Protein 6NK3 (pdb70)

Organism: Mus musculus (NCBI:txid10090)

Solvent-accessible surface area: 28425 Å² total; per-residue (Å²): 148,24,69,78,64,39,100,48,104,31,62,57,39,28,44,62,93,0,87,1,139,0,66,9,102,105,0,54,60,68,167,93,140,148,123,31,78,34,4,11,0,30,0,8,15,30,46,46,154,82,57,162,159,118,76,5,0,10,2,106,7,123,35,166,47,135,37,80,82,112,148,6,181,52,27,4,4,1,1,64,44,0,10,128,18,0,11,0,12,0,9,0,25,32,1,30,128,60,11,60,15,34,2,34,1,30,6,47,0,78,61,7,95,60,110,92,75,73,33,5,74,2,64,2,20,130,63,88,164,113,46,142,73,63,149,61,56,138,39,76,0,28,18,15,19,100,16,24,46,2,91,0,71,6,42,28,107,49,69,17,4,4,55,154,124,59,143,147,55,65,6,10,0,29,0,24,26,29,51,92,87,44,66,124,135,162,29,72,91,6,8,4,1,41,3,70,52,85,96,104,42,81,32,86,98,176,15,121,119,33,14,47,6,34,122,81,2,18,48,189,1,35,0,9,0,79,1,62,107,3,77,164,70,2,63,10,58,0,14,0,30,2,27,9,72,36,16,53,27,56,52,72,52,16,14,57,4,101,15,73,102,106,155,160,112,81,50,68,73,86,54,117,51,124,31,64,52,37,31,39,63,85,0,74,1,143,0,54,0,66,10,1,36,116,103,36,64,200,94,135,27,6,75,10,3,0,9,0,4,8,53,35,43,146,92,73,148,146,107,75,7,0,1,7,73,17,96,40,160,60,110,32,94,78,116,159,10,166,84,34,2,25,9,16,126,47,0,8,102,52,0,20,0,1,0,0,0,66,30,1,35,115,50,10,63,19,48,1,36,2,16,4,50,2,81,12,0,98,38,105,84,80,80,32,7,72,2,68,6,16,120,48,1,121,93,42,127,60,74,157,55,63,126,23,70,0,31,6,10,2,70,7,8,15,3,20,1,61,7,69,41,137,51,101,16,3,5,54,143,76,96,168,112,77,81,17,35,0,43,0,17,18,13,72,99,86,60,74,100,134,167,29,98,85,5,17,5,0,43,18,81,22,98,154,114,42,70,59,32,103,115,0,115,107,28,20,50,21,72,50,124,5,3,80,154,0,19,1,4,0,64,0,52,108,3,78,137,56,0,41,8,49,0,0,1,42,2,86,2,125,39,6,38,5,74,2,53,47,15,16,56,6,90,3,60,110,107,157

Secondary structure (DSSP, 8-state):
--EEEEEEEEEEETTS-EEE--B-GGG---S--TTTT-EEEEEEEE-STTS--EEEEEEETTS--EESSGGGTTTEEE-TTHHHHTB--EEESS--GGG-EEEEEEEEETTTTEEEEEEEEEEEES-GGG--EEE-SSSEEEEEETTS-EEE--B---TTTSS---TT---EEEEEEE-TT--TTSPEEEEEEETTS-EEE-S-HHHHTTEE--TTHHHHTB--EEE-S--GGG-EEEEEEEEETTTTEEEEEEEEEEEEPP-/----EEEEEEEEEEETTS-EEE--B-GGG-SS--TTGGG-EEEEEEE--STT---EEEEEEETTS--EESSGGGTTTEE--TTHHHHTB--EEESS--GGG-EEEEEEEEETTTTEEEEEEEEEEEES-GGG-EEEE-SSSEEEEEETT--EEE--B---TTTSS--------EEEEEEE-TT--TT-PEEEEEEETTS-EEE-S-HHHHTTEE--GGGGGGTB--EEE-S--GGG-EEEEEEEEETTTTEEEEEEEEEEEE---

Sequence (528 aa):
SSSLVSESVVSLAAGTQAVLRCQSPRMVWTQDRLHDRQRVVHWDLSGGPGSQRRRLVDMYSAGEQRVYEPRDRDRLLLSPSAFHDGNFSLLIRAVDRGDEGVYTCNLHHHYCHLDESLAVRLEVTEDPLLSRAYWDGEKEVLVVAHGAPALMTCINRAHVWTDRHLEEAQQVVHWDRQLPGVSHDRADRLLDLYASGERRAYGPPFLRDRVSVNTNAFARGDFSLRIDELERADEGIYSCHLHHHYCGLHERRVFHLQVTEPAAASSSLVSESVVSLAAGTQAVLRCQSPRMVWTQDRLHDRQRVVHWDLSGGPGSQRRRLVDMYSAGEQRVYEPRDRDRLLLSPSAFHDGNFSLLIRAVDRGDEGVYTCNLHHHYCHLDESLAVRLEVTEDPLLSRAYWDGEKEVLVVAHGAPALMTCINRAHVWTDRHLEEAQQVVHWDRQLPGVSHDRADRLLDLYASGERRAYGPPFLRDRVSVNTNAFARGDFSLRIDELERADEGIYSCHLHHHYCGLHERRVFHLQVTEPA

GO terms:
  GO:0009986 cell surface (C, IDA)
  GO:0060857 establishment of glial blood-brain barrier (P, IEP)
  GO:0005634 nucleus (C, EXP)
  GO:0005737 cytoplasm (C, EXP)
  GO:0005886 plasma membrane (C, EXP)

B-factor: mean 70.04, std 31.64, range [26.67, 192.52]

Foldseek 3Di:
DAAEPAAEEAEEAFQAKDWFWFFDPLLAFDDDCPPLLKKKKWKWFFADPPTDIDTAWMAIVVGAIDGDDPVCVVAWDADRQCQAQQWGKIKGAFDAPVRFGKMKIWMARPNNRDIDIAIEGEAEDADQVPFDWDDPPRHIYTYHYGGHMDIGTGGDRDLSRHPDDPDCQAKKKWKWWAFPPRDPPPIHTAWIQGSVQDIDGDDDPVFSVQWDADSCCNNRRIGIIMGGRHDQRRFGKMKMWIDGPSSPHTYMYIYGYGYHYDD/DPAAEDEAEAEAEAAFQAKDKFWFFAQLLQQPQDLPPLQKKKKWKWFDDDVVDDIGTAWMAIVVGDIDGDDPVCVVQWDADNQCLAQQWGKIKGAFDAPVRFGKMKIWMAGPNLRDIDIAIETEAEDQDQVPFDWDDPPGHIYTYHYGGHMDIGTGGDRPCSRHSDDDDSDKWKKWKWWDFPPRDPVPTHTAWIATLVGDIDGDDDPVFVVQKDFDSVCSNNRIGMIMGGRHDQRPFTKMKIWTQRVSSSYIYIYIYRYGYHHDD

InterPro domains:
  IPR003599 Immunoglobulin domain subtype [SM00409] (38-156)
  IPR003599 Immunoglobulin domain subtype [SM00409] (170-291)
  IPR007110 Immunoglobulin-like domain [PS50835] (25-156)
  IPR007110 Immunoglobulin-like domain [PS50835] (159-291)
  IPR013106 Immunoglobulin V-set domain [PF07686] (37-155)
  IPR013106 Immunoglobulin V-set domain [PF07686] (171-291)
  IPR013106 Immunoglobulin V-set domain [SM00406] (48-138)
  IPR013106 Immunoglobulin V-set domain [SM00406] (180-273)
  IPR013783 Immunoglobulin-like fold [G3DSA:2.60.40.10] (35-160)
  IPR013783 Immunoglobulin-like fold [G3DSA:2.60.40.10] (167-301)
  IPR036179 Immunoglobulin-like domain superfamily [SSF48726] (37-159)
  IPR036179 Immunoglobulin-like domain superfamily [SSF48726] (169-293)
  IPR042472 Matrix remodeling-associated protein 8 [PTHR44793] (1-442)

Structure (mmCIF, N/CA/C/O backbone):
data_6NK3
#
_entry.id   6NK3
#
_cell.length_a   72.550
_cell.length_b   142.700
_cell.length_c   195.380
_cell.angle_alpha   90.000
_cell.angle_beta   90.000
_cell.angle_gamma   90.000
#
_symmetry.space_group_name_H-M   'I 2 2 2'
#
loop_
_entity.id
_entity.type
_entity.pdbx_description
1 polymer 'Matrix remodeling-associated protein 8'
2 water water
#
loop_
_atom_site.group_PDB
_atom_site.id
_atom_site.type_symbol
_atom_site.label_atom_id
_atom_site.label_alt_id
_atom_site.label_comp_id
_atom_site.label_asym_id
_atom_site.label_entity_id
_atom_site.label_seq_id
_atom_site.pdbx_PDB_ins_code
_atom_site.Cartn_x
_atom_site.Cartn_y
_atom_site.Cartn_z
_atom_site.occupancy
_atom_site.B_iso_or_equiv
_atom_site.auth_seq_id
_atom_site.auth_comp_id
_atom_site.auth_asym_id
_atom_site.auth_atom_id
_atom_site.pdbx_PDB_model_num
ATOM 1 N N . SER A 1 10 ? 61.710 65.097 68.853 1.00 92.96 32 SER A N 1
ATOM 2 C CA . SER A 1 10 ? 60.288 65.182 68.540 1.00 101.04 32 SER A CA 1
ATOM 3 C C . SER A 1 10 ? 59.475 64.367 69.539 1.00 98.66 32 SER A C 1
ATOM 4 O O . SER A 1 10 ? 60.020 63.522 70.249 1.00 97.77 32 SER A O 1
ATOM 7 N N . SER A 1 11 ? 58.170 64.623 69.588 1.00 81.05 33 SER A N 1
ATOM 8 C CA . SER A 1 11 ? 57.296 63.960 70.547 1.00 57.80 33 SER A CA 1
ATOM 9 C C . SER A 1 11 ? 55.849 64.221 70.159 1.00 57.45 33 SER A C 1
ATOM 10 O O . SER A 1 11 ? 55.550 65.120 69.368 1.00 64.31 33 SER A O 1
ATOM 13 N N . SER A 1 12 ? 54.955 63.428 70.740 1.00 48.55 34 SER A N 1
ATOM 14 C CA . SER A 1 12 ? 53.522 63.597 70.545 1.00 48.03 34 SER A CA 1
ATOM 15 C C . SER A 1 12 ? 52.974 64.569 71.583 1.00 46.30 34 SER A C 1
ATOM 16 O O . SER A 1 12 ? 53.169 64.374 72.787 1.00 47.39 34 SER A O 1
ATOM 19 N N . LEU A 1 13 ? 52.296 65.616 71.116 1.00 42.63 35 LEU A N 1
ATOM 20 C CA . LEU A 1 13 ? 51.669 66.586 72.011 1.00 36.04 35 LEU A CA 1
ATOM 21 C C . LEU A 1 13 ? 50.430 65.955 72.636 1.00 44.15 35 LEU A C 1
ATOM 22 O O . LEU A 1 13 ? 49.418 65.751 71.959 1.00 46.04 35 LEU A O 1
ATOM 27 N N . VAL A 1 14 ? 50.506 65.644 73.928 1.00 45.24 36 VAL A N 1
ATOM 28 C CA . VAL A 1 14 ? 49.406 64.973 74.609 1.00 44.45 36 VAL A CA 1
ATOM 29 C C . VAL A 1 14 ? 48.319 65.954 75.037 1.00 41.79 36 VAL A C 1
ATOM 30 O O . VAL A 1 14 ? 47.129 65.633 74.948 1.00 57.67 36 VAL A O 1
ATOM 34 N N . SER A 1 15 ? 48.695 67.150 75.482 1.00 47.62 37 SER A N 1
ATOM 35 C CA . SER A 1 15 ? 4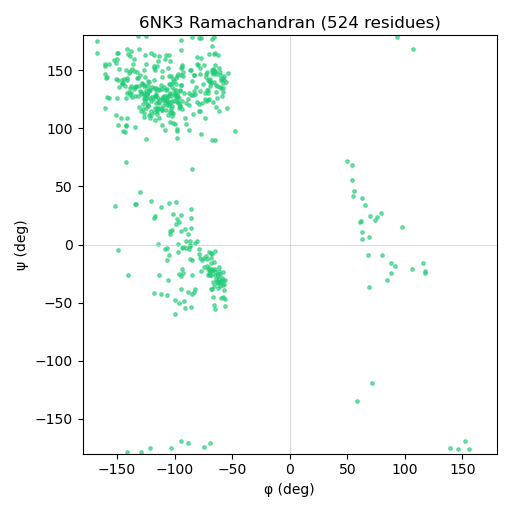7.709 68.146 75.880 1.00 47.38 37 SER A CA 1
ATOM 36 C C . SER A 1 15 ? 48.353 69.524 75.876 1.00 52.30 37 SER A C 1
ATOM 37 O O . SER A 1 15 ? 49.570 69.658 76.028 1.00 41.93 37 SER A O 1
ATOM 40 N N . GLU A 1 16 ? 47.514 70.544 75.703 1.00 37.88 38 GLU A N 1
ATOM 41 C CA . GLU A 1 16 ? 47.938 71.941 75.763 1.00 42.99 38 GLU A CA 1
ATOM 42 C C . GLU A 1 16 ? 46.836 72.725 76.460 1.00 53.78 38 GLU A C 1
ATOM 43 O O . GLU A 1 16 ? 45.757 72.918 75.893 1.00 69.68 38 GLU A O 1
ATOM 49 N N . SER A 1 17 ? 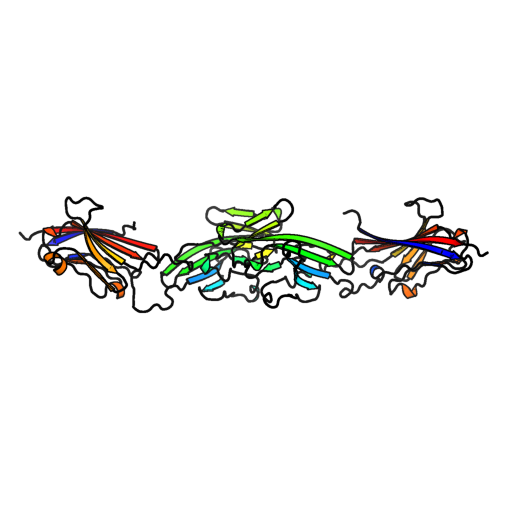47.104 73.169 77.685 1.00 46.17 39 SER A N 1
ATOM 50 C CA . SER A 1 17 ? 46.098 73.814 78.513 1.00 47.56 39 SER A CA 1
ATOM 51 C C . SER A 1 17 ? 46.596 75.172 78.986 1.00 44.47 39 SER A C 1
ATOM 52 O O . SER A 1 17 ? 47.789 75.480 78.927 1.00 43.26 39 SER A O 1
ATOM 55 N N . VAL A 1 18 ? 45.654 75.989 79.450 1.00 45.10 40 VAL A N 1
ATOM 56 C CA . VAL A 1 18 ? 45.939 77.302 80.015 1.00 43.25 40 VAL A CA 1
ATOM 57 C C . VAL A 1 18 ? 45.728 77.221 81.518 1.00 48.33 40 VAL A C 1
ATOM 58 O O . VAL A 1 18 ? 44.716 76.680 81.980 1.00 49.84 40 VAL A O 1
ATOM 62 N N . VAL A 1 19 ? 46.681 77.751 82.279 1.00 50.42 41 VAL A N 1
ATOM 63 C CA . VAL A 1 19 ? 46.624 77.744 83.737 1.00 50.56 41 VAL A CA 1
ATOM 64 C C . VAL A 1 19 ? 46.772 79.178 84.220 1.00 42.22 41 VAL A C 1
ATOM 65 O O . VAL A 1 19 ? 47.807 79.812 83.982 1.00 63.85 41 VAL A O 1
ATOM 69 N N . SER A 1 20 ? 45.743 79.689 84.893 1.00 59.64 42 SER A N 1
ATOM 70 C CA . SER A 1 20 ? 45.749 81.031 85.463 1.00 57.31 42 SER A CA 1
ATOM 71 C C . SER A 1 20 ? 45.644 80.912 86.975 1.00 60.25 42 SER A C 1
ATOM 72 O O . SER A 1 20 ? 44.686 80.327 87.489 1.00 73.45 42 SER A O 1
ATOM 75 N N . LEU A 1 21 ? 46.629 81.461 87.682 1.00 58.57 43 LEU A N 1
ATOM 76 C CA . LEU A 1 21 ? 46.686 81.355 89.131 1.00 61.69 43 LEU A CA 1
ATOM 77 C C . LEU A 1 21 ? 47.108 82.690 89.721 1.00 65.96 43 LEU A C 1
ATOM 78 O O . LEU A 1 21 ? 47.651 83.557 89.031 1.00 59.23 43 LEU A O 1
ATOM 83 N N . ALA A 1 22 ? 46.856 82.844 91.017 1.00 74.06 44 ALA A N 1
ATOM 84 C CA . ALA A 1 22 ? 47.184 84.079 91.709 1.00 72.41 44 ALA A CA 1
ATOM 85 C C . ALA A 1 22 ? 48.647 84.089 92.126 1.00 65.75 44 ALA A C 1
ATOM 86 O O . ALA A 1 22 ? 49.220 83.047 92.458 1.00 65.17 44 ALA A O 1
ATOM 88 N N . ALA A 1 23 ? 49.252 85.276 92.106 1.00 63.21 45 ALA A N 1
ATOM 89 C CA . ALA A 1 23 ? 50.603 85.429 92.624 1.00 71.24 45 ALA A CA 1
ATOM 90 C C . ALA A 1 23 ? 50.649 85.027 94.092 1.00 76.93 45 ALA A C 1
ATOM 91 O O . ALA A 1 23 ? 49.717 85.294 94.855 1.00 76.77 45 ALA A O 1
ATOM 93 N N . GLY A 1 24 ? 51.738 84.366 94.482 1.00 73.57 46 GLY A N 1
ATOM 94 C CA . GLY A 1 24 ? 51.907 83.886 95.833 1.00 65.26 46 GLY A CA 1
ATOM 95 C C . GLY A 1 24 ? 51.412 82.475 96.083 1.00 71.39 46 GLY A C 1
ATOM 96 O O . GLY A 1 24 ? 51.809 81.863 97.081 1.00 88.11 46 GLY A O 1
ATOM 97 N N . THR A 1 25 ? 50.556 81.941 95.214 1.00 64.25 47 THR A N 1
ATOM 98 C CA . THR A 1 25 ? 50.081 80.574 95.360 1.00 67.21 47 THR A CA 1
ATOM 99 C C . THR A 1 25 ? 51.079 79.605 94.726 1.00 65.01 47 THR A C 1
ATOM 100 O O . THR A 1 25 ? 52.101 80.006 94.161 1.00 60.00 47 THR A O 1
ATOM 104 N N . GLN A 1 26 ? 50.789 78.309 94.815 1.00 54.75 48 GLN A N 1
ATOM 105 C CA . GLN A 1 26 ? 51.660 77.277 94.264 1.00 67.14 48 GLN A CA 1
ATOM 106 C C . GLN A 1 26 ? 50.994 76.640 93.052 1.00 74.62 48 GLN A C 1
ATOM 107 O O . GLN A 1 26 ? 49.871 76.131 93.148 1.00 73.29 48 GLN A O 1
ATOM 113 N N . ALA A 1 27 ? 51.694 76.665 91.921 1.00 53.04 49 ALA A N 1
ATOM 114 C CA . ALA A 1 27 ? 51.225 75.993 90.720 1.00 52.78 49 ALA A CA 1
ATOM 115 C C . ALA A 1 27 ? 51.639 74.529 90.739 1.00 49.70 49 ALA A C 1
ATOM 116 O O . ALA A 1 27 ? 52.745 74.187 91.167 1.00 50.91 49 ALA A O 1
ATOM 118 N N . VAL A 1 28 ? 50.740 73.663 90.280 1.00 49.52 50 VAL A N 1
ATOM 119 C CA . VAL A 1 28 ? 51.030 72.247 90.083 1.00 53.30 50 VAL A CA 1
ATOM 120 C C . VAL A 1 28 ? 50.652 71.911 88.648 1.00 49.42 50 VAL A C 1
ATOM 121 O O . VAL A 1 28 ? 49.464 71.883 88.305 1.00 58.16 50 VAL A O 1
ATOM 125 N N . LEU A 1 29 ? 51.654 71.661 87.809 1.00 45.27 51 LEU A N 1
ATOM 126 C CA . LEU A 1 29 ? 51.442 71.342 86.399 1.00 35.99 51 LEU A CA 1
ATOM 127 C C . LEU A 1 29 ? 51.547 69.827 86.246 1.00 46.31 51 LEU A C 1
ATOM 128 O O . LEU A 1 29 ? 52.645 69.264 86.256 1.00 42.42 51 LEU A O 1
ATOM 133 N N . ARG A 1 30 ? 50.396 69.173 86.097 1.00 38.44 52 ARG A N 1
ATOM 134 C CA . ARG A 1 30 ? 50.336 67.720 86.181 1.00 43.58 52 ARG A CA 1
ATOM 135 C C . ARG A 1 30 ? 50.989 67.069 84.967 1.00 48.22 52 ARG A C 1
ATOM 136 O O . ARG A 1 30 ? 50.694 67.421 83.822 1.00 46.72 52 ARG A O 1
ATOM 144 N N . CYS A 1 31 ? 51.884 66.113 85.230 1.00 45.37 53 CYS A N 1
ATOM 145 C CA . CYS A 1 31 ? 52.573 65.361 84.181 1.00 45.25 53 CYS A CA 1
ATOM 146 C C . CYS A 1 31 ? 52.844 63.974 84.758 1.00 51.40 53 CYS A C 1
ATOM 147 O O . CYS A 1 31 ? 53.755 63.810 85.576 1.00 45.38 53 CYS A O 1
ATOM 150 N N . GLN A 1 32 ? 52.045 62.989 84.346 1.00 48.17 54 GLN A N 1
ATOM 151 C CA . GLN A 1 32 ? 52.122 61.643 84.896 1.00 47.94 54 GLN A CA 1
ATOM 152 C C . GLN A 1 32 ? 52.130 60.609 83.778 1.00 48.59 54 GLN A C 1
ATOM 153 O O . GLN A 1 32 ? 51.515 60.803 82.725 1.00 54.27 54 GLN A O 1
ATOM 159 N N . SER A 1 33 ? 52.824 59.493 84.025 1.00 40.49 55 SER A N 1
ATOM 160 C CA . SER A 1 33 ? 52.856 58.375 83.089 1.00 40.91 55 SER A CA 1
ATOM 161 C C . SER A 1 33 ? 53.283 57.088 83.785 1.00 41.98 55 SER A C 1
ATOM 162 O O . SER A 1 33 ? 54.406 57.005 84.299 1.00 48.42 55 SER A O 1
ATOM 165 N N . PRO A 1 34 ? 52.425 56.067 83.824 1.00 46.93 56 PRO A N 1
ATOM 166 C CA . PRO A 1 34 ? 52.849 54.773 84.387 1.00 45.92 56 PRO A CA 1
ATOM 167 C C . PRO A 1 34 ? 53.942 54.088 83.581 1.00 54.26 56 PRO A C 1
ATOM 168 O O . PRO A 1 34 ? 54.647 53.228 84.127 1.00 50.63 56 PRO A O 1
ATOM 172 N N . ARG A 1 35 ? 54.104 54.437 82.307 1.00 36.38 57 ARG A N 1
ATOM 173 C CA . ARG A 1 35 ? 55.124 53.841 81.454 1.00 46.27 57 ARG A CA 1
ATOM 174 C C . ARG A 1 35 ? 56.470 54.547 81.553 1.00 47.43 57 ARG A C 1
ATOM 175 O O . ARG A 1 35 ? 57.402 54.177 80.833 1.00 46.15 57 ARG A O 1
ATOM 183 N N . MET A 1 36 ? 56.592 55.552 82.417 1.00 48.45 58 MET A N 1
ATOM 184 C CA . MET A 1 36 ? 57.872 56.170 82.728 1.00 41.15 58 MET A CA 1
ATOM 185 C C . MET A 1 36 ? 58.403 55.731 84.086 1.00 54.66 58 MET A C 1
ATOM 186 O O . MET A 1 36 ? 59.392 56.293 84.568 1.00 61.47 58 MET A O 1
ATOM 191 N N . VAL A 1 37 ? 57.765 54.739 84.709 1.00 45.11 59 VAL A N 1
ATOM 192 C CA . VAL A 1 37 ? 58.196 54.260 86.014 1.00 53.52 59 VAL A CA 1
ATOM 193 C C . VAL A 1 37 ? 59.529 53.534 85.885 1.00 55.44 59 VAL A C 1
ATOM 194 O O . VAL A 1 37 ? 59.744 52.743 84.957 1.00 53.19 59 VAL A O 1
ATOM 198 N N . TRP A 1 38 ? 60.436 53.809 86.820 1.00 60.23 60 TRP A N 1
ATOM 199 C CA . TRP A 1 38 ? 61.717 53.121 86.907 1.00 60.05 60 TRP A CA 1
ATOM 200 C C . TRP A 1 38 ? 62.009 52.845 88.372 1.00 72.35 60 TRP A C 1
ATOM 201 O O . TRP A 1 38 ? 61.839 53.731 89.215 1.00 81.34 60 TRP A O 1
ATOM 212 N N . THR A 1 39 ? 62.444 51.626 88.675 1.00 74.94 61 THR A N 1
ATOM 213 C CA . THR A 1 39 ? 62.792 51.250 90.037 1.00 93.24 61 THR A CA 1
ATOM 214 C C . THR A 1 39 ? 64.152 50.561 90.044 1.00 96.10 61 THR A C 1
ATOM 215 O O . THR A 1 39 ? 64.789 50.371 89.003 1.00 82.47 61 THR A O 1
ATOM 219 N N . GLN A 1 40 ? 64.589 50.187 91.248 1.00 121.24 62 GLN A N 1
ATOM 220 C CA . GLN A 1 40 ? 65.909 49.592 91.426 1.00 138.93 62 GLN A CA 1
ATOM 221 C C . GLN A 1 40 ? 66.039 48.276 90.670 1.00 145.50 62 GLN A C 1
ATOM 222 O O . GLN A 1 40 ? 67.099 47.977 90.107 1.00 139.55 62 GLN A O 1
ATOM 228 N N . ASP A 1 41 ? 64.973 47.485 90.636 1.00 154.79 63 ASP A N 1
ATOM 229 C CA . ASP A 1 41 ? 65.050 46.133 90.108 1.00 165.19 63 ASP A CA 1
ATOM 230 C C . ASP A 1 41 ? 65.009 46.132 88.584 1.00 166.77 63 ASP A C 1
ATOM 231 O O . ASP A 1 41 ? 64.486 47.053 87.949 1.00 164.96 63 ASP A O 1
ATOM 236 N N . ARG A 1 42 ? 65.576 45.079 88.002 1.00 165.78 64 ARG A N 1
ATOM 237 C CA . ARG A 1 42 ? 65.611 44.856 86.560 1.00 155.90 64 ARG A CA 1
ATOM 238 C C . ARG A 1 42 ? 65.146 43.442 86.239 1.00 158.69 64 ARG A C 1
ATOM 239 O O . ARG A 1 42 ? 65.752 42.723 85.442 1.00 148.14 64 ARG A O 1
ATOM 247 N N . LEU A 1 43 ? 64.050 43.024 86.872 1.00 169.52 65 LEU A N 1
ATOM 248 C CA . LEU A 1 43 ? 63.522 41.675 86.705 1.00 172.02 65 LEU A CA 1
ATOM 249 C C . LEU A 1 43 ? 63.055 41.453 85.272 1.00 171.12 65 LEU A C 1
ATOM 250 O O . LEU A 1 43 ? 61.892 41.716 84.945 1.00 175.56 65 LEU A O 1
ATOM 255 N N . HIS A 1 44 ? 63.959 40.976 84.418 1.00 159.93 66 HIS A N 1
ATOM 256 C CA . HIS A 1 44 ? 63.668 40.716 83.009 1.00 146.99 66 HIS A CA 1
ATOM 257 C C . HIS A 1 44 ? 63.096 41.960 82.326 1.00 125.27 66 HIS A C 1
ATOM 258 O O . HIS A 1 44 ? 62.013 41.941 81.737 1.00 104.62 66 HIS A O 1
ATOM 265 N N . ASP A 1 45 ? 63.846 43.059 82.419 1.00 121.69 67 ASP A N 1
ATOM 266 C CA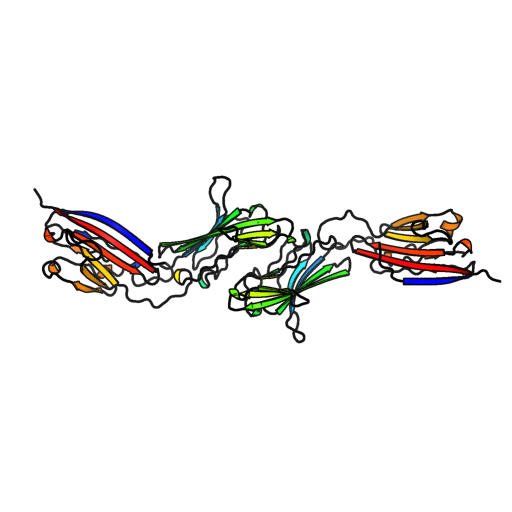 . ASP A 1 45 ? 63.437 44.317 81.809 1.00 116.56 67 ASP A CA 1
ATOM 267 C C . ASP A 1 45 ? 63.861 44.426 80.346 1.00 105.56 67 ASP A C 1
ATOM 268 O O . ASP A 1 45 ? 63.845 45.527 79.781 1.00 105.71 67 ASP A O 1
ATOM 273 N N . ARG A 1 46 ? 64.263 43.309 79.733 1.00 88.60 68 ARG A N 1
ATOM 274 C CA . ARG A 1 46 ? 64.340 43.179 78.284 1.00 75.52 68 ARG A CA 1
ATOM 275 C C . ARG A 1 46 ? 63.716 41.862 77.844 1.00 66.20 68 ARG A C 1
ATOM 276 O O . ARG A 1 46 ? 64.187 41.231 76.893 1.00 76.24 68 ARG A O 1
ATOM 284 N N . GLN A 1 47 ? 62.667 41.430 78.540 1.00 52.17 69 GLN A N 1
ATOM 285 C CA . GLN A 1 47 ? 62.013 40.157 78.271 1.00 48.03 69 GLN A CA 1
ATOM 286 C C . GLN A 1 47 ? 60.939 40.354 77.209 1.00 57.54 69 GLN A C 1
ATOM 287 O O . GLN A 1 47 ? 60.000 41.136 77.403 1.00 51.45 69 GLN A O 1
ATOM 293 N N . ARG A 1 48 ? 61.078 39.648 76.092 1.00 43.40 70 ARG A N 1
ATOM 294 C CA . ARG A 1 48 ? 60.089 39.671 75.027 1.00 41.14 70 ARG A CA 1
ATOM 295 C C . ARG A 1 48 ? 59.552 38.264 74.800 1.00 47.20 70 ARG A C 1
ATOM 296 O O . ARG A 1 48 ? 60.124 37.271 75.260 1.00 51.46 70 ARG A O 1
ATOM 304 N N . VAL A 1 49 ? 58.433 38.193 74.089 1.00 42.03 71 VAL A N 1
ATOM 305 C CA . VAL A 1 49 ? 57.841 36.918 73.702 1.00 43.78 71 VAL A CA 1
ATOM 306 C C . VAL A 1 49 ? 57.153 37.102 72.358 1.00 42.04 71 VAL A C 1
ATOM 307 O O . VAL A 1 49 ? 56.477 38.107 72.119 1.00 46.51 71 VAL A O 1
ATOM 311 N N . VAL A 1 50 ? 57.360 36.141 71.468 1.00 39.79 72 VAL A N 1
ATOM 312 C CA . VAL A 1 50 ? 56.629 36.049 70.213 1.00 37.49 72 VAL A CA 1
ATOM 313 C C . VAL A 1 50 ? 55.723 34.832 70.299 1.00 38.85 72 VAL A C 1
ATOM 314 O O . VAL A 1 50 ? 56.077 33.831 70.930 1.00 44.66 72 VAL A O 1
ATOM 318 N N . HIS A 1 51 ? 54.536 34.931 69.708 1.00 39.38 73 HIS A N 1
ATOM 319 C CA . HIS A 1 51 ? 53.684 33.760 69.578 1.00 37.72 73 HIS A CA 1
ATOM 320 C C . HIS A 1 51 ? 52.843 33.886 68.319 1.00 41.99 73 HIS A C 1
ATOM 321 O O . HIS A 1 51 ? 52.391 34.977 67.957 1.00 48.00 73 HIS A O 1
ATOM 328 N N . TRP A 1 52 ? 52.661 32.754 67.648 1.00 43.76 74 TRP A N 1
ATOM 329 C CA . TRP A 1 52 ? 51.835 32.658 66.454 1.00 39.56 74 TRP A CA 1
ATOM 330 C C . TRP A 1 52 ? 50.521 31.986 66.815 1.00 48.59 74 TRP A C 1
ATOM 331 O O . TRP A 1 52 ? 50.515 30.930 67.457 1.00 52.35 74 TRP A O 1
ATOM 342 N N . ASP A 1 53 ? 49.413 32.598 66.410 1.00 46.13 75 ASP A N 1
ATOM 343 C CA . ASP A 1 53 ? 48.085 32.068 66.675 1.00 47.23 75 ASP A CA 1
ATOM 344 C C . ASP A 1 53 ? 47.379 31.764 65.361 1.00 54.39 75 ASP A C 1
ATOM 345 O O . ASP A 1 53 ? 47.656 32.384 64.330 1.00 55.56 75 ASP A O 1
ATOM 350 N N . LEU A 1 54 ? 46.467 30.797 65.410 1.00 56.88 76 LEU A N 1
ATOM 351 C CA . LEU A 1 54 ? 45.645 30.418 64.269 1.00 69.10 76 LEU A CA 1
ATOM 352 C C . LEU A 1 54 ? 44.179 30.578 64.642 1.00 79.64 76 LEU A C 1
ATOM 353 O O . LEU A 1 54 ? 43.728 30.027 65.651 1.00 86.16 76 LEU A O 1
ATOM 358 N N . SER A 1 55 ? 43.444 31.333 63.831 1.00 77.28 77 SER A N 1
ATOM 359 C CA . SER A 1 55 ? 42.014 31.533 64.013 1.00 82.75 77 SER A CA 1
ATOM 360 C C . SER A 1 55 ? 41.309 31.291 62.685 1.00 88.05 77 SER A C 1
ATOM 361 O O . SER A 1 55 ? 41.941 31.182 61.631 1.00 77.79 77 SER A O 1
ATOM 364 N N . GLY A 1 56 ? 39.982 31.203 62.740 1.00 110.86 78 GLY A N 1
ATOM 365 C CA . GLY A 1 56 ? 39.213 30.897 61.550 1.00 126.06 78 GLY A CA 1
ATOM 366 C C . GLY A 1 56 ? 37.897 31.638 61.439 1.00 138.68 78 GLY A C 1
ATOM 367 O O . GLY A 1 56 ? 36.827 31.038 61.575 1.00 141.51 78 GLY A O 1
ATOM 368 N N . GLY A 1 57 ? 37.960 32.941 61.184 1.00 141.81 79 GLY A N 1
ATOM 369 C CA . GLY A 1 57 ? 36.772 33.734 60.986 1.00 144.73 79 GLY A CA 1
ATOM 370 C C . GLY A 1 57 ? 36.278 34.384 62.261 1.00 149.67 79 GLY A C 1
ATOM 371 O O . GLY A 1 57 ? 36.852 34.210 63.341 1.00 148.71 79 GLY A O 1
ATOM 372 N N . PRO A 1 58 ? 35.193 35.157 62.156 1.00 153.08 80 PRO A N 1
ATOM 373 C CA . PRO A 1 58 ? 34.656 35.831 63.349 1.00 153.60 80 PRO A CA 1
ATOM 374 C C . PRO A 1 58 ? 34.041 34.881 64.360 1.00 158.25 80 PRO A C 1
ATOM 375 O O . PRO A 1 58 ? 33.960 35.235 65.543 1.00 154.91 80 PRO A O 1
ATOM 379 N N . GLY A 1 59 ? 33.612 33.692 63.942 1.00 162.94 81 GLY A N 1
ATOM 380 C CA . GLY A 1 59 ? 32.924 32.782 64.836 1.00 163.41 81 GLY A CA 1
ATOM 381 C C . GLY A 1 59 ? 33.702 31.530 65.185 1.00 160.84 81 GLY A C 1
ATOM 382 O O . GLY A 1 59 ? 33.110 30.466 65.391 1.00 154.19 81 GLY A O 1
ATOM 383 N N . SER A 1 60 ? 35.026 31.638 65.252 1.00 161.66 82 SER A N 1
ATOM 384 C CA . SER A 1 60 ? 35.878 30.541 65.684 1.00 160.39 82 SER A CA 1
ATOM 385 C C . SER A 1 60 ? 36.914 31.072 66.664 1.00 166.67 82 SER A C 1
ATOM 386 O O . SER A 1 60 ? 37.205 32.270 66.705 1.00 169.60 82 SER A O 1
ATOM 389 N N . GLN A 1 61 ? 37.471 30.162 67.457 1.00 163.67 83 GLN A N 1
ATOM 390 C CA . GLN A 1 61 ? 38.370 30.521 68.545 1.00 152.60 83 GLN A CA 1
ATOM 391 C C . GLN A 1 61 ? 39.819 30.347 68.111 1.00 135.82 83 GLN A C 1
ATOM 392 O O . GLN A 1 61 ? 40.184 29.315 67.538 1.00 130.54 83 GLN A O 1
ATOM 398 N N . ARG A 1 62 ? 40.637 31.360 68.388 1.00 124.82 84 ARG A N 1
ATOM 399 C CA . ARG A 1 62 ? 42.051 31.312 68.049 1.00 117.77 84 ARG A CA 1
ATOM 400 C C . ARG A 1 62 ? 42.768 30.250 68.878 1.00 106.62 84 ARG A C 1
ATOM 401 O O . ARG A 1 62 ? 42.425 29.997 70.036 1.00 110.42 84 ARG A O 1
ATOM 409 N N . ARG A 1 63 ? 43.778 29.628 68.275 1.00 84.86 85 ARG A N 1
ATOM 410 C CA . ARG A 1 63 ? 44.578 28.609 68.942 1.00 69.85 85 ARG A CA 1
ATOM 411 C C . ARG A 1 63 ? 46.050 28.994 68.893 1.00 62.20 85 ARG A C 1
ATOM 412 O O . ARG A 1 63 ? 46.578 29.313 67.823 1.00 58.48 85 ARG A O 1
ATOM 420 N N . ARG A 1 64 ? 46.706 28.956 70.050 1.00 56.73 86 ARG A N 1
ATOM 421 C CA . ARG A 1 64 ? 48.141 29.208 70.125 1.00 53.32 86 ARG A CA 1
ATOM 422 C C . ARG A 1 64 ? 48.902 28.053 69.482 1.00 62.93 86 ARG A C 1
ATOM 423 O O . ARG A 1 64 ? 48.719 26.891 69.861 1.00 64.05 86 ARG A O 1
ATOM 431 N N . LEU A 1 65 ? 49.755 28.373 68.509 1.00 54.89 87 LEU A N 1
ATOM 432 C CA . LEU A 1 65 ? 50.524 27.380 67.768 1.00 53.62 87 LEU A CA 1
ATOM 433 C C . LEU A 1 65 ? 51.927 27.189 68.324 1.00 65.25 87 LEU A C 1
ATOM 434 O O . LEU A 1 65 ? 52.352 26.058 68.575 1.00 62.78 87 LEU A O 1
ATOM 439 N N . VAL A 1 66 ? 52.661 28.285 68.518 1.00 53.81 88 VAL A N 1
ATOM 440 C CA . VAL A 1 66 ? 54.050 28.223 68.946 1.00 48.45 88 VAL A CA 1
ATOM 441 C C . VAL A 1 66 ? 54.396 29.563 69.571 1.00 47.76 88 VAL A C 1
ATOM 442 O O . VAL A 1 66 ? 53.906 30.610 69.140 1.00 53.40 88 VAL A O 1
ATOM 446 N N . ASP A 1 67 ? 55.227 29.531 70.611 1.00 41.95 89 ASP A N 1
ATOM 447 C CA . ASP A 1 67 ? 55.707 30.750 71.239 1.00 49.55 89 ASP A CA 1
ATOM 448 C C . ASP A 1 67 ? 57.172 30.577 71.615 1.00 55.80 89 ASP A C 1
ATOM 449 O O . ASP A 1 67 ? 57.706 29.464 71.647 1.00 50.56 89 ASP A O 1
ATOM 454 N N . MET A 1 68 ? 57.824 31.702 71.894 1.00 44.91 90 MET A N 1
ATOM 455 C CA . MET A 1 68 ? 59.229 31.687 72.286 1.00 50.08 90 MET A CA 1
ATOM 456 C C . MET A 1 68 ? 59.541 32.977 73.022 1.00 46.60 90 MET A C 1
ATOM 457 O O . MET A 1 68 ? 59.272 34.067 72.506 1.00 50.23 90 MET A O 1
ATOM 462 N N . TYR A 1 69 ? 60.097 32.853 74.220 1.00 46.28 91 TYR A N 1
ATOM 463 C CA . TYR A 1 69 ? 60.587 34.011 74.944 1.00 46.60 91 TYR A CA 1
ATOM 464 C C . TYR A 1 69 ? 62.009 34.333 74.509 1.00 49.73 91 TYR A C 1
ATOM 465 O O . TYR A 1 69 ? 62.773 33.451 74.108 1.00 55.41 91 TYR A O 1
ATOM 474 N N . SER A 1 70 ? 62.355 35.615 74.576 1.00 43.78 92 SER A N 1
ATOM 475 C CA . SER A 1 70 ? 63.739 36.005 74.366 1.00 55.16 92 SER A CA 1
ATOM 476 C C . SER A 1 70 ? 64.626 35.295 75.381 1.00 54.19 92 SER A C 1
ATOM 477 O O . SER A 1 70 ? 64.233 35.070 76.529 1.00 57.32 92 SER A O 1
ATOM 480 N N . ALA A 1 71 ? 65.821 34.908 74.933 1.00 56.93 93 ALA A N 1
ATOM 481 C CA . ALA A 1 71 ? 66.760 34.107 75.717 1.00 69.19 93 ALA A CA 1
ATOM 482 C C . ALA A 1 71 ? 66.190 32.739 76.083 1.00 70.65 93 ALA A C 1
ATOM 483 O O . ALA A 1 71 ? 66.670 32.092 77.020 1.00 82.69 93 ALA A O 1
ATOM 485 N N . GLY A 1 72 ? 65.174 32.278 75.351 1.00 56.94 94 GLY A N 1
ATOM 486 C CA . GLY A 1 72 ? 64.565 30.987 75.600 1.00 56.94 94 GLY A CA 1
ATOM 487 C C . GLY A 1 72 ? 64.466 30.166 74.328 1.00 59.18 94 GLY A C 1
ATOM 488 O O . GLY A 1 72 ? 64.891 30.590 73.251 1.00 61.34 94 GLY A O 1
ATOM 489 N N . GLU A 1 73 ? 63.892 28.977 74.480 1.00 60.53 95 GLU A N 1
ATOM 490 C CA . GLU A 1 73 ? 63.700 28.042 73.382 1.00 67.33 95 GLU A CA 1
ATOM 491 C C . GLU A 1 73 ? 62.238 28.033 72.962 1.00 56.21 95 GLU A C 1
ATOM 492 O O . GLU A 1 73 ? 61.341 28.175 73.800 1.00 57.85 95 GLU A O 1
ATOM 498 N N . GLN A 1 74 ? 62.002 27.861 71.664 1.00 44.60 96 GLN A N 1
ATOM 499 C CA . GLN A 1 74 ? 60.641 27.870 71.149 1.00 52.09 96 GLN A CA 1
ATOM 500 C C . GLN A 1 74 ? 59.876 26.643 71.631 1.00 53.07 96 GLN A C 1
ATOM 501 O O . GLN A 1 74 ? 60.413 25.533 71.686 1.00 54.34 96 GLN A O 1
ATOM 507 N N . ARG A 1 75 ? 58.618 26.856 72.005 1.00 59.55 97 ARG A N 1
ATOM 508 C CA . ARG A 1 75 ? 57.735 25.789 72.453 1.00 51.16 97 ARG A CA 1
ATOM 509 C C . ARG A 1 75 ? 56.566 25.666 71.488 1.00 61.11 97 ARG A C 1
ATOM 510 O O . ARG A 1 75 ? 55.893 26.659 71.193 1.00 61.34 97 ARG A O 1
ATOM 518 N N . VAL A 1 76 ? 56.332 24.453 70.998 1.00 53.22 98 VAL A N 1
ATOM 519 C CA . VAL A 1 76 ? 55.186 24.155 70.149 1.00 56.12 98 VAL A CA 1
ATOM 520 C C . VAL A 1 76 ? 54.123 23.478 71.001 1.00 64.63 98 VAL A C 1
ATOM 521 O O . VAL A 1 76 ? 54.427 22.669 71.886 1.00 74.40 98 VAL A O 1
ATOM 525 N N . TYR A 1 77 ? 52.860 23.806 70.732 1.00 67.24 99 TYR A N 1
ATOM 526 C CA . TYR A 1 77 ? 51.751 23.392 71.585 1.00 80.74 99 TYR A CA 1
ATOM 527 C C . TYR A 1 77 ? 51.091 22.091 71.155 1.00 83.36 99 TYR A C 1
ATOM 528 O O . TYR A 1 77 ? 50.486 21.415 71.995 1.00 81.31 99 TYR A O 1
ATOM 537 N N . GLU A 1 78 ? 51.184 21.716 69.882 1.00 90.27 100 GLU A N 1
ATOM 538 C CA . GLU A 1 78 ? 50.637 20.446 69.427 1.00 99.35 100 GLU A CA 1
ATOM 539 C C . GLU A 1 78 ? 51.784 19.496 69.125 1.00 95.29 100 GLU A C 1
ATOM 540 O O . GLU A 1 78 ? 52.641 19.825 68.290 1.00 88.13 100 GLU A O 1
ATOM 546 N N . PRO A 1 79 ? 51.853 18.331 69.776 1.00 101.79 101 PRO A N 1
ATOM 547 C CA . PRO A 1 79 ? 52.979 17.412 69.529 1.00 99.35 101 PRO A CA 1
ATOM 548 C C . PRO A 1 79 ? 53.145 17.029 68.069 1.00 91.27 101 PRO A C 1
ATOM 549 O O . PRO A 1 79 ? 54.273 16.777 67.627 1.00 87.70 101 PRO A O 1
ATOM 553 N N . ARG A 1 80 ? 52.051 16.979 67.306 1.00 78.18 102 ARG A N 1
ATOM 554 C CA . ARG A 1 80 ? 52.156 16.733 65.872 1.00 90.53 102 ARG A CA 1
ATOM 555 C C . ARG A 1 80 ? 52.973 17.821 65.185 1.00 102.44 102 ARG A C 1
ATOM 556 O O . ARG A 1 80 ? 53.722 17.544 64.241 1.00 102.81 102 ARG A O 1
ATOM 564 N N . ASP A 1 81 ? 52.852 19.064 65.654 1.00 91.86 103 ASP A N 1
ATOM 565 C CA . ASP A 1 81 ? 53.521 20.192 65.020 1.00 85.79 103 ASP A CA 1
ATOM 566 C C . ASP A 1 81 ? 55.000 20.297 65.373 1.00 70.40 103 ASP A C 1
ATOM 567 O O . ASP A 1 81 ? 55.697 21.127 64.779 1.00 61.84 103 ASP A O 1
ATOM 572 N N . ARG A 1 82 ? 55.493 19.497 66.317 1.00 59.28 104 ARG A N 1
ATOM 573 C CA . ARG A 1 82 ? 56.924 19.481 66.591 1.00 74.06 104 ARG A CA 1
ATOM 574 C C . ARG A 1 82 ? 57.683 19.052 65.341 1.00 82.27 104 ARG A C 1
ATOM 575 O O . ARG A 1 82 ? 57.283 18.116 64.643 1.00 94.81 104 ARG A O 1
ATOM 583 N N . ASP A 1 83 ? 58.773 19.764 65.048 1.00 71.18 105 ASP A N 1
ATOM 584 C CA . ASP A 1 83 ? 59.568 19.606 63.831 1.00 75.41 105 ASP A CA 1
ATOM 585 C C . ASP A 1 83 ? 58.777 19.927 62.568 1.00 65.33 105 ASP A C 1
ATOM 586 O O . ASP A 1 83 ? 59.251 19.651 61.458 1.00 70.14 105 ASP A O 1
ATOM 591 N N . ARG A 1 84 ? 57.588 20.505 62.708 1.00 51.99 106 ARG A N 1
ATOM 592 C CA . ARG A 1 84 ? 56.733 20.873 61.588 1.00 54.41 106 ARG A CA 1
ATOM 593 C C . ARG A 1 84 ? 56.474 22.369 61.510 1.00 57.01 106 ARG A C 1
ATOM 594 O O . ARG A 1 84 ? 56.501 22.941 60.418 1.00 48.57 106 ARG A O 1
ATOM 602 N N . LEU A 1 85 ? 56.225 23.012 62.647 1.00 48.34 107 LEU A N 1
ATOM 603 C CA . LEU A 1 85 ? 56.150 24.464 62.744 1.00 55.36 107 LEU A CA 1
ATOM 604 C C . LEU A 1 85 ? 57.431 24.951 63.408 1.00 51.55 107 LEU A C 1
ATOM 605 O O . LEU A 1 85 ? 57.727 24.564 64.543 1.00 55.62 107 LEU A O 1
ATOM 610 N N . LEU A 1 86 ? 58.194 25.785 62.707 1.00 41.01 108 LEU A N 1
ATOM 611 C CA . LEU A 1 86 ? 59.521 26.166 63.170 1.00 41.83 108 LEU A CA 1
ATOM 612 C C . LEU A 1 86 ? 59.705 27.675 63.120 1.00 46.45 108 LEU A C 1
ATOM 613 O O . LEU A 1 86 ? 59.330 28.331 62.143 1.00 44.84 108 LEU A O 1
ATOM 618 N N . LEU A 1 87 ? 60.288 28.214 64.185 1.00 45.66 109 LEU A N 1
ATOM 619 C CA . LEU A 1 87 ? 60.760 29.587 64.237 1.00 42.61 109 LEU A CA 1
ATOM 620 C C . LEU A 1 87 ? 62.282 29.590 64.219 1.00 44.91 109 LEU A C 1
ATOM 621 O O . LEU A 1 87 ? 62.930 28.589 64.533 1.00 48.14 109 LEU A O 1
ATOM 626 N N . SER A 1 88 ? 62.852 30.724 63.849 1.00 45.08 110 SER A N 1
ATOM 627 C CA . SER A 1 88 ? 64.287 30.905 63.993 1.00 43.92 110 SER A CA 1
ATOM 628 C C . SER A 1 88 ? 64.638 30.925 65.475 1.00 55.17 110 SER A C 1
ATOM 629 O O . SER A 1 88 ? 64.080 31.744 66.220 1.00 51.86 110 SER A O 1
ATOM 632 N N . PRO A 1 89 ? 65.521 30.043 65.952 1.00 53.05 111 PRO A N 1
ATOM 633 C CA . PRO A 1 89 ? 65.876 30.071 67.381 1.00 46.10 111 PRO A CA 1
ATOM 634 C C . PRO A 1 89 ? 66.521 31.375 67.809 1.00 47.82 111 PRO A C 1
ATOM 635 O O . PRO A 1 89 ? 66.475 31.717 68.997 1.00 50.05 111 PRO A O 1
ATOM 639 N N . SER A 1 90 ? 67.111 32.121 66.877 1.00 43.29 112 SER A N 1
ATOM 640 C CA . SER A 1 90 ? 67.684 33.432 67.153 1.00 50.60 112 SER A CA 1
ATOM 641 C C . SER A 1 90 ? 66.802 34.557 66.614 1.00 55.63 112 SER A C 1
ATOM 642 O O . SER A 1 90 ? 67.309 35.578 66.142 1.00 49.47 112 SER A O 1
ATOM 645 N N . ALA A 1 91 ? 65.478 34.375 66.676 1.00 49.72 113 ALA A N 1
ATOM 646 C CA . ALA A 1 91 ? 64.553 35.367 66.135 1.00 52.60 113 ALA A CA 1
ATOM 647 C C . ALA A 1 91 ? 64.767 36.735 66.766 1.00 46.18 113 ALA A C 1
ATOM 648 O O . ALA A 1 91 ? 64.705 37.761 66.080 1.00 43.07 113 ALA A O 1
ATOM 650 N N . PHE A 1 92 ? 65.033 36.770 68.071 1.00 39.73 114 PHE A N 1
ATOM 651 C CA . PHE A 1 92 ? 65.181 38.032 68.783 1.00 60.64 114 PHE A CA 1
ATOM 652 C C . PHE A 1 92 ? 66.539 38.685 68.575 1.00 68.24 114 PHE A C 1
ATOM 653 O O . PHE A 1 92 ? 66.752 39.796 69.070 1.00 68.45 114 PHE A O 1
ATOM 661 N N . HIS A 1 93 ? 67.460 38.034 67.863 1.00 55.39 115 HIS A N 1
ATOM 662 C CA . HIS A 1 93 ? 68.727 38.687 67.555 1.00 59.51 115 HIS A CA 1
ATOM 663 C C . HIS A 1 93 ? 68.614 39.559 66.310 1.00 55.01 115 HIS A C 1
ATOM 664 O O . HIS A 1 93 ? 69.126 40.684 66.290 1.00 61.59 115 HIS A O 1
ATOM 671 N N . ASP A 1 94 ? 67.947 39.063 65.270 1.00 51.34 116 ASP A N 1
ATOM 672 C CA . ASP A 1 94 ? 67.825 39.785 64.012 1.00 56.47 116 ASP A CA 1
ATOM 673 C C . ASP A 1 94 ? 66.400 40.209 63.690 1.00 57.79 116 ASP A C 1
ATOM 674 O O . ASP A 1 94 ? 66.176 40.815 62.635 1.00 50.72 116 ASP A O 1
ATOM 679 N N . GLY A 1 95 ? 65.434 39.908 64.553 1.00 43.23 117 GLY A N 1
ATOM 680 C CA . GLY A 1 95 ? 64.064 40.308 64.294 1.00 40.76 117 GLY A CA 1
ATOM 681 C C . GLY A 1 95 ? 63.347 39.478 63.253 1.00 47.31 117 GLY A C 1
ATOM 682 O O . GLY A 1 95 ? 62.388 39.959 62.642 1.00 52.06 117 GLY A O 1
ATOM 683 N N . ASN A 1 96 ? 63.784 38.239 63.032 1.00 48.35 118 ASN A N 1
ATOM 684 C CA . ASN A 1 96 ? 63.152 37.341 62.064 1.00 48.63 118 ASN A CA 1
ATOM 685 C C . ASN A 1 96 ? 62.207 36.421 62.830 1.00 46.46 118 ASN A C 1
ATOM 686 O O . ASN A 1 96 ? 62.593 35.353 63.302 1.00 50.12 118 ASN A O 1
ATOM 691 N N . PHE A 1 97 ? 60.950 36.840 62.941 1.00 35.60 119 PHE A N 1
ATOM 692 C CA . PHE A 1 97 ? 59.932 36.073 63.643 1.00 44.89 119 PHE A CA 1
ATOM 693 C C . PHE A 1 97 ? 59.058 35.265 62.696 1.00 35.42 119 PHE A C 1
ATOM 694 O O . PHE A 1 97 ? 57.973 34.823 63.090 1.00 50.27 119 PHE A O 1
ATOM 702 N N . SER A 1 98 ? 59.511 35.059 61.463 1.00 42.35 120 SER A N 1
ATOM 703 C CA . SER A 1 98 ? 58.727 34.322 60.485 1.00 41.20 120 SER A CA 1
ATOM 704 C C . SER A 1 98 ? 58.480 32.895 60.958 1.00 46.37 120 SER A C 1
ATOM 705 O O . SER A 1 98 ? 59.270 32.320 61.712 1.00 35.83 120 SER A O 1
ATOM 708 N N . LEU A 1 99 ? 57.368 32.324 60.507 1.00 38.26 121 LEU A N 1
ATOM 709 C CA . LEU A 1 99 ? 56.977 30.967 60.864 1.00 49.12 121 LEU A CA 1
ATOM 710 C C . LEU A 1 99 ? 57.047 30.078 59.630 1.00 53.32 121 LEU A C 1
ATOM 711 O O . LEU A 1 99 ? 56.408 30.367 58.612 1.00 46.31 121 LEU A O 1
ATOM 716 N N . LEU A 1 100 ? 57.809 28.995 59.729 1.00 47.27 122 LEU A N 1
ATOM 717 C CA . LEU A 1 100 ? 57.929 28.021 58.654 1.00 54.37 122 LEU A CA 1
ATOM 718 C C . LEU A 1 100 ? 57.067 26.810 58.983 1.00 43.96 122 LEU A C 1
ATOM 719 O O . LEU A 1 100 ? 57.273 26.157 60.012 1.00 48.34 122 LEU A O 1
ATOM 724 N N . ILE A 1 101 ? 56.095 26.527 58.122 1.00 44.51 123 ILE A N 1
ATOM 725 C CA . ILE A 1 101 ? 55.333 25.286 58.169 1.00 58.06 123 ILE A CA 1
ATOM 726 C C . ILE A 1 101 ? 55.976 24.337 57.169 1.00 60.32 123 ILE A C 1
ATOM 727 O O . ILE A 1 101 ? 56.003 24.623 55.966 1.00 47.77 123 ILE A O 1
ATOM 732 N N . ARG A 1 102 ? 56.505 23.216 57.664 1.00 59.30 124 ARG A N 1
ATOM 733 C CA . ARG A 1 102 ? 57.315 22.339 56.822 1.00 60.70 124 ARG A CA 1
ATOM 734 C C . ARG A 1 102 ? 56.518 21.827 55.627 1.00 60.32 124 ARG A C 1
ATOM 735 O O . ARG A 1 102 ? 57.003 21.837 54.490 1.00 60.10 124 ARG A O 1
ATOM 743 N N . ALA A 1 103 ? 55.290 21.375 55.868 1.00 54.41 125 ALA A N 1
ATOM 744 C CA . ALA A 1 103 ? 54.413 20.899 54.807 1.00 66.67 125 ALA A CA 1
ATOM 745 C C . ALA A 1 103 ? 52.977 21.173 55.221 1.00 61.83 125 ALA A C 1
ATOM 746 O O . ALA A 1 103 ? 52.559 20.769 56.310 1.00 70.15 125 ALA A O 1
ATOM 748 N N . VAL A 1 104 ? 52.233 21.852 54.359 1.00 58.44 126 VAL A N 1
ATOM 749 C CA . VAL A 1 104 ? 50.894 22.320 54.692 1.00 78.91 126 VAL A CA 1
ATOM 750 C C . VAL A 1 104 ? 49.858 21.301 54.243 1.00 78.31 126 VAL A C 1
ATOM 751 O O . VAL A 1 104 ? 50.077 20.515 53.316 1.00 79.66 126 VAL A O 1
ATOM 755 N N . ASP A 1 105 ? 48.709 21.322 54.918 1.00 84.26 127 ASP A N 1
ATOM 756 C CA . ASP A 1 105 ? 47.555 20.516 54.550 1.00 102.03 127 ASP A CA 1
ATOM 757 C C . ASP A 1 105 ? 46.301 21.352 54.771 1.00 110.72 127 ASP A C 1
ATOM 758 O O . ASP A 1 105 ? 46.371 22.517 55.173 1.00 118.22 127 ASP A O 1
ATOM 763 N N . ARG A 1 106 ? 45.139 20.744 54.510 1.00 105.08 128 ARG A N 1
ATOM 764 C CA . ARG A 1 106 ? 43.876 21.466 54.635 1.00 106.59 128 ARG A CA 1
ATOM 765 C C . ARG A 1 106 ? 43.632 21.942 56.064 1.00 103.10 128 ARG A C 1
ATOM 766 O O . ARG A 1 106 ? 42.941 22.945 56.274 1.00 105.67 128 ARG A O 1
ATOM 774 N N . GLY A 1 107 ? 44.192 21.245 57.054 1.00 93.40 129 GLY A N 1
ATOM 775 C CA . GLY A 1 107 ? 44.036 21.648 58.442 1.00 85.66 129 GLY A CA 1
ATOM 776 C C . GLY A 1 107 ? 44.801 22.898 58.827 1.00 84.19 129 GLY A C 1
ATOM 777 O O . GLY A 1 107 ? 44.554 23.443 59.909 1.00 79.12 129 GLY A O 1
ATOM 778 N N . ASP A 1 108 ? 45.715 23.359 57.978 1.00 79.26 130 ASP A N 1
ATOM 779 C CA . ASP A 1 108 ? 46.487 24.567 58.235 1.00 86.75 130 ASP A CA 1
ATOM 780 C C . ASP A 1 108 ? 45.820 25.826 57.702 1.00 86.48 130 ASP A C 1
ATOM 781 O O . ASP A 1 108 ? 46.354 26.921 57.902 1.00 78.86 130 ASP A O 1
ATOM 786 N N . GLU A 1 109 ? 44.679 25.704 57.028 1.00 82.21 131 GLU A N 1
ATOM 787 C CA . GLU A 1 109 ? 44.013 26.878 56.482 1.00 86.37 131 GLU A CA 1
ATOM 788 C C . GLU A 1 109 ? 43.434 27.735 57.600 1.00 77.80 131 GLU A C 1
ATOM 789 O O . GLU A 1 109 ? 42.903 27.222 58.590 1.00 70.26 131 GLU A O 1
ATOM 795 N N . GLY A 1 110 ? 43.537 29.043 57.433 1.00 61.09 132 GLY A N 1
ATOM 796 C CA . GLY A 1 110 ? 43.095 29.982 58.440 1.00 64.23 132 GLY A CA 1
ATOM 797 C C . GLY A 1 110 ? 43.993 31.203 58.442 1.00 57.49 132 GLY A C 1
ATOM 798 O O . GLY A 1 110 ? 44.900 31.333 57.624 1.00 54.33 132 GLY A O 1
ATOM 799 N N . VAL A 1 111 ? 43.724 32.099 59.386 1.00 56.93 133 VAL A N 1
ATOM 800 C CA . VAL A 1 111 ? 44.477 33.339 59.535 1.00 55.23 133 VAL A CA 1
ATOM 801 C C . VAL A 1 111 ? 45.523 33.139 60.622 1.00 53.25 133 VAL A C 1
ATOM 802 O O . VAL A 1 111 ? 45.187 32.806 61.764 1.00 56.83 133 VAL A O 1
ATOM 806 N N . TYR A 1 112 ? 46.788 33.346 60.272 1.00 45.76 134 TYR A N 1
ATOM 807 C CA . TYR A 1 112 ? 47.891 33.263 61.220 1.00 44.08 134 TYR A CA 1
ATOM 808 C C . TYR A 1 112 ? 48.289 34.665 61.658 1.00 43.51 134 TYR A C 1
ATOM 809 O O . TYR A 1 112 ? 48.516 35.541 60.815 1.00 53.34 134 TYR A O 1
ATOM 818 N N . THR A 1 113 ? 48.381 34.877 62.967 1.00 46.21 135 THR A N 1
ATOM 819 C CA . THR A 1 113 ? 48.820 36.156 63.509 1.00 48.51 135 THR A CA 1
ATOM 820 C C . THR A 1 113 ? 50.129 35.973 64.261 1.00 42.15 135 THR A C 1
ATOM 821 O O . THR A 1 113 ? 50.244 35.098 65.124 1.00 47.45 135 THR A O 1
ATOM 825 N N . CYS A 1 114 ? 51.108 36.799 63.913 1.00 46.04 136 CYS A N 1
ATOM 826 C CA . CYS A 1 114 ? 52.388 36.886 64.600 1.00 40.37 136 CYS A CA 1
ATOM 827 C C . CYS A 1 114 ? 52.280 37.989 65.646 1.00 55.72 136 CYS A C 1
ATOM 828 O O . CYS A 1 114 ? 52.073 39.151 65.293 1.00 46.62 136 CYS A O 1
ATOM 831 N N . ASN A 1 115 ? 52.404 37.634 66.925 1.00 35.31 137 ASN A N 1
ATOM 832 C CA . ASN A 1 115 ? 52.233 38.590 68.017 1.00 38.02 137 ASN A CA 1
ATOM 833 C C . ASN A 1 115 ? 53.548 38.781 68.758 1.00 41.89 137 ASN A C 1
ATOM 834 O O . ASN A 1 115 ? 54.122 37.814 69.269 1.00 49.32 137 ASN A O 1
ATOM 839 N N . LEU A 1 116 ? 54.015 40.023 68.822 1.00 38.18 138 LEU A N 1
ATOM 840 C CA . LEU A 1 116 ? 55.134 40.402 69.672 1.00 34.35 138 LEU A CA 1
ATOM 841 C C . LEU A 1 116 ? 54.604 41.100 70.917 1.00 39.62 138 LEU A C 1
ATOM 842 O O . LEU A 1 116 ? 53.706 41.943 70.831 1.00 43.80 138 LEU A O 1
ATOM 847 N N . HIS A 1 117 ? 55.153 40.737 72.074 1.00 36.82 139 HIS A N 1
ATOM 848 C CA . HIS A 1 117 ? 54.771 41.357 73.337 1.00 36.34 139 HIS A CA 1
ATOM 849 C C . HIS A 1 117 ? 56.018 41.613 74.166 1.00 42.91 139 HIS A C 1
ATOM 850 O O . HIS A 1 117 ? 56.842 40.712 74.347 1.00 46.87 139 HIS A O 1
ATOM 857 N N . HIS A 1 118 ? 56.148 42.839 74.665 1.00 37.56 140 HIS A N 1
ATOM 858 C CA . HIS A 1 118 ? 57.277 43.254 75.487 1.00 39.73 140 HIS A CA 1
ATOM 859 C C . HIS A 1 118 ? 56.792 43.398 76.922 1.00 43.55 140 HIS A C 1
ATOM 860 O O . HIS A 1 118 ? 55.951 44.255 77.210 1.00 45.51 140 HIS A O 1
ATOM 867 N N . HIS A 1 119 ? 57.316 42.558 77.816 1.00 42.71 141 HIS A N 1
ATOM 868 C CA . HIS A 1 119 ? 56.857 42.561 79.200 1.00 42.77 141 HIS A CA 1
ATOM 869 C C . HIS A 1 119 ? 57.309 43.799 79.964 1.00 46.98 141 HIS A C 1
ATOM 870 O O . HIS A 1 119 ? 56.640 44.194 80.925 1.00 53.40 141 HIS A O 1
ATOM 877 N N . TYR A 1 120 ? 58.415 44.423 79.556 1.00 42.68 142 TYR A N 1
ATOM 878 C CA . TYR A 1 120 ? 58.888 45.624 80.236 1.00 55.83 142 TYR A CA 1
ATOM 879 C C . TYR A 1 120 ? 58.209 46.875 79.686 1.00 49.43 142 TYR A C 1
ATOM 880 O O . TYR A 1 120 ? 57.625 47.658 80.444 1.00 61.30 142 TYR A O 1
ATOM 889 N N . CYS A 1 121 ? 58.260 47.073 78.366 1.00 52.66 143 CYS A N 1
ATOM 890 C CA . CYS A 1 121 ? 57.665 48.251 77.748 1.00 49.17 143 CYS A CA 1
ATOM 891 C C . CYS A 1 121 ? 56.149 48.170 77.639 1.00 45.13 143 CYS A C 1
ATOM 892 O O . CYS A 1 121 ? 55.516 49.195 77.365 1.00 48.35 143 CYS A O 1
ATOM 895 N N . HIS A 1 122 ? 55.558 46.991 77.841 1.00 45.93 144 HIS A N 1
ATOM 896 C CA . HIS A 1 122 ? 54.125 46.780 77.628 1.00 43.28 144 HIS A CA 1
ATOM 897 C C . HIS A 1 122 ? 53.717 47.184 76.212 1.00 51.50 144 HIS A C 1
ATOM 898 O O . HIS A 1 122 ? 52.681 47.817 75.990 1.00 42.40 144 HIS A O 1
ATOM 905 N N . LEU A 1 123 ? 54.551 46.817 75.243 1.00 34.18 145 LEU A N 1
ATOM 906 C CA . LEU A 1 123 ? 54.267 47.015 73.832 1.00 39.76 145 LEU A CA 1
ATOM 907 C C . LEU A 1 123 ? 53.692 45.739 73.232 1.00 40.29 145 LEU A C 1
ATOM 908 O O . LEU A 1 123 ? 54.045 44.625 73.630 1.00 41.19 145 LEU A O 1
ATOM 913 N N . ASP A 1 124 ? 52.793 45.915 72.272 1.00 37.63 146 ASP A N 1
ATOM 914 C CA . ASP A 1 124 ? 52.230 44.818 71.502 1.00 29.99 146 ASP A CA 1
ATOM 915 C C . ASP A 1 124 ? 52.245 45.204 70.033 1.00 45.04 146 ASP A C 1
ATOM 916 O O . ASP A 1 124 ? 51.908 46.338 69.679 1.00 40.05 146 ASP A O 1
ATOM 921 N N . GLU A 1 125 ? 52.654 44.265 69.184 1.00 37.15 147 GLU A N 1
ATOM 922 C CA . GLU A 1 125 ? 52.619 44.467 67.745 1.00 40.19 147 GLU A CA 1
ATOM 923 C C . GLU A 1 125 ? 52.313 43.131 67.088 1.00 44.47 147 GLU A C 1
ATOM 924 O O . GLU A 1 125 ? 52.831 42.093 67.508 1.00 43.87 147 GLU A O 1
ATOM 930 N N . SER A 1 126 ? 51.463 43.163 66.065 1.00 41.42 148 SER A N 1
ATOM 931 C CA . SER A 1 126 ? 51.013 41.938 65.427 1.00 49.34 148 SER A CA 1
ATOM 932 C C . SER A 1 126 ? 50.752 42.185 63.949 1.00 42.61 148 SER A C 1
ATOM 933 O O . SER A 1 126 ? 50.424 43.301 63.538 1.00 44.41 148 SER A O 1
ATOM 936 N N . LEU A 1 127 ? 50.918 41.129 63.151 1.00 43.44 149 LEU A N 1
ATOM 937 C CA . LEU A 1 127 ? 50.485 41.127 61.761 1.00 51.09 149 LEU A CA 1
ATOM 938 C C . LEU A 1 127 ? 49.819 39.794 61.456 1.00 51.62 149 LEU A C 1
ATOM 939 O O . LEU A 1 127 ? 50.140 38.767 62.061 1.00 50.78 149 LEU A O 1
ATOM 944 N N . ALA A 1 128 ? 48.887 39.820 60.511 1.00 48.80 150 ALA A N 1
ATOM 945 C CA . ALA A 1 128 ? 48.117 38.645 60.142 1.00 42.74 150 ALA A CA 1
ATOM 946 C C . ALA A 1 128 ? 48.496 38.174 58.744 1.00 47.12 150 ALA A C 1
ATOM 947 O O . ALA A 1 128 ? 48.879 38.970 57.881 1.00 47.78 150 ALA A O 1
ATOM 949 N N . VAL A 1 129 ? 48.395 36.862 58.539 1.00 50.43 151 VAL A N 1
ATOM 950 C CA . VAL A 1 129 ? 48.604 36.226 57.242 1.00 57.54 151 VAL A CA 1
ATOM 951 C C . VAL A 1 129 ? 47.551 35.138 57.084 1.00 53.09 151 VAL A C 1
ATOM 952 O O . VAL A 1 129 ? 47.357 34.324 57.993 1.00 44.58 151 VAL A O 1
ATOM 956 N N . ARG A 1 130 ? 46.869 35.123 55.942 1.00 46.44 152 ARG A N 1
ATOM 957 C CA . ARG A 1 130 ? 45.880 34.092 55.659 1.00 54.16 152 ARG A CA 1
ATOM 958 C C . ARG A 1 130 ? 46.505 33.010 54.790 1.00 56.56 152 ARG A C 1
ATOM 959 O O . ARG A 1 130 ? 47.078 33.304 53.735 1.00 53.12 152 ARG A O 1
ATOM 967 N N . LEU A 1 131 ? 46.399 31.764 55.240 1.00 57.27 153 LEU A N 1
ATOM 968 C CA . LEU A 1 131 ? 46.904 30.617 54.500 1.00 62.22 153 LEU A CA 1
ATOM 969 C C . LEU A 1 131 ? 45.754 29.938 53.772 1.00 54.81 153 LEU A C 1
ATOM 970 O O . LEU A 1 131 ? 44.722 29.632 54.379 1.00 59.39 153 LEU A O 1
ATOM 975 N N . GLU A 1 132 ? 45.934 29.708 52.476 1.00 63.87 154 GLU A N 1
ATOM 976 C CA . GLU A 1 132 ? 44.968 28.979 51.667 1.00 78.16 154 GLU A CA 1
ATOM 977 C C . GLU A 1 132 ? 45.688 27.834 50.975 1.00 71.91 154 GLU A C 1
ATOM 978 O O . GLU A 1 132 ? 46.701 28.050 50.302 1.00 63.09 154 GLU A O 1
ATOM 984 N N . VAL A 1 133 ? 45.175 26.621 51.151 1.00 85.58 155 VAL A N 1
ATOM 985 C CA . VAL A 1 133 ? 45.797 25.419 50.612 1.00 98.77 155 VAL A CA 1
ATOM 986 C C . VAL A 1 133 ? 45.015 24.990 49.378 1.00 99.32 155 VAL A C 1
ATOM 987 O O . VAL A 1 133 ? 43.824 24.670 49.465 1.00 102.84 155 VAL A O 1
ATOM 991 N N . THR A 1 134 ? 45.684 24.989 48.230 1.00 97.30 156 THR A N 1
ATOM 992 C CA . THR A 1 134 ? 45.072 24.628 46.963 1.00 103.36 156 THR A CA 1
ATOM 993 C C . THR A 1 134 ? 45.492 23.216 46.563 1.00 123.19 156 THR A C 1
ATOM 994 O O . THR A 1 134 ? 46.165 22.500 47.308 1.00 121.86 156 THR A O 1
ATOM 998 N N . GLU A 1 135 ? 45.081 22.813 45.362 1.00 133.16 157 GLU A N 1
ATOM 999 C CA . GLU A 1 135 ? 45.476 21.533 44.791 1.00 118.71 157 GLU A CA 1
ATOM 1000 C C . GLU A 1 135 ? 46.365 21.668 43.567 1.00 107.40 157 GLU A C 1
ATOM 1001 O O . GLU A 1 135 ? 47.142 20.755 43.282 1.00 100.05 157 GLU A O 1
ATOM 1007 N N . ASP A 1 136 ? 46.273 22.783 42.842 1.00 107.32 158 ASP A N 1
ATOM 1008 C CA . ASP A 1 136 ? 47.086 23.003 41.655 1.00 116.19 158 ASP A CA 1
ATOM 1009 C C . ASP A 1 136 ? 48.290 23.861 42.004 1.00 114.41 158 ASP A C 1
ATOM 1010 O O . ASP A 1 136 ? 48.125 24.935 42.599 1.00 116.02 158 ASP A O 1
ATOM 1015 N N . PRO A 1 137 ? 49.506 23.429 41.657 1.00 118.45 159 PRO A N 1
ATOM 1016 C CA . PRO A 1 137 ? 50.688 24.228 42.015 1.00 113.73 159 PRO A CA 1
ATOM 1017 C C . PRO A 1 137 ? 50.794 25.529 41.241 1.00 116.29 159 PRO A C 1
ATOM 1018 O O . PRO A 1 137 ? 51.406 26.482 41.741 1.00 116.35 159 PRO A O 1
ATOM 1022 N N . LEU A 1 138 ? 50.225 25.602 40.038 1.00 119.90 160 LEU A N 1
ATOM 1023 C CA . LEU A 1 138 ? 50.231 26.846 39.279 1.00 127.15 160 LEU A CA 1
ATOM 1024 C C . LEU A 1 138 ? 49.247 27.872 39.827 1.00 123.83 160 LEU A C 1
ATOM 1025 O O . LEU A 1 138 ? 49.301 29.037 39.419 1.00 110.55 160 LEU A O 1
ATOM 1030 N N . LEU A 1 139 ? 48.353 27.469 40.727 1.00 123.32 161 LEU A N 1
ATOM 1031 C CA . LEU A 1 139 ? 47.474 28.394 41.429 1.00 119.52 161 LEU A CA 1
ATOM 1032 C C . LEU A 1 139 ? 48.116 28.976 42.680 1.00 114.23 161 LEU A C 1
ATOM 1033 O O . LEU A 1 139 ? 47.485 29.793 43.359 1.00 112.81 161 LEU A O 1
ATOM 1038 N N . SER A 1 140 ? 49.347 28.581 42.997 1.00 103.38 162 SER A N 1
ATOM 1039 C CA . SER A 1 140 ? 50.017 29.037 44.209 1.00 98.86 162 SER A CA 1
ATOM 1040 C C . SER A 1 140 ? 50.568 30.441 43.997 1.00 103.91 162 SER A C 1
ATOM 1041 O O . SER A 1 140 ? 51.394 30.664 43.104 1.00 99.80 162 SER A O 1
ATOM 1044 N N . ARG A 1 141 ? 50.124 31.382 44.826 1.00 100.28 163 ARG A N 1
ATOM 1045 C CA . ARG A 1 141 ? 50.543 32.767 44.697 1.00 92.35 163 ARG A CA 1
ATOM 1046 C C . ARG A 1 141 ? 50.556 33.420 46.071 1.00 84.85 163 ARG A C 1
ATOM 1047 O O . ARG A 1 141 ? 49.995 32.897 47.038 1.00 67.87 163 ARG A O 1
ATOM 1055 N N . ALA A 1 142 ? 51.215 34.572 46.142 1.00 81.71 164 ALA A N 1
ATOM 1056 C CA . ALA A 1 142 ? 51.217 35.420 47.327 1.00 79.37 164 ALA A CA 1
ATOM 1057 C C . ALA A 1 142 ? 50.711 36.793 46.917 1.00 78.27 164 ALA A C 1
ATOM 1058 O O . ALA A 1 142 ? 51.310 37.442 46.052 1.00 80.18 164 ALA A O 1
ATOM 1060 N N . TYR A 1 143 ? 49.608 37.230 47.521 1.00 71.24 165 TYR A N 1
ATOM 1061 C CA . TYR A 1 143 ? 49.002 38.502 47.164 1.00 72.83 165 TYR A CA 1
ATOM 1062 C C . TYR A 1 143 ? 48.482 39.196 48.415 1.00 68.26 165 TYR A C 1
ATOM 1063 O O . TYR A 1 143 ? 48.399 38.611 49.499 1.00 62.61 165 TYR A O 1
ATOM 1072 N N . TRP A 1 144 ? 48.128 40.466 48.243 1.00 74.15 166 TRP A N 1
ATOM 1073 C CA . TRP A 1 144 ? 47.676 41.338 49.318 1.00 48.99 166 TRP A CA 1
ATOM 1074 C C . TRP A 1 144 ? 46.193 41.619 49.107 1.00 61.38 166 TRP A C 1
ATOM 1075 O O . TRP A 1 144 ? 45.812 42.223 48.099 1.00 78.00 166 TRP A O 1
ATOM 1086 N N . ASP A 1 145 ? 45.359 41.166 50.044 1.00 49.98 167 ASP A N 1
ATOM 1087 C CA . ASP A 1 145 ? 43.912 41.255 49.884 1.00 56.81 167 ASP A CA 1
ATOM 1088 C C . ASP A 1 145 ? 43.355 42.633 50.218 1.00 62.06 167 ASP A C 1
ATOM 1089 O O . ASP A 1 145 ? 42.133 42.817 50.171 1.00 59.60 167 ASP A O 1
ATOM 1094 N N . GLY A 1 146 ? 44.211 43.598 50.545 1.00 50.13 168 GLY A N 1
ATOM 1095 C CA . GLY A 1 146 ? 43.789 44.924 50.958 1.00 65.60 168 GLY A CA 1
ATOM 1096 C C . GLY A 1 146 ? 44.188 45.289 52.369 1.00 62.46 168 GLY A C 1
ATOM 1097 O O . GLY A 1 146 ? 44.314 46.482 52.677 1.00 64.69 168 GLY A O 1
ATOM 1098 N N . GLU A 1 147 ? 44.404 44.305 53.240 1.00 65.62 169 GLU A N 1
ATOM 1099 C CA . GLU A 1 147 ? 44.801 44.612 54.607 1.00 49.13 169 GLU A CA 1
ATOM 1100 C C . GLU A 1 147 ? 45.687 43.527 55.206 1.00 56.02 169 GLU A C 1
ATOM 1101 O O . GLU A 1 147 ? 46.182 43.680 56.326 1.00 65.02 169 GLU A O 1
ATOM 1107 N N . LYS A 1 148 ? 45.898 42.435 54.477 1.00 57.99 170 LYS A N 1
ATOM 1108 C CA . LYS A 1 148 ? 46.758 41.369 54.970 1.00 62.95 170 LYS A CA 1
ATOM 1109 C C . LYS A 1 148 ? 47.282 40.555 53.796 1.00 64.81 170 LYS A C 1
ATOM 1110 O O . LYS A 1 148 ? 46.674 40.506 52.724 1.00 63.82 170 LYS A O 1
ATOM 1116 N N . GLU A 1 149 ? 48.429 39.918 54.020 1.00 67.75 171 GLU A N 1
ATOM 1117 C CA . GLU A 1 149 ? 48.999 39.014 53.031 1.00 59.26 171 GLU A CA 1
ATOM 1118 C C . GLU A 1 149 ? 48.232 37.698 53.015 1.00 54.05 171 GLU A C 1
ATOM 1119 O O . GLU A 1 149 ? 47.871 37.156 54.063 1.00 54.61 171 GLU A O 1
ATOM 1125 N N . VAL A 1 150 ? 47.984 37.184 51.815 1.00 53.75 172 VAL A N 1
ATOM 1126 C CA . VAL A 1 150 ? 47.307 35.907 51.623 1.00 64.28 172 VAL A CA 1
ATOM 1127 C C . VAL A 1 150 ? 48.258 34.966 50.898 1.00 66.11 172 VAL A C 1
ATOM 1128 O O . VAL A 1 150 ? 48.769 35.300 49.823 1.00 65.72 172 VAL A O 1
ATOM 1132 N N . LEU A 1 151 ? 48.495 33.796 51.486 1.00 63.46 173 LEU A N 1
ATOM 1133 C CA . LEU A 1 151 ? 49.375 32.786 50.910 1.00 64.87 173 LEU A CA 1
ATOM 1134 C C . LEU A 1 151 ? 48.535 31.642 50.357 1.00 62.45 173 LEU A C 1
ATOM 1135 O O . LEU A 1 151 ? 47.780 31.005 51.100 1.00 61.88 173 LEU A O 1
ATOM 1140 N N . VAL A 1 152 ? 48.664 31.392 49.057 1.00 62.66 174 VAL A N 1
ATOM 1141 C CA . VAL A 1 152 ? 48.086 30.218 48.415 1.00 75.01 174 VAL A CA 1
ATOM 1142 C C . VAL A 1 152 ? 49.217 29.228 48.172 1.00 58.60 174 VAL A C 1
ATOM 1143 O O . VAL A 1 152 ? 50.139 29.505 47.395 1.00 63.41 174 VAL A O 1
ATOM 1147 N N . VAL A 1 153 ? 49.157 28.081 48.842 1.00 54.56 175 VAL A N 1
ATOM 1148 C CA . VAL A 1 153 ? 50.246 27.110 48.845 1.00 78.42 175 VAL A CA 1
ATOM 1149 C C . VAL A 1 153 ? 49.702 25.753 48.423 1.00 74.48 175 VAL A C 1
ATOM 1150 O O . VAL A 1 153 ? 48.619 25.345 48.856 1.00 62.63 175 VAL A O 1
ATOM 1154 N N . ALA A 1 154 ? 50.454 25.056 47.573 1.00 87.48 176 ALA A N 1
ATOM 1155 C CA . ALA A 1 154 ? 50.077 23.705 47.183 1.00 93.31 176 ALA A CA 1
ATOM 1156 C C . ALA A 1 154 ? 50.117 22.778 48.391 1.00 79.62 176 ALA A C 1
ATOM 1157 O O . ALA A 1 154 ? 50.920 22.963 49.310 1.00 96.13 176 ALA A O 1
ATOM 1159 N N . HIS A 1 155 ? 49.236 21.779 48.390 1.00 73.56 177 HIS A N 1
ATOM 1160 C CA . HIS A 1 155 ? 49.193 20.814 49.483 1.00 87.58 177 HIS A CA 1
ATOM 1161 C C . HIS A 1 155 ? 50.529 20.089 49.606 1.00 80.72 177 HIS A C 1
ATOM 1162 O O . HIS A 1 155 ? 51.109 19.652 48.607 1.00 64.95 177 HIS A O 1
ATOM 1169 N N . GLY A 1 156 ? 51.019 19.968 50.840 1.00 78.24 178 GLY A N 1
ATOM 1170 C CA . GLY A 1 156 ? 52.297 19.343 51.101 1.00 74.85 178 GLY A CA 1
ATOM 1171 C C . GLY A 1 156 ? 53.505 20.219 50.855 1.00 85.29 178 GLY A C 1
ATOM 1172 O O . GLY A 1 156 ? 54.622 19.816 51.205 1.00 92.72 178 GLY A O 1
ATOM 1173 N N . ALA A 1 157 ? 53.329 21.394 50.256 1.00 78.17 179 ALA A N 1
ATOM 1174 C CA . ALA A 1 157 ? 54.418 22.337 50.069 1.00 75.12 179 ALA A CA 1
ATOM 1175 C C . ALA A 1 157 ? 54.656 23.123 51.355 1.00 58.59 179 ALA A C 1
ATOM 1176 O O . ALA A 1 157 ? 53.792 23.166 52.234 1.00 55.74 179 ALA A O 1
ATOM 1178 N N . PRO A 1 158 ? 55.826 23.741 51.504 1.00 57.66 180 PRO A N 1
ATOM 1179 C CA . PRO A 1 158 ? 56.072 24.560 52.692 1.00 62.55 180 PRO A CA 1
ATOM 1180 C C . PRO A 1 158 ? 55.454 25.942 52.562 1.00 64.98 180 PRO A C 1
ATOM 1181 O O . PRO A 1 158 ? 55.242 26.460 51.463 1.00 56.95 180 PRO A O 1
ATOM 1185 N N . ALA A 1 159 ? 55.169 26.540 53.715 1.00 66.38 181 ALA A N 1
ATOM 1186 C CA . ALA A 1 159 ? 54.646 27.898 53.792 1.00 54.54 181 ALA A CA 1
ATOM 1187 C C . ALA A 1 159 ? 55.519 28.699 54.742 1.00 58.48 181 ALA A C 1
ATOM 1188 O O . ALA A 1 159 ? 55.604 28.377 55.932 1.00 54.31 181 ALA A O 1
ATOM 1190 N N . LEU A 1 160 ? 56.174 29.728 54.215 1.00 50.79 182 LEU A N 1
ATOM 1191 C CA . LEU A 1 160 ? 56.949 30.660 55.026 1.00 48.85 182 LEU A CA 1
ATOM 1192 C C . LEU A 1 160 ? 56.104 31.916 55.211 1.00 57.89 182 LEU A C 1
ATOM 1193 O O . LEU A 1 160 ? 55.957 32.724 54.290 1.00 56.90 182 LEU A O 1
ATOM 1198 N N . MET A 1 161 ? 55.539 32.072 56.404 1.00 47.81 183 MET A N 1
ATOM 1199 C CA . MET A 1 161 ? 54.761 33.257 56.746 1.00 57.19 183 MET A CA 1
ATOM 1200 C C . MET A 1 161 ? 55.706 34.279 57.361 1.00 38.09 183 MET A C 1
ATOM 1201 O O . MET A 1 161 ? 56.187 34.098 58.483 1.00 51.68 183 MET A O 1
ATOM 1206 N N . THR A 1 162 ? 55.972 35.350 56.620 1.00 41.64 184 THR A N 1
ATOM 1207 C CA . THR A 1 162 ? 57.013 36.296 56.993 1.00 55.32 184 THR A CA 1
ATOM 1208 C C . THR A 1 162 ? 56.537 37.217 58.108 1.00 48.96 184 THR A C 1
ATOM 1209 O O . THR A 1 162 ? 55.438 37.778 58.040 1.00 50.38 184 THR A O 1
ATOM 1213 N N . CYS A 1 163 ? 57.371 37.363 59.138 1.00 54.88 185 CYS A N 1
ATOM 1214 C CA . CYS A 1 163 ? 57.136 38.315 60.224 1.00 48.88 185 CYS A CA 1
ATOM 1215 C C . CYS A 1 163 ? 58.501 38.862 60.615 1.00 45.52 185 CYS A C 1
ATOM 1216 O O . CYS A 1 163 ? 59.224 38.233 61.395 1.00 45.56 185 CYS A O 1
ATOM 1219 N N . ILE A 1 164 ? 58.854 40.025 60.073 1.00 44.49 186 ILE A N 1
ATOM 1220 C CA . ILE A 1 164 ? 60.164 40.628 60.271 1.00 50.11 186 ILE A CA 1
ATOM 1221 C C . ILE A 1 164 ? 59.981 41.988 60.925 1.00 48.45 186 ILE A C 1
ATOM 1222 O O . ILE A 1 164 ? 59.273 42.849 60.388 1.00 55.14 186 ILE A O 1
ATOM 1227 N N . ASN A 1 165 ? 60.622 42.179 62.077 1.00 44.79 187 ASN A N 1
ATOM 1228 C CA . ASN A 1 165 ? 60.574 43.440 62.817 1.00 42.19 187 ASN A CA 1
ATOM 1229 C C . ASN A 1 165 ? 61.962 43.661 63.410 1.00 39.81 187 ASN A C 1
ATOM 1230 O O . ASN A 1 165 ? 62.313 43.048 64.423 1.00 45.35 187 ASN A O 1
ATOM 1235 N N . ARG A 1 166 ? 62.747 44.532 62.778 1.00 49.86 188 ARG A N 1
ATOM 1236 C CA . ARG A 1 166 ? 64.125 44.780 63.179 1.00 57.65 188 ARG A CA 1
ATOM 1237 C C . ARG A 1 166 ? 64.266 45.968 64.122 1.00 54.17 188 ARG A C 1
ATOM 1238 O O . ARG A 1 166 ? 65.391 46.416 64.368 1.00 55.90 188 ARG A O 1
ATOM 1246 N N . ALA A 1 167 ? 63.156 46.482 64.650 1.00 49.32 189 ALA A N 1
ATOM 1247 C CA . ALA A 1 167 ? 63.215 47.594 65.590 1.00 52.63 189 ALA A CA 1
ATOM 1248 C C . ALA A 1 167 ? 64.012 47.200 66.827 1.00 48.53 189 ALA A C 1
ATOM 1249 O O . ALA A 1 167 ? 63.979 46.047 67.268 1.00 56.64 189 ALA A O 1
ATOM 1251 N N . HIS A 1 168 ? 64.731 48.175 67.391 1.00 50.12 190 HIS A N 1
ATOM 1252 C CA . HIS A 1 168 ? 65.647 47.884 68.490 1.00 53.78 190 HIS A CA 1
ATOM 1253 C C . HIS A 1 168 ? 64.913 47.393 69.730 1.00 45.12 190 HIS A C 1
ATOM 1254 O O . HIS A 1 168 ? 65.495 46.677 70.553 1.00 47.44 190 HIS A O 1
ATOM 1261 N N . VAL A 1 169 ? 63.643 47.769 69.887 1.00 44.86 191 VAL A N 1
ATOM 1262 C CA . VAL A 1 169 ? 62.903 47.368 71.078 1.00 54.26 191 VAL A CA 1
ATOM 1263 C C . VAL A 1 169 ? 62.641 45.866 71.075 1.00 46.15 191 VAL A C 1
ATOM 1264 O O . VAL A 1 169 ? 62.494 45.253 72.140 1.00 50.64 191 VAL A O 1
ATOM 1268 N N . TRP A 1 170 ? 62.599 45.246 69.896 1.00 47.36 192 TRP A N 1
ATOM 1269 C CA . TRP A 1 170 ? 62.351 43.812 69.804 1.00 56.71 192 TRP A CA 1
ATOM 1270 C C . TRP A 1 170 ? 63.628 42.993 69.690 1.00 55.16 192 TRP A C 1
ATOM 1271 O O . TRP A 1 170 ? 63.638 41.816 70.071 1.00 56.84 192 TRP A O 1
ATOM 1282 N N . THR A 1 171 ? 64.703 43.584 69.185 1.00 51.92 193 THR A N 1
ATOM 1283 C CA . THR A 1 171 ? 65.919 42.850 68.878 1.00 57.50 193 THR A CA 1
ATOM 1284 C C . THR A 1 171 ? 66.997 43.121 69.918 1.00 64.04 193 THR A C 1
ATOM 1285 O O . THR A 1 171 ? 66.937 44.090 70.678 1.00 74.83 193 THR A O 1
ATOM 1289 N N . ASP A 1 172 ? 68.000 42.243 69.935 1.00 71.86 194 ASP A N 1
ATOM 1290 C CA . ASP A 1 172 ? 69.090 42.320 70.900 1.00 95.56 194 ASP A CA 1
ATOM 1291 C C . ASP A 1 172 ? 70.190 43.260 70.425 1.00 112.74 194 ASP A C 1
ATOM 1292 O O . ASP A 1 172 ? 71.369 43.060 70.737 1.00 106.60 194 ASP A O 1
ATOM 1297 N N . ARG A 1 173 ? 69.811 44.281 69.664 1.00 139.92 195 ARG A N 1
ATOM 1298 C CA . ARG A 1 173 ? 70.718 45.353 69.287 1.00 149.97 195 ARG A CA 1
ATOM 1299 C C . ARG A 1 173 ? 70.574 46.500 70.278 1.00 149.75 195 ARG A C 1
ATOM 1300 O O . ARG A 1 173 ? 69.461 46.859 70.672 1.00 142.86 195 ARG A O 1
ATOM 1308 N N . HIS A 1 174 ? 71.706 47.066 70.685 1.00 154.18 196 HIS A N 1
ATOM 1309 C CA . HIS A 1 174 ? 71.749 48.071 71.740 1.00 155.10 196 HIS A CA 1
ATOM 1310 C C . HIS A 1 174 ? 71.989 49.438 71.114 1.00 154.32 196 HIS A C 1
ATOM 1311 O O . HIS A 1 174 ? 73.077 49.706 70.591 1.00 147.25 196 HIS A O 1
ATOM 1318 N N . LEU A 1 175 ? 70.973 50.298 71.165 1.00 161.67 197 LEU A N 1
ATOM 1319 C CA . LEU A 1 175 ? 71.110 51.690 70.736 1.00 168.85 197 LEU A CA 1
ATOM 1320 C C . LEU A 1 175 ? 71.659 52.543 71.882 1.00 183.38 197 LEU A C 1
ATOM 1321 O O . LEU A 1 175 ? 71.008 53.452 72.396 1.00 184.39 197 LEU A O 1
ATOM 1326 N N . GLU A 1 176 ? 72.899 52.238 72.264 1.00 192.49 198 GLU A N 1
ATOM 1327 C CA . GLU A 1 176 ? 73.537 52.789 73.469 1.00 190.97 198 GLU A CA 1
ATOM 1328 C C . GLU A 1 176 ? 72.639 52.405 74.643 1.00 181.30 198 GLU A C 1
ATOM 1329 O O . GLU A 1 176 ? 72.199 51.245 74.712 1.00 178.33 198 GLU A O 1
ATOM 1335 N N . GLU A 1 177 ? 72.340 53.319 75.575 1.00 174.94 199 GLU A N 1
ATOM 1336 C CA . GLU A 1 177 ? 71.434 52.998 76.673 1.00 167.75 199 GLU A CA 1
ATOM 1337 C C . GLU A 1 177 ? 70.700 54.234 77.186 1.00 155.17 199 GLU A C 1
ATOM 1338 O O . GLU A 1 177 ? 70.402 54.321 78.384 1.00 158.90 199 GLU A O 1
ATOM 1344 N N . ALA A 1 178 ? 70.396 55.186 76.298 1.00 133.81 200 ALA A N 1
ATOM 1345 C CA . ALA A 1 178 ? 69.712 56.422 76.667 1.00 109.68 200 ALA A CA 1
ATOM 1346 C C . ALA A 1 178 ? 68.501 56.152 77.552 1.00 103.08 200 ALA A C 1
ATOM 1347 O O . ALA A 1 178 ? 67.419 55.824 77.057 1.00 108.00 200 ALA A O 1
ATOM 1349 N N . GLN A 1 179 ? 68.686 56.287 78.863 1.00 111.17 201 GLN A N 1
ATOM 1350 C CA . GLN A 1 179 ? 67.671 55.930 79.844 1.00 110.39 201 GLN A CA 1
ATOM 1351 C C . GLN A 1 179 ? 66.456 56.847 79.728 1.00 87.13 201 GLN A C 1
ATOM 1352 O O . GLN A 1 179 ? 66.404 57.768 78.907 1.00 67.30 201 GLN A O 1
ATOM 1358 N N . GLN A 1 180 ? 65.459 56.584 80.570 1.00 49.47 202 GLN A N 1
ATOM 1359 C CA . GLN A 1 180 ? 64.327 57.490 80.678 1.00 55.39 202 GLN A CA 1
ATOM 1360 C C . GLN A 1 180 ? 64.798 58.838 81.203 1.00 42.06 202 GLN A C 1
ATOM 1361 O O . GLN A 1 180 ? 65.623 58.914 82.116 1.00 36.79 202 GLN A O 1
ATOM 1367 N N . VAL A 1 181 ? 64.282 59.906 80.609 1.00 37.83 203 VAL A N 1
ATOM 1368 C CA . VAL A 1 181 ? 64.545 61.256 81.090 1.00 46.79 203 VAL A CA 1
ATOM 1369 C C . VAL A 1 181 ? 63.283 62.087 80.909 1.00 46.46 203 VAL A C 1
ATOM 1370 O O . VAL A 1 181 ? 62.550 61.925 79.927 1.00 35.11 203 VAL A O 1
ATOM 1374 N N . VAL A 1 182 ? 63.017 62.958 81.876 1.00 33.13 204 VAL A N 1
ATOM 1375 C CA . VAL A 1 182 ? 61.945 63.940 81.795 1.00 28.10 204 VAL A CA 1
ATOM 1376 C C . VAL A 1 182 ? 62.587 65.318 81.745 1.00 40.95 204 VAL A C 1
ATOM 1377 O O . VAL A 1 182 ? 63.506 65.609 82.521 1.00 39.03 204 VAL A O 1
ATOM 1381 N N . HIS A 1 183 ? 62.118 66.157 80.826 1.00 35.70 205 HIS A N 1
ATOM 1382 C CA . HIS A 1 183 ? 62.570 67.536 80.713 1.00 36.81 205 HIS A CA 1
ATOM 1383 C C . HIS A 1 183 ? 61.401 68.461 81.002 1.00 36.07 205 HIS A C 1
ATOM 1384 O O . HIS A 1 183 ? 60.300 68.258 80.479 1.00 38.08 205 HIS A O 1
ATOM 1391 N N . TRP A 1 184 ? 61.637 69.463 81.837 1.00 36.35 206 TRP A N 1
ATOM 1392 C CA . TRP A 1 184 ? 60.718 70.577 81.998 1.00 32.13 206 TRP A CA 1
ATOM 1393 C C . TRP A 1 184 ? 61.348 71.809 81.366 1.00 38.41 206 TRP A C 1
ATOM 1394 O O . TRP A 1 184 ? 62.478 72.177 81.706 1.00 39.18 206 TRP A O 1
ATOM 1405 N N . ASP A 1 185 ? 60.630 72.423 80.431 1.00 46.56 207 ASP A N 1
ATOM 1406 C CA . ASP A 1 185 ? 61.103 73.606 79.732 1.00 31.57 207 ASP A CA 1
ATOM 1407 C C . ASP A 1 185 ? 60.224 74.796 80.086 1.00 41.58 207 ASP A C 1
ATOM 1408 O O . ASP A 1 185 ? 59.079 74.644 80.520 1.00 39.70 207 ASP A O 1
ATOM 1413 N N . ARG A 1 186 ? 60.783 75.990 79.902 1.00 42.95 208 ARG A N 1
ATOM 1414 C CA . ARG A 1 186 ? 60.065 77.232 80.146 1.00 43.44 208 ARG A CA 1
ATOM 1415 C C . ARG A 1 186 ? 60.360 78.205 79.016 1.00 46.36 208 ARG A C 1
ATOM 1416 O O . ARG A 1 186 ? 61.527 78.474 78.712 1.00 45.92 208 ARG A O 1
ATOM 1424 N N . GLN A 1 187 ? 59.303 78.730 78.399 1.00 44.67 209 GLN A N 1
ATOM 1425 C CA . GLN A 1 187 ? 59.409 79.728 77.339 1.00 52.47 209 GLN A CA 1
ATOM 1426 C C . GLN A 1 187 ? 58.736 81.005 77.824 1.00 53.72 209 GLN A C 1
ATOM 1427 O O . GLN A 1 187 ? 57.505 81.068 77.912 1.00 49.40 209 GLN A O 1
ATOM 1433 N N . LEU A 1 188 ? 59.542 82.014 78.144 1.00 55.21 210 LEU A N 1
ATOM 1434 C CA . LEU A 1 188 ? 59.045 83.269 78.682 1.00 60.13 210 LEU A CA 1
ATOM 1435 C C . LEU A 1 188 ? 58.444 84.134 77.576 1.00 64.72 210 LEU A C 1
ATOM 1436 O O . LEU A 1 188 ? 58.708 83.912 76.391 1.00 66.66 210 LEU A O 1
ATOM 1441 N N . PRO A 1 189 ? 57.609 85.112 77.935 1.00 70.23 211 PRO A N 1
ATOM 1442 C CA . PRO A 1 189 ? 56.982 85.958 76.910 1.00 72.01 211 PRO A CA 1
ATOM 1443 C C . PRO A 1 189 ? 58.017 86.662 76.043 1.00 78.30 211 PRO A C 1
ATOM 1444 O O . PRO A 1 189 ? 59.041 87.148 76.530 1.00 75.98 211 PRO A O 1
ATOM 1448 N N . GLY A 1 190 ? 57.734 86.717 74.741 1.00 86.43 212 GLY A N 1
ATOM 1449 C CA . GLY A 1 190 ? 58.633 87.297 73.777 1.00 98.91 212 GLY A CA 1
ATOM 1450 C C . GLY A 1 190 ? 59.705 86.357 73.271 1.00 108.91 212 GLY A C 1
ATOM 1451 O O . GLY A 1 190 ? 60.133 86.488 72.124 1.00 108.79 212 GLY A O 1
ATOM 1452 N N . VAL A 1 191 ? 60.142 85.411 74.099 1.00 114.27 213 VAL A N 1
ATOM 1453 C CA . VAL A 1 191 ? 61.159 84.452 73.692 1.00 117.15 213 VAL A CA 1
ATOM 1454 C C . VAL A 1 191 ? 60.552 83.491 72.678 1.00 119.94 213 VAL A C 1
ATOM 1455 O O . VAL A 1 191 ? 59.534 82.841 72.944 1.00 116.69 213 VAL A O 1
ATOM 1459 N N . SER A 1 192 ? 61.178 83.397 71.510 1.00 125.64 214 SER A N 1
ATOM 1460 C CA . SER A 1 192 ? 60.730 82.453 70.499 1.00 128.47 214 SER A CA 1
ATOM 1461 C C . SER A 1 192 ? 61.031 81.021 70.938 1.00 136.08 214 SER A C 1
ATOM 1462 O O . SER A 1 192 ? 61.832 80.776 71.845 1.00 137.12 214 SER A O 1
ATOM 1465 N N . HIS A 1 193 ? 60.378 80.066 70.278 1.00 141.27 215 HIS A N 1
ATOM 1466 C CA . HIS A 1 193 ? 60.648 78.663 70.555 1.00 147.73 215 HIS A CA 1
ATOM 1467 C C . HIS A 1 193 ? 62.064 78.312 70.097 1.00 158.84 215 HIS A C 1
ATOM 1468 O O . HIS A 1 193 ? 62.792 79.144 69.545 1.00 169.02 215 HIS A O 1
ATOM 1475 N N . ASP A 1 194 ? 62.461 77.061 70.352 1.00 153.10 216 ASP A N 1
ATOM 1476 C CA . ASP A 1 194 ? 63.827 76.568 70.177 1.00 149.70 216 ASP A CA 1
ATOM 1477 C C . ASP A 1 194 ? 64.761 77.206 71.201 1.00 134.73 216 ASP A C 1
ATOM 1478 O O . ASP A 1 194 ? 65.685 76.554 71.699 1.00 127.98 216 ASP A O 1
ATOM 1483 N N . ARG A 1 195 ? 64.527 78.478 71.523 1.00 128.51 217 ARG A N 1
ATOM 1484 C CA . ARG A 1 195 ? 65.277 79.195 72.545 1.00 124.96 217 ARG A CA 1
ATOM 1485 C C . ARG A 1 195 ? 64.582 79.149 73.903 1.00 114.95 217 ARG A C 1
ATOM 1486 O O . ARG A 1 195 ? 64.781 80.041 74.734 1.00 109.50 217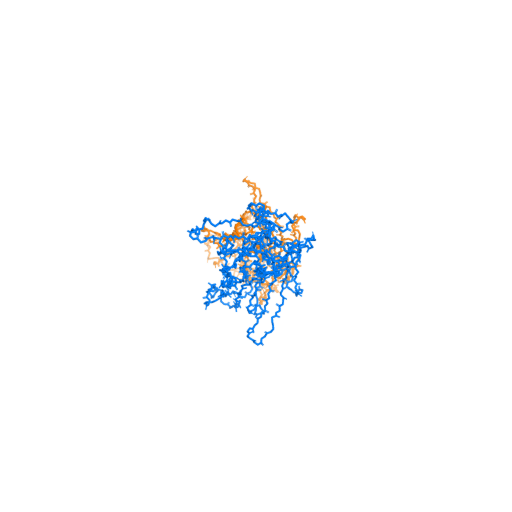 ARG A O 1
ATOM 1494 N N . ALA A 1 196 ? 63.761 78.128 74.138 1.00 97.72 218 ALA A N 1
ATOM 1495 C CA . ALA A 1 196 ? 63.128 77.961 75.437 1.00 81.23 218 ALA A CA 1
ATOM 1496 C C . ALA A 1 196 ? 64.151 77.494 76.464 1.00 69.13 218 ALA A C 1
ATOM 1497 O O . ALA A 1 196 ? 65.053 76.711 76.157 1.00 71.45 218 ALA A O 1
ATOM 1499 N N . ASP A 1 197 ? 64.003 77.979 77.693 1.00 60.99 219 ASP A N 1
ATOM 1500 C CA . ASP A 1 197 ? 64.951 77.668 78.753 1.00 59.85 219 ASP A CA 1
ATOM 1501 C C . ASP A 1 197 ? 64.619 76.325 79.388 1.00 52.10 219 ASP A C 1
ATOM 1502 O O . ASP A 1 197 ? 63.462 76.054 79.725 1.00 55.35 219 ASP A O 1
ATOM 1507 N N . ARG A 1 198 ? 65.635 75.484 79.544 1.00 46.06 220 ARG A N 1
ATOM 1508 C CA . ARG A 1 198 ? 65.471 74.249 80.295 1.00 40.30 220 ARG A CA 1
ATOM 1509 C C . ARG A 1 198 ? 65.346 74.570 81.777 1.00 42.63 220 ARG A C 1
ATOM 1510 O O . ARG A 1 198 ? 66.118 75.367 82.316 1.00 56.13 220 ARG A O 1
ATOM 1518 N N . LEU A 1 199 ? 64.355 73.968 82.433 1.00 42.23 221 LEU A N 1
ATOM 1519 C CA . LEU A 1 199 ? 64.153 74.136 83.867 1.00 35.61 221 LEU A CA 1
ATOM 1520 C C . LEU A 1 199 ? 64.704 72.969 84.676 1.00 44.92 221 LEU A C 1
ATOM 1521 O O . LEU A 1 199 ? 65.405 73.176 85.671 1.00 43.80 221 LEU A O 1
ATOM 1526 N N . LEU A 1 200 ? 64.385 71.743 84.271 1.00 47.39 222 LEU A N 1
ATOM 1527 C CA . LEU A 1 200 ? 64.709 70.560 85.052 1.00 36.72 222 LEU A CA 1
ATOM 1528 C C . LEU A 1 200 ? 65.020 69.404 84.121 1.00 38.26 222 LEU A C 1
ATOM 1529 O O . LEU A 1 200 ? 64.340 69.212 83.111 1.00 45.22 222 LEU A O 1
ATOM 1534 N N . ASP A 1 201 ? 66.049 68.640 84.470 1.00 35.00 223 ASP A N 1
ATOM 1535 C CA . ASP A 1 201 ? 66.299 67.333 83.883 1.00 41.84 223 ASP A CA 1
ATOM 1536 C C . ASP A 1 201 ? 66.135 66.289 84.975 1.00 54.68 223 ASP A C 1
ATOM 1537 O O . ASP A 1 201 ? 66.752 66.398 86.040 1.00 48.28 223 ASP A O 1
ATOM 1542 N N . LEU A 1 202 ? 65.288 65.296 84.723 1.00 46.50 224 LEU A N 1
ATOM 1543 C CA . LEU A 1 202 ? 65.037 64.214 85.668 1.00 36.65 224 LEU A CA 1
ATOM 1544 C C . LEU A 1 202 ? 65.364 62.903 84.968 1.00 37.54 224 LEU A C 1
ATOM 1545 O O . LEU A 1 202 ? 64.668 62.506 84.028 1.00 39.85 224 LEU A O 1
ATOM 1550 N N . TYR A 1 203 ? 66.424 62.243 85.415 1.00 37.03 225 TYR A N 1
ATOM 1551 C CA . TYR A 1 203 ? 66.860 60.984 84.834 1.00 44.20 225 TYR A CA 1
ATOM 1552 C C . TYR A 1 203 ? 66.354 59.828 85.683 1.00 43.78 225 TYR A C 1
ATOM 1553 O O . TYR A 1 203 ? 66.285 59.930 86.911 1.00 45.63 225 TYR A O 1
ATOM 1562 N N . ALA A 1 204 ? 65.981 58.734 85.015 1.00 46.16 226 ALA A N 1
ATOM 1563 C CA . ALA A 1 204 ? 65.447 57.575 85.721 1.00 60.98 226 ALA A CA 1
ATOM 1564 C C . ALA A 1 204 ? 66.423 57.045 86.762 1.00 56.61 226 ALA A C 1
ATOM 1565 O O . ALA A 1 204 ? 66.001 56.514 87.795 1.00 62.81 226 ALA A O 1
ATOM 1567 N N . SER A 1 205 ? 67.728 57.192 86.517 1.00 62.89 227 SER A N 1
ATOM 1568 C CA . SER A 1 205 ? 68.738 56.723 87.458 1.00 61.93 227 SER A CA 1
ATOM 1569 C C . SER A 1 205 ? 68.714 57.477 88.779 1.00 56.29 227 SER A C 1
ATOM 1570 O O . SER A 1 205 ? 69.319 57.011 89.749 1.00 69.96 227 SER A O 1
ATOM 1573 N N . GLY A 1 206 ? 68.040 58.630 88.841 1.00 46.26 228 GLY A N 1
ATOM 1574 C CA . GLY A 1 206 ? 67.952 59.440 90.042 1.00 54.37 228 GLY A CA 1
ATOM 1575 C C . GLY A 1 206 ? 68.573 60.816 89.896 1.00 52.39 228 GLY A C 1
ATOM 1576 O O . GLY A 1 206 ? 68.219 61.734 90.642 1.00 54.58 228 GLY A O 1
ATOM 1577 N N . GLU A 1 207 ? 69.491 60.978 88.940 1.00 51.13 229 GLU A N 1
ATOM 1578 C CA . GLU A 1 207 ? 70.150 62.267 88.766 1.00 49.65 229 GLU A CA 1
ATOM 1579 C C . GLU A 1 207 ? 69.146 63.341 88.368 1.00 50.71 229 GLU A C 1
ATOM 1580 O O . GLU A 1 207 ? 68.275 63.123 87.522 1.00 46.27 229 GLU A O 1
ATOM 1586 N N . ARG A 1 208 ? 69.273 64.509 88.990 1.00 43.75 230 ARG A N 1
ATOM 1587 C CA . ARG A 1 208 ? 68.458 65.667 88.668 1.00 47.42 230 ARG A CA 1
ATOM 1588 C C . ARG A 1 208 ? 69.359 66.850 88.352 1.00 56.99 230 ARG A C 1
ATOM 1589 O O . ARG A 1 208 ? 70.430 67.016 88.946 1.00 46.90 230 ARG A O 1
ATOM 1597 N N . ARG A 1 209 ? 68.917 67.668 87.402 1.00 53.19 231 ARG A N 1
ATOM 1598 C CA . ARG A 1 209 ? 69.624 68.884 87.024 1.00 47.23 231 ARG A CA 1
ATOM 1599 C C . ARG A 1 209 ? 68.627 70.030 87.042 1.00 49.39 231 ARG A C 1
ATOM 1600 O O . ARG A 1 209 ? 67.674 70.038 86.257 1.00 52.48 231 ARG A O 1
ATOM 1608 N N . ALA A 1 210 ? 68.834 70.975 87.952 1.00 42.35 232 ALA A N 1
ATOM 1609 C CA . ALA A 1 210 ? 68.010 72.167 88.064 1.00 47.62 232 ALA A CA 1
ATOM 1610 C C . ALA A 1 210 ? 68.749 73.352 87.460 1.00 50.76 232 ALA A C 1
ATOM 1611 O O . ALA A 1 210 ? 69.976 73.451 87.552 1.00 49.31 232 ALA A O 1
ATOM 1613 N N . TYR A 1 211 ? 67.992 74.253 86.842 1.00 51.49 233 TYR A N 1
ATOM 1614 C CA . TYR A 1 211 ? 68.562 75.383 86.127 1.00 56.85 233 TYR A CA 1
ATOM 1615 C C . TYR A 1 211 ? 67.973 76.683 86.656 1.00 52.99 233 TYR A C 1
ATOM 1616 O O . TYR A 1 211 ? 66.869 76.713 87.205 1.00 58.04 233 TYR A O 1
ATOM 1625 N N . GLY A 1 212 ? 68.731 77.764 86.483 1.00 50.40 234 GLY A N 1
ATOM 1626 C CA . GLY A 1 212 ? 68.288 79.077 86.884 1.00 48.14 234 GLY A CA 1
ATOM 1627 C C . GLY A 1 212 ? 68.998 79.587 88.122 1.00 58.14 234 GLY A C 1
ATOM 1628 O O . GLY A 1 212 ? 69.703 78.846 88.815 1.00 48.33 234 GLY A O 1
ATOM 1629 N N . PRO A 1 213 ? 68.822 80.871 88.422 1.00 63.96 235 PRO A N 1
ATOM 1630 C CA . PRO A 1 213 ? 69.424 81.449 89.630 1.00 70.09 235 PRO A CA 1
ATOM 1631 C C . PRO A 1 213 ? 68.819 80.835 90.880 1.00 72.44 235 PRO A C 1
ATOM 1632 O O . PRO A 1 213 ? 67.760 80.193 90.812 1.00 59.68 235 PRO A O 1
ATOM 1636 N N . PRO A 1 214 ? 69.466 81.002 92.041 1.00 79.82 236 PRO A N 1
ATOM 1637 C CA . PRO A 1 214 ? 68.932 80.376 93.264 1.00 82.49 236 PRO A CA 1
ATOM 1638 C C . PRO A 1 214 ? 67.506 80.783 93.594 1.00 83.85 236 PRO A C 1
ATOM 1639 O O . PRO A 1 214 ? 66.745 79.962 94.122 1.00 73.93 236 PRO A O 1
ATOM 1643 N N . PHE A 1 215 ? 67.116 82.025 93.290 1.00 80.32 237 PHE A N 1
ATOM 1644 C CA . PHE A 1 215 ? 65.753 82.464 93.578 1.00 90.83 237 PHE A CA 1
ATOM 1645 C C . PHE A 1 215 ? 64.719 81.606 92.861 1.00 92.53 237 PHE A C 1
ATOM 1646 O O . PHE A 1 215 ? 63.608 81.419 93.369 1.00 88.71 237 PHE A O 1
ATOM 1654 N N . LEU A 1 216 ? 65.062 81.079 91.686 1.00 81.41 238 LEU A N 1
ATOM 1655 C CA . LEU A 1 216 ? 64.147 80.245 90.918 1.00 66.21 238 LEU A CA 1
ATOM 1656 C C . LEU A 1 216 ? 64.238 78.773 91.303 1.00 59.81 238 LEU A C 1
ATOM 1657 O O . LEU A 1 216 ? 63.207 78.096 91.397 1.00 50.76 238 LEU A O 1
ATOM 1662 N N . ARG A 1 217 ? 65.452 78.262 91.529 1.00 52.22 239 ARG A N 1
ATOM 1663 C CA . ARG A 1 217 ? 65.606 76.849 91.861 1.00 57.43 239 ARG A CA 1
ATOM 1664 C C . ARG A 1 217 ? 64.923 76.501 93.176 1.00 62.44 239 ARG A C 1
ATOM 1665 O O . ARG A 1 217 ? 64.417 75.385 93.334 1.00 62.99 239 ARG A O 1
ATOM 1673 N N . ASP A 1 218 ? 64.894 77.438 94.127 1.00 55.18 240 ASP A N 1
ATOM 1674 C CA . ASP A 1 218 ? 64.264 77.175 95.415 1.00 57.71 240 ASP A CA 1
ATOM 1675 C C . ASP A 1 218 ? 62.756 77.002 95.305 1.00 45.99 240 ASP A C 1
ATOM 1676 O O . ASP A 1 218 ? 62.149 76.399 96.197 1.00 66.01 240 ASP A O 1
ATOM 1681 N N . ARG A 1 219 ? 62.138 77.508 94.237 1.00 47.69 241 ARG A N 1
ATOM 1682 C CA . ARG A 1 219 ? 60.687 77.512 94.108 1.00 47.74 241 ARG A CA 1
ATOM 1683 C C . ARG A 1 219 ? 60.158 76.471 93.129 1.00 51.16 241 ARG A C 1
ATOM 1684 O O . ARG A 1 219 ? 58.942 76.261 93.073 1.00 45.01 241 ARG A O 1
ATOM 1692 N N . VAL A 1 220 ? 61.030 75.810 92.373 1.00 47.67 242 VAL A N 1
ATOM 1693 C CA . VAL A 1 220 ? 60.635 74.861 91.336 1.00 50.19 242 VAL A CA 1
ATOM 1694 C C . VAL A 1 220 ? 61.091 73.473 91.766 1.00 48.53 242 VAL A C 1
ATOM 1695 O O . VAL A 1 220 ? 62.287 73.249 91.987 1.00 48.33 242 VAL A O 1
ATOM 1699 N N . SER A 1 221 ? 60.148 72.537 91.875 1.00 44.88 243 SER A N 1
ATOM 1700 C CA . SER A 1 221 ? 60.491 71.201 92.340 1.00 51.49 243 SER A CA 1
ATOM 1701 C C . SER A 1 221 ? 59.550 70.170 91.733 1.00 45.79 243 SER A C 1
ATOM 1702 O O . SER A 1 221 ? 58.423 70.476 91.334 1.00 42.00 243 SER A O 1
ATOM 1705 N N . VAL A 1 222 ? 60.044 68.937 91.670 1.00 40.98 244 VAL A N 1
ATOM 1706 C CA . VAL A 1 222 ? 59.251 67.755 91.360 1.00 41.75 244 VAL A CA 1
ATOM 1707 C C . VAL A 1 222 ? 59.426 66.787 92.520 1.00 44.24 244 VAL A C 1
ATOM 1708 O O . VAL A 1 222 ? 60.525 66.676 93.075 1.00 47.28 244 VAL A O 1
ATOM 1712 N N . ASN A 1 223 ? 58.342 66.107 92.907 1.00 42.29 245 ASN A N 1
ATOM 1713 C CA . ASN A 1 223 ? 58.387 65.209 94.057 1.00 39.84 245 ASN A CA 1
ATOM 1714 C C . ASN A 1 223 ? 59.514 64.192 93.905 1.00 47.22 245 ASN A C 1
ATOM 1715 O O . ASN A 1 223 ? 59.852 63.764 92.797 1.00 46.78 245 ASN A O 1
ATOM 1720 N N . THR A 1 224 ? 60.103 63.803 95.040 1.00 47.98 246 THR A N 1
ATOM 1721 C CA . THR A 1 224 ? 61.350 63.044 95.010 1.00 51.46 246 THR A CA 1
ATOM 1722 C C . THR A 1 224 ? 61.165 61.613 94.520 1.00 47.21 246 THR A C 1
ATOM 1723 O O . THR A 1 224 ? 62.144 60.992 94.090 1.00 57.22 246 THR A O 1
ATOM 1727 N N . ASN A 1 225 ? 59.948 61.072 94.578 1.00 51.28 247 ASN A N 1
ATOM 1728 C CA . ASN A 1 225 ? 59.664 59.727 94.090 1.00 71.68 247 ASN A CA 1
ATOM 1729 C C . ASN A 1 225 ? 59.052 59.740 92.694 1.00 57.43 247 ASN A C 1
ATOM 1730 O O . ASN A 1 225 ? 58.185 58.914 92.391 1.00 57.98 247 ASN A O 1
ATOM 1735 N N . ALA A 1 226 ? 59.496 60.665 91.839 1.00 48.42 248 ALA A N 1
ATOM 1736 C CA . ALA A 1 226 ? 58.870 60.861 90.534 1.00 38.78 248 ALA A CA 1
ATOM 1737 C C . ALA A 1 226 ? 58.857 59.576 89.717 1.00 44.14 248 ALA A C 1
ATOM 1738 O O . ALA A 1 226 ? 57.806 59.141 89.238 1.00 41.24 248 ALA A O 1
ATOM 1740 N N . PHE A 1 227 ? 60.023 58.951 89.552 1.00 35.09 249 PHE A N 1
ATOM 1741 C CA . PHE A 1 227 ? 60.128 57.767 88.709 1.00 47.77 249 PHE A CA 1
ATOM 1742 C C . PHE A 1 227 ? 59.585 56.513 89.377 1.00 52.08 249 PHE A C 1
ATOM 1743 O O . PHE A 1 227 ? 59.221 55.564 88.676 1.00 54.83 249 PHE A O 1
ATOM 1751 N N . ALA A 1 228 ? 59.518 56.485 90.707 1.00 48.29 250 ALA A N 1
ATOM 1752 C CA . ALA A 1 228 ? 58.893 55.353 91.380 1.00 52.68 250 ALA A CA 1
ATOM 1753 C C . ALA A 1 228 ? 57.395 55.313 91.106 1.00 47.37 250 ALA A C 1
ATOM 1754 O O . ALA A 1 228 ? 56.821 54.234 90.916 1.00 61.65 250 ALA A O 1
ATOM 1756 N N . ARG A 1 229 ? 56.748 56.479 91.064 1.00 51.37 251 ARG A N 1
ATOM 1757 C CA . ARG A 1 229 ? 55.309 56.561 90.861 1.00 50.18 251 ARG A CA 1
ATOM 1758 C C . ARG A 1 229 ? 54.917 57.059 89.478 1.00 58.51 251 ARG A C 1
ATOM 1759 O O . ARG A 1 229 ? 53.720 57.105 89.175 1.00 53.84 251 ARG A O 1
ATOM 1767 N N . GLY A 1 230 ? 55.877 57.427 88.635 1.00 47.72 252 GLY A N 1
ATOM 1768 C CA . GLY A 1 230 ? 55.546 57.985 87.338 1.00 43.50 252 GLY A CA 1
ATOM 1769 C C . GLY A 1 230 ? 54.847 59.323 87.407 1.00 48.51 252 GLY A C 1
ATOM 1770 O O . GLY A 1 230 ? 53.987 59.607 86.569 1.00 49.77 252 GLY A O 1
ATOM 1771 N N . ASP A 1 231 ? 55.189 60.153 88.393 1.00 47.56 253 ASP A N 1
ATOM 1772 C CA . ASP A 1 231 ? 54.562 61.455 88.605 1.00 44.25 253 ASP A CA 1
ATOM 1773 C C . ASP A 1 231 ? 55.644 62.521 88.504 1.00 44.32 253 ASP A C 1
ATOM 1774 O O . ASP A 1 231 ? 56.510 62.620 89.379 1.00 50.93 253 ASP A O 1
ATOM 1779 N N . PHE A 1 232 ? 55.583 63.331 87.448 1.00 37.93 254 PHE A N 1
ATOM 1780 C CA . PHE A 1 232 ? 56.598 64.345 87.193 1.00 36.19 254 PHE A CA 1
ATOM 1781 C C . PHE A 1 232 ? 56.017 65.751 87.232 1.00 36.26 254 PHE A C 1
ATOM 1782 O O . PHE A 1 232 ? 56.574 66.669 86.621 1.00 44.02 254 PHE A O 1
ATOM 1790 N N . SER A 1 233 ? 54.910 65.929 87.951 1.00 32.59 255 SER A N 1
ATOM 1791 C CA . SER A 1 233 ? 54.233 67.216 88.005 1.00 35.23 255 SER A CA 1
ATOM 1792 C C . SER A 1 233 ? 55.171 68.298 88.520 1.00 36.43 255 SER A C 1
ATOM 1793 O O . SER A 1 233 ? 55.892 68.099 89.502 1.00 35.97 255 SER A O 1
ATOM 1796 N N . LEU A 1 234 ? 55.165 69.445 87.848 1.00 33.84 256 LEU A N 1
ATOM 1797 C CA . LEU A 1 234 ? 55.993 70.569 88.258 1.00 37.50 256 LEU A CA 1
ATOM 1798 C C . LEU A 1 234 ? 55.281 71.373 89.336 1.00 40.17 256 LEU A C 1
ATOM 1799 O O . LEU A 1 234 ? 54.122 71.764 89.168 1.00 42.82 256 LEU A O 1
ATOM 1804 N N . ARG A 1 235 ? 55.972 71.617 90.444 1.00 44.93 257 ARG A N 1
ATOM 1805 C CA . ARG A 1 235 ? 55.479 72.481 91.508 1.00 41.28 257 ARG A CA 1
ATOM 1806 C C . ARG A 1 235 ? 56.268 73.783 91.475 1.00 40.93 257 ARG A C 1
ATOM 1807 O O . ARG A 1 235 ? 57.501 73.766 91.552 1.00 48.51 257 ARG A O 1
ATOM 1815 N N . ILE A 1 236 ? 55.562 74.903 91.351 1.00 43.38 258 ILE A N 1
ATOM 1816 C CA . ILE A 1 236 ? 56.170 76.227 91.384 1.00 47.98 258 ILE A CA 1
ATOM 1817 C C . ILE A 1 236 ? 55.662 76.924 92.637 1.00 47.84 258 ILE A C 1
ATOM 1818 O O . ILE A 1 236 ? 54.486 77.298 92.718 1.00 48.48 258 ILE A O 1
ATOM 1823 N N . ASP A 1 237 ? 56.546 77.098 93.613 1.00 49.87 259 ASP A N 1
ATOM 1824 C CA . ASP A 1 237 ? 56.186 77.745 94.865 1.00 67.79 259 ASP A CA 1
ATOM 1825 C C . ASP A 1 237 ? 56.242 79.261 94.721 1.00 60.02 259 ASP A C 1
ATOM 1826 O O . ASP A 1 237 ? 57.079 79.804 93.995 1.00 62.70 259 ASP A O 1
ATOM 1831 N N . GLU A 1 238 ? 55.334 79.942 95.424 1.00 69.70 260 GLU A N 1
ATOM 1832 C CA . GLU A 1 238 ? 55.333 81.401 95.530 1.00 65.54 260 GLU A CA 1
ATOM 1833 C C . GLU A 1 238 ? 55.331 82.049 94.141 1.00 60.46 260 GLU A C 1
ATOM 1834 O O . GLU A 1 238 ? 56.301 82.673 93.705 1.00 68.06 260 GLU A O 1
ATOM 1840 N N . LEU A 1 239 ? 54.201 81.876 93.459 1.00 67.03 261 LEU A N 1
ATOM 1841 C CA . LEU A 1 239 ? 54.071 82.341 92.085 1.00 70.09 261 LEU A CA 1
ATOM 1842 C C . LEU A 1 239 ? 54.302 83.843 91.990 1.00 68.17 261 LEU A C 1
ATOM 1843 O O . LEU A 1 239 ? 53.685 84.629 92.714 1.00 80.22 261 LEU A O 1
ATOM 1848 N N . GLU A 1 240 ? 55.202 84.235 91.096 1.00 59.08 262 GLU A N 1
ATOM 1849 C CA . GLU A 1 240 ? 55.450 85.630 90.773 1.00 75.12 262 GLU A CA 1
ATOM 1850 C C . GLU A 1 240 ? 55.022 85.895 89.336 1.00 80.16 262 GLU A C 1
ATOM 1851 O O . GLU A 1 240 ? 54.865 84.972 88.532 1.00 72.67 262 GLU A O 1
ATOM 1857 N N . ARG A 1 241 ? 54.836 87.178 89.016 1.00 70.33 263 ARG A N 1
ATOM 1858 C CA . ARG A 1 241 ? 54.450 87.544 87.657 1.00 68.37 263 ARG A CA 1
ATOM 1859 C C . ARG A 1 241 ? 55.511 87.120 86.649 1.00 63.43 263 ARG A C 1
ATOM 1860 O O . ARG A 1 241 ? 55.189 86.764 85.509 1.00 55.46 263 ARG A O 1
ATOM 1868 N N . ALA A 1 242 ? 56.781 87.133 87.058 1.00 58.16 264 ALA A N 1
ATOM 1869 C CA . ALA A 1 242 ? 57.877 86.724 86.188 1.00 64.69 264 ALA A CA 1
ATOM 1870 C C . ALA A 1 242 ? 57.867 85.233 85.879 1.00 59.31 264 ALA A C 1
ATOM 1871 O O . ALA A 1 242 ? 58.667 84.787 85.049 1.00 60.09 264 ALA A O 1
ATOM 1873 N N . ASP A 1 243 ? 56.996 84.455 86.523 1.00 53.98 265 ASP A N 1
ATOM 1874 C CA . ASP A 1 243 ? 56.899 83.024 86.270 1.00 49.58 265 ASP A CA 1
ATOM 1875 C C . ASP A 1 243 ? 56.001 82.681 85.090 1.00 55.40 265 ASP A C 1
ATOM 1876 O O . ASP A 1 243 ? 56.027 81.535 84.630 1.00 51.81 265 ASP A O 1
ATOM 1881 N N . GLU A 1 244 ? 55.210 83.630 84.595 1.00 46.42 266 GLU A N 1
ATOM 1882 C CA . GLU A 1 244 ? 54.288 83.333 83.509 1.00 51.14 266 GLU A CA 1
ATOM 1883 C C . GLU A 1 244 ? 55.051 83.010 82.228 1.00 48.75 266 GLU A C 1
ATOM 1884 O O . GLU A 1 244 ? 56.166 83.488 81.999 1.00 55.42 266 GLU A O 1
ATOM 1890 N N . GLY A 1 245 ? 54.439 82.182 81.399 1.00 44.71 267 GLY A N 1
ATOM 1891 C CA . GLY A 1 245 ? 55.060 81.722 80.177 1.00 39.60 267 GLY A CA 1
ATOM 1892 C C . GLY A 1 245 ? 54.521 80.358 79.801 1.00 42.01 267 GLY A C 1
ATOM 1893 O O . GLY A 1 245 ? 53.545 79.875 80.370 1.00 41.83 267 GLY A O 1
ATOM 1894 N N . ILE A 1 246 ? 55.186 79.744 78.829 1.00 40.18 268 ILE A N 1
ATOM 1895 C CA . ILE A 1 246 ? 54.776 78.457 78.281 1.00 41.39 268 ILE A CA 1
ATOM 1896 C C . ILE A 1 246 ? 55.688 77.387 78.868 1.00 49.50 268 ILE A C 1
ATOM 1897 O O . ILE A 1 246 ? 56.881 77.331 78.552 1.00 45.10 268 ILE A O 1
ATOM 1902 N N . TYR A 1 247 ? 55.131 76.539 79.725 1.00 37.15 269 TYR A N 1
ATOM 1903 C CA . TYR A 1 247 ? 55.854 75.426 80.319 1.00 36.79 269 TYR A CA 1
ATOM 1904 C C . TYR A 1 247 ? 55.551 74.145 79.555 1.00 37.42 269 TYR A C 1
ATOM 1905 O O . TYR A 1 247 ? 54.437 73.940 79.064 1.00 44.79 269 TYR A O 1
ATOM 1914 N N . SER A 1 248 ? 56.555 73.280 79.452 1.00 35.50 270 SER A N 1
ATOM 1915 C CA . SER A 1 248 ? 56.378 72.027 78.733 1.00 34.56 270 SER A CA 1
ATOM 1916 C C . SER A 1 248 ? 57.102 70.900 79.452 1.00 32.62 270 SER A C 1
ATOM 1917 O O . SER A 1 248 ? 58.276 71.036 79.810 1.00 38.94 270 SER A O 1
ATOM 1920 N N . CYS A 1 249 ? 56.382 69.802 79.665 1.00 35.45 271 CYS A N 1
ATOM 1921 C CA . CYS A 1 249 ? 56.916 68.554 80.191 1.00 33.69 271 CYS A CA 1
ATOM 1922 C C . CYS A 1 249 ? 57.196 67.627 79.014 1.00 43.22 271 CYS A C 1
ATOM 1923 O O . CYS A 1 249 ? 56.313 67.405 78.183 1.00 43.04 271 CYS A O 1
ATOM 1926 N N . HIS A 1 250 ? 58.414 67.096 78.931 1.00 31.63 272 HIS A N 1
ATOM 1927 C CA . HIS A 1 250 ? 58.802 66.188 77.852 1.00 41.90 272 HIS A CA 1
ATOM 1928 C C . HIS A 1 250 ? 59.225 64.854 78.449 1.00 38.23 272 HIS A C 1
ATOM 1929 O O . HIS A 1 250 ? 60.235 64.783 79.156 1.00 43.58 272 HIS A O 1
ATOM 1936 N N . LEU A 1 251 ? 58.463 63.802 78.154 1.00 35.17 273 LEU A N 1
ATOM 1937 C CA . LEU A 1 251 ? 58.763 62.452 78.615 1.00 34.35 273 LEU A CA 1
ATOM 1938 C C . LEU A 1 251 ? 59.450 61.681 77.495 1.00 42.76 273 LEU A C 1
ATOM 1939 O O . LEU A 1 251 ? 58.920 61.594 76.382 1.00 41.40 273 LEU A O 1
ATOM 1944 N N . HIS A 1 252 ? 60.618 61.114 77.790 1.00 39.92 274 HIS A N 1
ATOM 1945 C CA . HIS A 1 252 ? 61.399 60.381 76.799 1.00 42.51 274 HIS A CA 1
ATOM 1946 C C . HIS A 1 252 ? 61.816 59.036 77.378 1.00 46.30 274 HIS A C 1
ATOM 1947 O O . HIS A 1 252 ? 62.528 58.987 78.387 1.00 45.85 274 HIS A O 1
ATOM 1954 N N . HIS A 1 253 ? 61.361 57.952 76.747 1.00 45.48 275 HIS A N 1
ATOM 1955 C CA . HIS A 1 253 ? 61.838 56.593 77.017 1.00 39.54 275 HIS A CA 1
ATOM 1956 C C . HIS A 1 253 ? 62.305 56.047 75.670 1.00 44.10 275 HIS A C 1
ATOM 1957 O O . HIS A 1 253 ? 61.520 55.463 74.917 1.00 49.67 275 HIS A O 1
ATOM 1964 N N . HIS A 1 254 ? 63.592 56.245 75.371 1.00 44.08 276 HIS A N 1
ATOM 1965 C CA . HIS A 1 254 ? 64.092 55.974 74.027 1.00 48.74 276 HIS A CA 1
ATOM 1966 C C . HIS A 1 254 ? 64.025 54.487 73.692 1.00 50.98 276 HIS A C 1
ATOM 1967 O O . HIS A 1 254 ? 63.761 54.113 72.542 1.00 48.46 276 HIS A O 1
ATOM 1974 N N . TYR A 1 255 ? 64.259 53.622 74.679 1.00 45.11 277 TYR A N 1
ATOM 1975 C CA . TYR A 1 255 ? 64.229 52.187 74.411 1.00 46.48 277 TYR A CA 1
ATOM 1976 C C . TYR A 1 255 ? 62.825 51.720 74.045 1.00 56.17 277 TYR A C 1
ATOM 1977 O O . TYR A 1 255 ? 62.644 50.960 73.087 1.00 48.38 277 TYR A O 1
ATOM 1986 N N . CYS A 1 256 ? 61.818 52.171 74.790 1.00 49.58 278 CYS A N 1
ATOM 1987 C CA . CYS A 1 256 ? 60.433 51.790 74.547 1.00 44.07 278 CYS A CA 1
ATOM 1988 C C . CYS A 1 256 ? 59.738 52.672 73.519 1.00 45.74 278 CYS A C 1
ATOM 1989 O O . CYS A 1 256 ? 58.558 52.449 73.232 1.00 53.15 278 CYS A O 1
ATOM 1992 N N . GLY A 1 257 ? 60.428 53.667 72.970 1.00 44.02 279 GLY A N 1
ATOM 1993 C CA . GLY A 1 257 ? 59.820 54.533 71.980 1.00 39.35 279 GLY A CA 1
ATOM 1994 C C . GLY A 1 257 ? 58.749 55.467 72.498 1.00 48.11 279 GLY A C 1
ATOM 1995 O O . GLY A 1 257 ? 57.880 55.881 71.727 1.00 54.54 279 GLY A O 1
ATOM 1996 N N . LEU A 1 258 ? 58.779 55.811 73.784 1.00 38.63 280 LEU A N 1
ATOM 1997 C CA . LEU A 1 258 ? 57.815 56.738 74.363 1.00 41.57 280 LEU A CA 1
ATOM 1998 C C . LEU A 1 258 ? 58.361 58.156 74.248 1.00 38.85 280 LEU A C 1
ATOM 1999 O O . LEU A 1 258 ? 59.445 58.452 74.762 1.00 43.47 280 LEU A O 1
ATOM 2004 N N . HIS A 1 259 ? 57.610 59.030 73.580 1.00 38.07 281 HIS A N 1
ATOM 2005 C CA . HIS A 1 259 ? 58.028 60.422 73.420 1.00 42.03 281 HIS A CA 1
ATOM 2006 C C . HIS A 1 259 ? 56.767 61.275 73.458 1.00 45.53 281 HIS A C 1
ATOM 2007 O O . HIS A 1 259 ? 56.063 61.397 72.449 1.00 42.16 281 HIS A O 1
ATOM 2014 N N . GLU A 1 260 ? 56.481 61.846 74.630 1.00 38.39 282 GLU A N 1
ATOM 2015 C CA . GLU A 1 260 ? 55.288 62.647 74.862 1.00 35.54 282 GLU A CA 1
ATOM 2016 C C . GLU A 1 260 ? 55.677 64.001 75.428 1.00 35.60 282 GLU A C 1
ATOM 2017 O O . GLU A 1 260 ? 56.673 64.121 76.149 1.00 35.88 282 GLU A O 1
ATOM 2023 N N . ARG A 1 261 ? 54.869 65.014 75.135 1.00 34.33 283 ARG A N 1
ATOM 2024 C CA . ARG A 1 261 ? 55.025 66.307 75.776 1.00 36.64 283 ARG A CA 1
ATOM 2025 C C . ARG A 1 261 ? 53.663 66.894 76.117 1.00 42.00 283 ARG A C 1
ATOM 2026 O O . ARG A 1 261 ? 52.667 66.658 75.426 1.00 42.64 283 ARG A O 1
ATOM 2034 N N . ARG A 1 262 ? 53.635 67.637 77.221 1.00 37.83 284 ARG A N 1
ATOM 2035 C CA . ARG A 1 262 ? 52.472 68.391 77.662 1.00 34.04 284 ARG A CA 1
ATOM 2036 C C . ARG A 1 262 ? 52.868 69.854 77.777 1.00 41.10 284 ARG A C 1
ATOM 2037 O O . ARG A 1 262 ? 53.967 70.169 78.239 1.00 42.74 284 ARG A O 1
ATOM 2045 N N . VAL A 1 263 ? 51.971 70.745 77.366 1.00 38.12 285 VAL A N 1
ATOM 2046 C CA . VAL A 1 263 ? 52.248 72.174 77.313 1.00 32.56 285 VAL A CA 1
ATOM 2047 C C . VAL A 1 263 ? 51.269 72.903 78.223 1.00 40.04 285 VAL A C 1
ATOM 2048 O O . VAL A 1 263 ? 50.066 72.620 78.212 1.00 42.62 285 VAL A O 1
ATOM 2052 N N . PHE A 1 264 ? 51.790 73.847 79.008 1.00 37.57 286 PHE A N 1
ATOM 2053 C CA . PHE A 1 264 ? 50.994 74.630 79.945 1.00 34.12 286 PHE A CA 1
ATOM 2054 C C . PHE A 1 264 ? 51.260 76.105 79.694 1.00 46.05 286 PHE A C 1
ATOM 2055 O O . PHE A 1 264 ? 52.408 76.554 79.789 1.00 43.62 286 PHE A O 1
ATOM 2063 N N . HIS A 1 265 ? 50.209 76.853 79.370 1.00 40.88 287 HIS A N 1
ATOM 2064 C CA . HIS A 1 265 ? 50.291 78.309 79.275 1.00 36.55 287 HIS A CA 1
ATOM 2065 C C . HIS A 1 265 ? 49.956 78.865 80.652 1.00 44.46 287 HIS A C 1
ATOM 2066 O O . HIS A 1 265 ? 48.792 78.893 81.058 1.00 46.19 287 HIS A O 1
ATOM 2073 N N . LEU A 1 266 ? 50.982 79.299 81.379 1.00 39.39 288 LEU A N 1
ATOM 2074 C CA . LEU A 1 266 ? 50.819 79.749 82.755 1.00 39.83 288 LEU A CA 1
ATOM 2075 C C . LEU A 1 266 ? 50.618 81.260 82.781 1.00 46.22 288 LEU A C 1
ATOM 2076 O O . LEU A 1 266 ? 51.459 82.014 82.278 1.00 50.02 288 LEU A O 1
ATOM 2081 N N . GLN A 1 267 ? 49.507 81.696 83.369 1.00 48.05 289 GLN A N 1
ATOM 2082 C CA . GLN A 1 267 ? 49.227 83.107 83.599 1.00 50.08 289 GLN A CA 1
ATOM 2083 C C . GLN A 1 267 ? 49.168 83.358 85.097 1.00 48.79 289 GLN A C 1
ATOM 2084 O O . GLN A 1 267 ? 48.540 82.591 85.834 1.00 53.87 289 GLN A O 1
ATOM 2090 N N . VAL A 1 268 ? 49.820 84.427 85.543 1.00 51.80 290 VAL A N 1
ATOM 2091 C CA . VAL A 1 268 ? 49.889 84.784 86.956 1.00 58.55 290 VAL A CA 1
ATOM 2092 C C . VAL A 1 268 ? 49.159 86.107 87.142 1.00 65.08 290 VAL A C 1
ATOM 2093 O O . VAL A 1 268 ? 49.582 87.140 86.609 1.00 62.14 290 VAL A O 1
ATOM 2097 N N . THR A 1 269 ? 48.067 86.078 87.899 1.00 76.80 291 THR A N 1
ATOM 2098 C CA . THR A 1 269 ? 47.254 87.260 88.154 1.00 95.09 291 THR A CA 1
ATOM 2099 C C . THR A 1 269 ? 47.541 87.784 89.555 1.00 108.43 291 THR A C 1
ATOM 2100 O O . THR A 1 269 ? 47.469 87.031 90.531 1.00 113.61 291 THR A O 1
ATOM 2104 N N . GLU A 1 270 ? 47.865 89.072 89.650 1.00 115.87 292 GLU A N 1
ATOM 2105 C CA . GLU A 1 270 ? 48.119 89.673 90.949 1.00 127.95 292 GLU A CA 1
ATOM 2106 C C . GLU A 1 270 ? 46.807 89.964 91.675 1.00 139.46 292 GLU A C 1
ATOM 2107 O O . GLU A 1 270 ? 45.796 90.284 91.043 1.00 143.97 292 GLU A O 1
ATOM 2113 N N . PRO A 1 271 ? 46.796 89.850 93.002 1.00 142.07 293 PRO A N 1
ATOM 2114 C CA . PRO A 1 271 ? 45.614 90.273 93.762 1.00 147.50 293 PRO A CA 1
ATOM 2115 C C . PRO A 1 271 ? 45.453 91.784 93.715 1.00 153.83 293 PRO A C 1
ATOM 2116 O O . PRO A 1 271 ? 46.429 92.534 93.796 1.00 158.95 293 PRO A O 1
ATOM 2120 N N . ALA A 1 272 ? 44.208 92.227 93.581 1.00 146.41 294 ALA A N 1
ATOM 2121 C CA . ALA A 1 272 ? 43.914 93.651 93.484 1.00 132.02 294 ALA A CA 1
ATOM 2122 C C . ALA A 1 272 ? 43.367 94.192 94.801 1.00 127.28 294 ALA A C 1
ATOM 2123 O O . ALA A 1 272 ? 43.402 95.397 95.051 1.00 123.51 294 ALA A O 1
ATOM 2125 N N . ALA B 1 8 ? 61.121 10.824 28.167 1.00 90.27 30 ALA B N 1
ATOM 2126 C CA . ALA B 1 8 ? 62.081 9.746 27.963 1.00 88.91 30 ALA B CA 1
ATOM 2127 C C . ALA B 1 8 ? 61.509 8.662 27.055 1.00 100.21 30 ALA B C 1
ATOM 2128 O O . ALA B 1 8 ? 60.323 8.336 27.132 1.00 101.09 30 ALA B O 1
ATOM 2130 N N . ALA B 1 9 ? 62.358 8.111 26.188 1.00 105.97 31 ALA B N 1
ATOM 2131 C CA . ALA B 1 9 ? 61.951 7.022 25.310 1.00 96.19 31 ALA B CA 1
ATOM 2132 C C . ALA B 1 9 ? 62.218 5.661 25.945 1.00 107.22 31 ALA B C 1
ATOM 2133 O O . ALA B 1 9 ? 61.303 4.843 26.073 1.00 112.77 31 ALA B O 1
ATOM 2135 N N . SER B 1 10 ? 63.456 5.411 26.364 1.00 100.16 32 SER B N 1
ATOM 2136 C CA . SER B 1 10 ? 63.796 4.116 26.935 1.00 84.07 32 SER B CA 1
ATOM 2137 C C . SER B 1 10 ? 65.075 4.231 27.750 1.00 71.04 32 SER B C 1
ATOM 2138 O O . SER B 1 10 ? 65.919 5.094 27.494 1.00 70.16 32 SER B O 1
ATOM 2141 N N . SER B 1 11 ? 65.198 3.344 28.735 1.00 63.02 33 SER B N 1
ATOM 2142 C CA . SER B 1 11 ? 66.404 3.180 29.532 1.00 49.98 33 SER B CA 1
ATOM 2143 C C . SER B 1 11 ? 66.827 1.720 29.451 1.00 52.36 33 SER B C 1
ATOM 2144 O O . SER B 1 11 ? 66.004 0.822 29.662 1.00 47.83 33 SER B O 1
ATOM 2147 N N . SER B 1 12 ? 68.099 1.481 29.134 1.00 39.93 34 SER B N 1
ATOM 2148 C CA . SER B 1 12 ? 68.571 0.134 28.846 1.00 43.92 34 SER B CA 1
ATOM 2149 C C . SER B 1 12 ? 69.859 -0.173 29.595 1.00 51.97 34 SER B C 1
ATOM 2150 O O . SER B 1 12 ? 70.715 0.700 29.770 1.00 43.89 34 SER B O 1
ATOM 2153 N N . LEU B 1 13 ? 69.980 -1.422 30.037 1.00 39.69 35 LEU B N 1
ATOM 2154 C CA . LEU B 1 13 ? 71.232 -1.997 30.512 1.00 38.74 35 LEU B CA 1
ATOM 2155 C C . LEU B 1 13 ? 71.644 -3.066 29.509 1.00 44.72 35 LEU B C 1
ATOM 2156 O O . LEU B 1 13 ? 70.911 -4.040 29.301 1.00 44.33 35 LEU B O 1
ATOM 2161 N N . VAL B 1 14 ? 72.797 -2.873 28.874 1.00 38.35 36 VAL B N 1
ATOM 2162 C CA . VAL B 1 14 ? 73.235 -3.717 27.769 1.00 40.90 36 VAL B CA 1
ATOM 2163 C C . VAL B 1 14 ? 74.614 -4.277 28.087 1.00 46.12 36 VAL B C 1
ATOM 2164 O O . VAL B 1 14 ? 75.506 -3.536 28.513 1.00 48.95 36 VAL B O 1
ATOM 2168 N N . SER B 1 15 ? 74.784 -5.582 27.881 1.00 39.91 37 SER B N 1
ATOM 2169 C CA . SER B 1 15 ? 76.083 -6.235 27.961 1.00 43.14 37 SER B CA 1
ATOM 2170 C C . SER B 1 15 ? 76.306 -7.049 26.694 1.00 39.33 37 SER B C 1
ATOM 2171 O O . SER B 1 15 ? 75.385 -7.702 26.194 1.00 53.05 37 SER B O 1
ATOM 2174 N N . GLU B 1 16 ? 77.532 -7.004 26.179 1.00 39.04 38 GLU B N 1
ATOM 2175 C CA . GLU B 1 16 ? 77.885 -7.651 24.925 1.00 39.39 38 GLU B CA 1
ATOM 2176 C C . GLU B 1 16 ? 79.107 -8.529 25.140 1.00 41.64 38 GLU B C 1
ATOM 2177 O O . GLU B 1 16 ? 80.056 -8.126 25.818 1.00 47.34 38 GLU B O 1
ATOM 2183 N N . SER B 1 17 ? 79.082 -9.725 24.558 1.00 39.11 39 SER B N 1
ATOM 2184 C CA . SER B 1 17 ? 80.160 -10.685 24.734 1.00 51.21 39 SER B CA 1
ATOM 2185 C C . SER B 1 17 ? 80.473 -11.370 23.412 1.00 57.88 39 SER B C 1
ATOM 2186 O O . SER B 1 17 ? 79.598 -11.546 22.560 1.00 46.59 39 SER B O 1
ATOM 2189 N N . VAL B 1 18 ? 81.737 -11.751 23.254 1.00 56.30 40 VAL B N 1
ATOM 2190 C CA . VAL B 1 18 ? 82.202 -12.552 22.128 1.00 56.01 40 VAL B CA 1
ATOM 2191 C C . VAL B 1 18 ? 82.489 -13.954 22.643 1.00 59.61 40 VAL B C 1
ATOM 2192 O O . VAL B 1 18 ? 83.222 -14.121 23.626 1.00 64.51 40 VAL B O 1
ATOM 2196 N N . VAL B 1 19 ? 81.909 -14.957 21.990 1.00 56.06 41 VAL B N 1
ATOM 2197 C CA . VAL B 1 19 ? 82.047 -16.349 22.403 1.00 57.22 41 VAL B CA 1
ATOM 2198 C C . VAL B 1 19 ? 82.555 -17.154 21.216 1.00 68.51 41 VAL B C 1
ATOM 2199 O O . VAL B 1 19 ? 81.930 -17.150 20.148 1.00 78.74 41 VAL B O 1
ATOM 2203 N N . SER B 1 20 ? 83.680 -17.840 21.399 1.00 62.79 42 SER B N 1
ATOM 2204 C CA . SER B 1 20 ? 84.247 -18.718 20.383 1.00 71.75 42 SER B CA 1
ATOM 2205 C C . SER B 1 20 ? 84.388 -20.109 20.982 1.00 66.81 42 SER B C 1
ATOM 2206 O O . SER B 1 20 ? 85.105 -20.291 21.972 1.00 70.15 42 SER B O 1
ATOM 2209 N N . LEU B 1 21 ? 83.701 -21.084 20.390 1.00 61.89 43 LEU B N 1
ATOM 2210 C CA . LEU B 1 21 ? 83.649 -22.431 20.936 1.00 69.23 43 LEU B CA 1
ATOM 2211 C C . LEU B 1 21 ? 83.841 -23.449 19.822 1.00 71.35 43 LEU B C 1
ATOM 2212 O O . LEU B 1 21 ? 83.454 -23.219 18.674 1.00 68.51 43 LEU B O 1
ATOM 2217 N N . ALA B 1 22 ? 84.440 -24.581 20.178 1.00 86.57 44 ALA B N 1
ATOM 2218 C CA . ALA B 1 22 ? 84.652 -25.649 19.212 1.00 85.32 44 ALA B CA 1
ATOM 2219 C C . ALA B 1 22 ? 83.338 -26.350 18.893 1.00 83.42 44 ALA B C 1
ATOM 2220 O O . ALA B 1 22 ? 82.454 -26.466 19.745 1.00 77.17 44 ALA B O 1
ATOM 2222 N N . ALA B 1 23 ? 83.212 -26.811 17.651 1.00 84.15 45 ALA B N 1
ATOM 2223 C CA . ALA B 1 23 ? 82.042 -27.584 17.261 1.00 86.16 45 ALA B CA 1
ATOM 2224 C C . ALA B 1 23 ? 81.987 -28.888 18.047 1.00 87.30 45 ALA B C 1
ATOM 2225 O O . ALA B 1 23 ? 83.015 -29.476 18.394 1.00 81.80 45 ALA B O 1
ATOM 2227 N N . GLY B 1 24 ? 80.767 -29.338 18.331 1.00 82.25 46 GLY B N 1
ATOM 2228 C CA . GLY B 1 24 ? 80.546 -30.519 19.131 1.00 73.46 46 GLY B CA 1
ATOM 2229 C C . GLY B 1 24 ? 80.475 -30.272 20.624 1.00 79.23 46 GLY B C 1
ATOM 2230 O O . GLY B 1 24 ? 79.871 -31.077 21.343 1.00 82.25 46 GLY B O 1
ATOM 2231 N N . THR B 1 25 ? 81.076 -29.189 21.112 1.00 76.04 47 THR B N 1
ATOM 2232 C CA . THR B 1 25 ? 80.987 -28.840 22.519 1.00 75.93 47 THR B CA 1
ATOM 2233 C C . THR B 1 25 ? 79.644 -28.170 22.802 1.00 75.31 47 THR B C 1
ATOM 2234 O O . THR B 1 25 ? 78.824 -27.953 21.904 1.00 67.29 47 THR B O 1
ATOM 2238 N N . GLN B 1 26 ? 79.408 -27.835 24.067 1.00 77.05 48 GLN B N 1
ATOM 2239 C CA . GLN B 1 26 ? 78.168 -27.193 24.478 1.00 79.72 48 GLN B CA 1
ATOM 2240 C C . GLN B 1 26 ? 78.389 -25.702 24.698 1.00 78.19 48 GLN B C 1
ATOM 2241 O O . GLN B 1 26 ? 79.413 -25.286 25.250 1.00 78.41 48 GLN B O 1
ATOM 2247 N N . ALA B 1 27 ? 77.422 -24.903 24.261 1.00 53.86 49 ALA B N 1
ATOM 2248 C CA . ALA B 1 27 ? 77.420 -23.467 24.494 1.00 62.43 49 ALA B CA 1
ATOM 2249 C C . ALA B 1 27 ? 76.486 -23.149 25.653 1.00 53.36 49 ALA B C 1
ATOM 2250 O O . ALA B 1 27 ? 75.362 -23.657 25.708 1.00 52.16 49 ALA B O 1
ATOM 2252 N N . VAL B 1 28 ? 76.960 -22.326 26.582 1.00 51.26 50 VAL B N 1
ATOM 2253 C CA . VAL B 1 28 ? 76.144 -21.807 27.674 1.00 45.89 50 VAL B CA 1
ATOM 2254 C C . VAL B 1 28 ? 76.171 -20.288 27.578 1.00 53.68 50 VAL B C 1
ATOM 2255 O O . VAL B 1 28 ? 77.203 -19.660 27.852 1.00 55.24 50 VAL B O 1
ATOM 2259 N N . LEU B 1 29 ? 75.046 -19.697 27.182 1.00 44.04 51 LEU B N 1
ATOM 2260 C CA . LEU B 1 29 ? 74.907 -18.245 27.087 1.00 43.77 51 LEU B CA 1
ATOM 2261 C C . LEU B 1 29 ? 74.224 -17.766 28.364 1.00 48.94 51 LEU B C 1
ATOM 2262 O O . LEU B 1 29 ? 72.998 -17.828 28.489 1.00 45.95 51 LEU B O 1
ATOM 2267 N N . ARG B 1 30 ? 75.024 -17.290 29.314 1.00 43.77 52 ARG B N 1
ATOM 2268 C CA . ARG B 1 30 ? 74.502 -16.961 30.634 1.00 49.63 52 ARG B CA 1
ATOM 2269 C C . ARG B 1 30 ? 73.666 -15.688 30.591 1.00 51.46 52 ARG B C 1
ATOM 2270 O O . ARG B 1 30 ? 74.140 -14.629 30.165 1.00 48.43 52 ARG B O 1
ATOM 2278 N N . CYS B 1 31 ? 72.416 -15.797 31.039 1.00 43.90 53 CYS B N 1
ATOM 2279 C CA . CYS B 1 31 ? 71.514 -14.651 31.159 1.00 43.64 53 CYS B CA 1
ATOM 2280 C C . CYS B 1 31 ? 70.841 -14.746 32.526 1.00 43.29 53 CYS B C 1
ATOM 2281 O O . CYS B 1 31 ? 69.906 -15.530 32.707 1.00 45.99 53 CYS B O 1
ATOM 2284 N N . GLN B 1 32 ? 71.323 -13.952 33.484 1.00 46.18 54 GLN B N 1
ATOM 2285 C CA . GLN B 1 32 ? 70.792 -13.943 34.841 1.00 36.40 54 GLN B CA 1
ATOM 2286 C C . GLN B 1 32 ? 70.773 -12.513 35.358 1.00 40.43 54 GLN B C 1
ATOM 2287 O O . GLN B 1 32 ? 71.699 -11.740 35.094 1.00 49.36 54 GLN B O 1
ATOM 2293 N N . SER B 1 33 ? 69.724 -12.167 36.106 1.00 35.51 55 SER B N 1
ATOM 2294 C CA . SER B 1 33 ? 69.565 -10.812 36.612 1.00 43.96 55 SER B CA 1
ATOM 2295 C C . SER B 1 33 ? 68.604 -10.830 37.788 1.00 42.41 55 SER B C 1
ATOM 2296 O O . SER B 1 33 ? 67.675 -11.644 37.803 1.00 43.77 55 SER B O 1
ATOM 2299 N N . PRO B 1 34 ? 68.793 -9.961 38.782 1.00 44.29 56 PRO B N 1
ATOM 2300 C CA . PRO B 1 34 ? 67.780 -9.828 39.841 1.00 42.63 56 PRO B CA 1
ATOM 2301 C C . PRO B 1 34 ? 66.439 -9.349 39.319 1.00 42.23 56 PRO B C 1
ATOM 2302 O O . PRO B 1 34 ? 65.409 -9.626 39.945 1.00 45.70 56 PRO B O 1
ATOM 2306 N N . ARG B 1 35 ? 66.421 -8.628 38.194 1.00 37.02 57 ARG B N 1
ATOM 2307 C CA . ARG B 1 35 ? 65.165 -8.217 37.580 1.00 43.47 57 ARG B CA 1
ATOM 2308 C C . ARG B 1 35 ? 64.370 -9.403 37.055 1.00 44.78 57 ARG B C 1
ATOM 2309 O O . ARG B 1 35 ? 63.154 -9.286 36.873 1.00 51.98 57 ARG B O 1
ATOM 2317 N N . MET B 1 36 ? 65.025 -10.532 36.797 1.00 45.61 58 MET B N 1
ATOM 2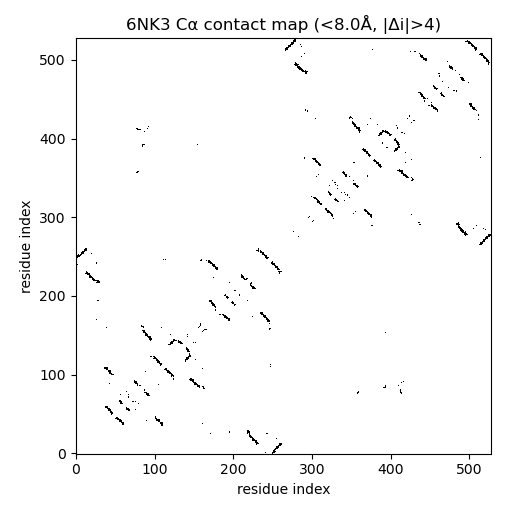318 C CA . MET B 1 36 ? 64.348 -11.703 36.263 1.00 35.64 58 MET B CA 1
ATOM 2319 C C . MET B 1 36 ? 63.826 -12.626 37.351 1.00 41.61 58 MET B C 1
ATOM 2320 O O . MET B 1 36 ? 63.296 -13.694 37.031 1.00 49.52 58 MET B O 1
ATOM 2325 N N . VAL B 1 37 ? 63.976 -12.251 38.617 1.00 44.74 59 VAL B N 1
ATOM 2326 C CA . VAL B 1 37 ? 63.390 -13.002 39.722 1.00 55.51 59 VAL B CA 1
ATOM 2327 C C . VAL B 1 37 ? 61.945 -12.538 39.864 1.00 66.10 59 VAL B C 1
ATOM 2328 O O . VAL B 1 37 ? 61.689 -11.394 40.248 1.00 61.85 59 VAL B O 1
ATOM 2332 N N . TRP B 1 38 ? 60.997 -13.425 39.553 1.00 85.22 60 TRP B N 1
ATOM 2333 C CA . TRP B 1 38 ? 59.601 -13.014 39.431 1.00 101.95 60 TRP B CA 1
ATOM 2334 C C . TRP B 1 38 ? 59.038 -12.533 40.764 1.00 104.28 60 TRP B C 1
ATOM 2335 O O . TRP B 1 38 ? 58.515 -11.417 40.864 1.00 99.88 60 TRP B O 1
ATOM 2346 N N . THR B 1 39 ? 59.115 -13.370 41.797 1.00 96.75 61 THR B N 1
ATOM 2347 C CA . THR B 1 39 ? 58.602 -12.978 43.103 1.00 98.79 61 THR B CA 1
ATOM 2348 C C . THR B 1 39 ? 59.461 -11.862 43.684 1.00 99.59 61 THR B C 1
ATOM 2349 O O . THR B 1 39 ? 60.442 -12.124 44.387 1.00 105.75 61 THR B O 1
ATOM 2353 N N . GLN B 1 40 ? 59.099 -10.616 43.390 1.00 94.98 62 GLN B N 1
ATOM 2354 C CA . GLN B 1 40 ? 59.893 -9.463 43.798 1.00 105.58 62 GLN B CA 1
ATOM 2355 C C . GLN B 1 40 ? 59.627 -9.166 45.268 1.00 105.73 62 GLN B C 1
ATOM 2356 O O . GLN B 1 40 ? 58.506 -8.808 45.645 1.00 109.91 62 GLN B O 1
ATOM 2362 N N . ASP B 1 41 ? 60.655 -9.319 46.098 1.00 93.20 63 ASP B N 1
ATOM 2363 C CA . ASP B 1 41 ? 60.554 -8.939 47.500 1.00 94.50 63 ASP B CA 1
ATOM 2364 C C . ASP B 1 41 ? 60.345 -7.434 47.606 1.00 97.05 63 ASP B C 1
ATOM 2365 O O . ASP B 1 41 ? 61.199 -6.649 47.184 1.00 90.82 63 ASP B O 1
ATOM 2370 N N . ARG B 1 42 ? 59.207 -7.030 48.172 1.00 97.00 64 ARG B N 1
ATOM 2371 C CA . ARG B 1 42 ? 58.903 -5.609 48.287 1.00 105.69 64 ARG B CA 1
ATOM 2372 C C . ARG B 1 42 ? 59.834 -4.882 49.247 1.00 105.05 64 ARG B C 1
ATOM 2373 O O . ARG B 1 42 ? 59.785 -3.649 49.315 1.00 104.46 64 ARG B O 1
ATOM 2381 N N . LEU B 1 43 ? 60.676 -5.607 49.984 1.00 105.59 65 LEU B N 1
ATOM 2382 C CA . LEU B 1 43 ? 61.653 -5.001 50.881 1.00 97.98 65 LEU B CA 1
ATOM 2383 C C . LEU B 1 43 ? 63.040 -4.946 50.249 1.00 93.19 65 LEU B C 1
ATOM 2384 O O . LEU B 1 43 ? 63.603 -3.862 50.068 1.00 91.11 65 LEU B O 1
ATOM 2389 N N . HIS B 1 44 ? 63.598 -6.105 49.895 1.00 78.62 66 HIS B N 1
ATOM 2390 C CA . HIS B 1 44 ? 64.985 -6.160 49.446 1.00 79.44 66 HIS B CA 1
ATOM 2391 C C . HIS B 1 44 ? 65.133 -5.865 47.958 1.00 78.15 66 HIS B C 1
ATOM 2392 O O . HIS B 1 44 ? 66.197 -5.401 47.532 1.00 89.56 66 HIS B O 1
ATOM 2399 N N . ASP B 1 45 ? 64.103 -6.126 47.156 1.00 64.84 67 ASP B N 1
ATOM 2400 C CA . ASP B 1 45 ? 64.105 -5.749 45.748 1.00 58.38 67 ASP B CA 1
ATOM 2401 C C . ASP B 1 45 ? 63.518 -4.363 45.523 1.00 73.28 67 ASP B C 1
ATOM 2402 O O . ASP B 1 45 ? 63.214 -4.005 44.382 1.00 74.63 67 ASP B O 1
ATOM 2407 N N . ARG B 1 46 ? 63.349 -3.583 46.585 1.00 68.93 68 ARG B N 1
ATOM 2408 C CA . ARG B 1 46 ? 62.846 -2.218 46.514 1.00 74.94 68 ARG B CA 1
ATOM 2409 C C . ARG B 1 46 ? 63.694 -1.295 47.370 1.00 64.70 68 ARG B C 1
ATOM 2410 O O . ARG B 1 46 ? 63.190 -0.349 47.982 1.00 71.19 68 ARG B O 1
ATOM 2418 N N . GLN B 1 47 ? 64.995 -1.558 47.435 1.00 56.23 69 GLN B N 1
ATOM 2419 C CA . GLN B 1 47 ? 65.886 -0.729 48.233 1.00 52.92 69 GLN B CA 1
ATOM 2420 C C . GLN B 1 47 ? 66.189 0.563 47.486 1.00 53.28 69 GLN B C 1
ATOM 2421 O O . GLN B 1 47 ? 66.816 0.545 46.420 1.00 47.17 69 GLN B O 1
ATOM 2427 N N . ARG B 1 48 ? 65.734 1.679 48.041 1.00 53.21 70 ARG B N 1
ATOM 2428 C CA . ARG B 1 48 ? 66.084 3.002 47.559 1.00 46.82 70 ARG B CA 1
ATOM 2429 C C . ARG B 1 48 ? 66.816 3.747 48.661 1.00 39.21 70 ARG B C 1
ATOM 2430 O O . ARG B 1 48 ? 66.628 3.470 49.850 1.00 47.83 70 ARG B O 1
ATOM 2438 N N . VAL B 1 49 ? 67.654 4.696 48.258 1.00 44.00 71 VAL B N 1
ATOM 2439 C CA . VAL B 1 49 ? 68.363 5.553 49.199 1.00 43.10 71 VAL B CA 1
ATOM 2440 C C . VAL B 1 49 ? 68.335 6.985 48.679 1.00 46.53 71 VAL B C 1
ATOM 2441 O O . VAL B 1 49 ? 68.519 7.234 47.482 1.00 36.53 71 VAL B O 1
ATOM 2445 N N . VAL B 1 50 ? 68.075 7.923 49.582 1.00 41.07 72 VAL B N 1
ATOM 2446 C CA . VAL B 1 50 ? 68.244 9.346 49.320 1.00 31.67 72 VAL B CA 1
ATOM 2447 C C . VAL B 1 50 ? 69.395 9.833 50.187 1.00 42.52 72 VAL B C 1
ATOM 2448 O O . VAL B 1 50 ? 69.519 9.429 51.349 1.00 40.11 72 VAL B O 1
ATOM 2452 N N . HIS B 1 51 ? 70.262 10.665 49.614 1.00 31.55 73 HIS B N 1
ATOM 2453 C CA . HIS B 1 51 ? 71.287 11.324 50.405 1.00 33.61 73 HIS B CA 1
ATOM 2454 C C . HIS B 1 51 ? 71.477 12.747 49.910 1.00 37.25 73 HIS B C 1
ATOM 2455 O O . HIS B 1 51 ? 71.378 13.031 48.713 1.00 42.83 73 HIS B O 1
ATOM 2462 N N . TRP B 1 52 ? 71.726 13.639 50.860 1.00 40.56 74 TRP B N 1
ATOM 2463 C CA . TRP B 1 52 ? 71.996 15.041 50.587 1.00 40.29 74 TRP B CA 1
ATOM 2464 C C . TRP B 1 52 ? 73.481 15.301 50.782 1.00 34.55 74 TRP B C 1
ATOM 2465 O O . TRP B 1 52 ? 74.044 14.956 51.827 1.00 41.25 74 TRP B O 1
ATOM 2476 N N . ASP B 1 53 ? 74.115 15.889 49.773 1.00 42.83 75 ASP B N 1
ATOM 2477 C CA . ASP B 1 53 ? 75.531 16.209 49.822 1.00 36.26 75 ASP B CA 1
ATOM 2478 C C . ASP B 1 53 ? 75.716 17.717 49.770 1.00 40.63 75 ASP B C 1
ATOM 2479 O O . ASP B 1 53 ? 74.872 18.445 49.241 1.00 44.64 75 ASP B O 1
ATOM 2484 N N . LEU B 1 54 ? 76.822 18.178 50.341 1.00 36.19 76 LEU B N 1
ATOM 2485 C CA . LEU B 1 54 ? 77.199 19.581 50.316 1.00 48.12 76 LEU B CA 1
ATOM 2486 C C . LEU B 1 54 ? 78.519 19.720 49.572 1.00 49.76 76 LEU B C 1
ATOM 2487 O O . LEU B 1 54 ? 79.401 18.863 49.691 1.00 51.86 76 LEU B O 1
ATOM 2492 N N . SER B 1 55 ? 78.638 20.788 48.789 1.00 54.11 77 SER B N 1
ATOM 2493 C CA . SER B 1 55 ? 79.860 21.028 48.037 1.00 50.73 77 SER B CA 1
ATOM 2494 C C . SER B 1 55 ? 81.046 21.181 48.982 1.00 54.73 77 SER B C 1
ATOM 2495 O O . SER B 1 55 ? 80.911 21.648 50.116 1.00 58.77 77 SER B O 1
ATOM 2498 N N . GLY B 1 56 ? 82.217 20.763 48.509 1.00 77.30 78 GLY B N 1
ATOM 2499 C CA . GLY B 1 56 ? 83.444 20.907 49.258 1.00 102.35 78 GLY B CA 1
ATOM 2500 C C . GLY B 1 56 ? 84.112 22.240 48.992 1.00 112.68 78 GLY B C 1
ATOM 2501 O O . GLY B 1 56 ? 83.556 23.138 48.357 1.00 110.81 78 GLY B O 1
ATOM 2502 N N . GLY B 1 57 ? 85.339 22.361 49.490 1.00 118.74 79 GLY B N 1
ATOM 2503 C CA . GLY B 1 57 ? 86.142 23.534 49.248 1.00 113.92 79 GLY B CA 1
ATOM 2504 C C . GLY B 1 57 ? 86.577 23.623 47.799 1.00 107.29 79 GLY B C 1
ATOM 2505 O O . GLY B 1 57 ? 86.115 22.863 46.942 1.00 92.52 79 GLY B O 1
ATOM 2506 N N . PRO B 1 58 ? 87.476 24.558 47.496 1.00 113.33 80 PRO B N 1
ATOM 2507 C CA . PRO B 1 58 ? 87.952 24.703 46.111 1.00 107.91 80 PRO B CA 1
ATOM 2508 C C . PRO B 1 58 ? 88.645 23.438 45.628 1.00 112.55 80 PRO B C 1
ATOM 2509 O O . PRO B 1 58 ? 89.687 23.037 46.152 1.00 113.62 80 PRO B O 1
ATOM 2513 N N . GLY B 1 59 ? 88.044 22.800 44.625 1.00 115.57 81 GLY B N 1
ATOM 2514 C CA . GLY B 1 59 ? 88.603 21.601 44.031 1.00 120.20 81 GLY B CA 1
ATOM 2515 C C . GLY B 1 59 ? 88.604 20.371 44.910 1.00 118.51 81 GLY B C 1
ATOM 2516 O O . GLY B 1 59 ? 89.163 19.346 44.508 1.00 114.73 81 GLY B O 1
ATOM 2517 N N . SER B 1 60 ? 87.992 20.429 46.088 1.00 115.39 82 SER B N 1
ATOM 2518 C CA . SER B 1 60 ? 88.021 19.325 47.031 1.00 105.76 82 SER B CA 1
ATOM 2519 C C . SER B 1 60 ? 86.786 18.443 46.851 1.00 104.26 82 SER B C 1
ATOM 2520 O O . SER B 1 60 ? 86.019 18.587 45.893 1.00 96.56 82 SER B O 1
ATOM 2523 N N . GLN B 1 61 ? 86.582 17.527 47.792 1.00 104.83 83 GLN B N 1
ATOM 2524 C CA . GLN B 1 61 ? 85.551 16.507 47.685 1.00 94.43 83 GLN B CA 1
ATOM 2525 C C . GLN B 1 61 ? 84.254 16.962 48.346 1.00 86.65 83 GLN B C 1
ATOM 2526 O O . GLN B 1 61 ? 84.259 17.712 49.326 1.00 83.73 83 GLN B O 1
ATOM 2532 N N . ARG B 1 62 ? 83.137 16.495 47.793 1.00 75.07 84 ARG B N 1
ATOM 2533 C CA . ARG B 1 62 ? 81.837 16.718 48.405 1.00 66.31 84 ARG B CA 1
ATOM 2534 C C . ARG B 1 62 ? 81.776 16.053 49.777 1.00 61.70 84 ARG B C 1
ATOM 2535 O O . ARG B 1 62 ? 82.585 15.184 50.117 1.00 71.29 84 ARG B O 1
ATOM 2543 N N . ARG B 1 63 ? 80.791 16.468 50.571 1.00 51.33 85 ARG B N 1
ATOM 2544 C CA . ARG B 1 63 ? 80.570 15.905 51.896 1.00 52.36 85 ARG B CA 1
ATOM 2545 C C . ARG B 1 63 ? 79.126 15.439 52.012 1.00 59.72 85 ARG B C 1
ATOM 2546 O O . ARG B 1 63 ? 78.197 16.199 51.720 1.00 56.87 85 ARG B O 1
ATOM 2554 N N . ARG B 1 64 ? 78.949 14.188 52.434 1.00 51.33 86 ARG B N 1
ATOM 2555 C CA . ARG B 1 64 ? 77.635 13.593 52.633 1.00 42.88 86 ARG B CA 1
ATOM 2556 C C . ARG B 1 64 ? 77.077 14.037 53.980 1.00 43.67 86 ARG B C 1
ATOM 2557 O O . ARG B 1 64 ? 77.706 13.820 55.019 1.00 49.13 86 ARG B O 1
ATOM 2565 N N . LEU B 1 65 ? 75.901 14.664 53.959 1.00 41.13 87 LEU B N 1
ATOM 2566 C CA . LEU B 1 65 ? 75.321 15.220 55.177 1.00 46.12 87 LEU B CA 1
ATOM 2567 C C . LEU B 1 65 ? 74.394 14.236 55.878 1.00 48.75 87 LEU B C 1
ATOM 2568 O O . LEU B 1 65 ? 74.495 14.035 57.091 1.00 47.07 87 LEU B O 1
ATOM 2573 N N . VAL B 1 66 ? 73.484 13.620 55.121 1.00 43.44 88 VAL B N 1
ATOM 2574 C CA . VAL B 1 66 ? 72.456 12.762 55.688 1.00 44.14 88 VAL B CA 1
ATOM 2575 C C . VAL B 1 66 ? 71.952 11.857 54.579 1.00 45.35 88 VAL B C 1
ATOM 2576 O O . VAL B 1 66 ? 71.852 12.271 53.420 1.00 46.88 88 VAL B O 1
ATOM 2580 N N . ASP B 1 67 ? 71.651 10.606 54.926 1.00 38.54 89 ASP B N 1
ATOM 2581 C CA . ASP B 1 67 ? 71.022 9.695 53.985 1.00 43.28 89 ASP B CA 1
ATOM 2582 C C . ASP B 1 67 ? 69.927 8.911 54.693 1.00 49.71 89 ASP B C 1
ATOM 2583 O O . ASP B 1 67 ? 69.830 8.902 55.923 1.00 45.99 89 ASP B O 1
ATOM 2588 N N . MET B 1 68 ? 69.092 8.254 53.894 1.00 40.51 90 MET B N 1
ATOM 2589 C CA . MET B 1 68 ? 68.009 7.444 54.432 1.00 45.53 90 MET B CA 1
ATOM 2590 C C . MET B 1 68 ? 67.617 6.412 53.391 1.00 47.02 90 MET B C 1
ATOM 2591 O O . MET B 1 68 ? 67.326 6.765 52.244 1.00 45.30 90 MET B O 1
ATOM 2596 N N . TYR B 1 69 ? 67.622 5.146 53.786 1.00 39.51 91 TYR B N 1
ATOM 2597 C CA . TYR B 1 69 ? 67.120 4.081 52.937 1.00 40.31 91 TYR B CA 1
ATOM 2598 C C . TYR B 1 69 ? 65.621 3.923 53.141 1.00 42.58 91 TYR B C 1
ATOM 2599 O O . TYR B 1 69 ? 65.089 4.208 54.218 1.00 52.96 91 TYR B O 1
ATOM 2608 N N . SER B 1 70 ? 64.940 3.482 52.085 1.00 39.34 92 SER B N 1
ATOM 2609 C CA . SER B 1 70 ? 63.539 3.114 52.212 1.00 54.86 92 SER B CA 1
ATOM 2610 C C . SER B 1 70 ? 63.378 2.066 53.306 1.00 57.22 92 SER B C 1
ATOM 2611 O O . SER B 1 70 ? 64.209 1.164 53.448 1.00 55.48 92 SER B O 1
ATOM 2614 N N . ALA B 1 71 ? 62.313 2.209 54.096 1.00 65.82 93 ALA B N 1
ATOM 2615 C CA . ALA B 1 71 ? 62.040 1.358 55.255 1.00 82.25 93 ALA B CA 1
ATOM 2616 C C . ALA B 1 71 ? 63.145 1.438 56.306 1.00 82.53 93 ALA B C 1
ATOM 2617 O O . ALA B 1 71 ? 63.264 0.551 57.157 1.00 92.24 93 ALA B O 1
ATOM 2619 N N . GLY B 1 72 ? 63.960 2.492 56.263 1.00 76.21 94 GLY B N 1
ATOM 2620 C CA . GLY B 1 72 ? 64.987 2.725 57.251 1.00 76.39 94 GLY B CA 1
ATOM 2621 C C . GLY B 1 72 ? 64.838 4.096 57.889 1.00 71.33 94 GLY B C 1
ATOM 2622 O O . GLY B 1 72 ? 63.935 4.869 57.561 1.00 67.56 94 GLY B O 1
ATOM 2623 N N . GLU B 1 73 ? 65.743 4.381 58.818 1.00 70.11 95 GLU B N 1
ATOM 2624 C CA . GLU B 1 73 ? 65.780 5.662 59.504 1.00 74.18 95 GLU B CA 1
ATOM 2625 C C . GLU B 1 73 ? 66.942 6.501 58.988 1.00 63.61 95 GLU B C 1
ATOM 2626 O O . GLU B 1 73 ? 67.962 5.971 58.538 1.00 57.02 95 GLU B O 1
ATOM 2632 N N . GLN B 1 74 ? 66.774 7.819 59.055 1.00 50.72 96 GLN B N 1
ATOM 2633 C CA . GLN B 1 74 ? 67.788 8.719 58.530 1.00 52.16 96 GLN B CA 1
ATOM 2634 C C . GLN B 1 74 ? 69.061 8.640 59.363 1.00 43.57 96 GLN B C 1
ATOM 2635 O O . GLN B 1 74 ? 69.031 8.385 60.570 1.00 48.25 96 GLN B O 1
ATOM 2641 N N . ARG B 1 75 ? 70.191 8.848 58.696 1.00 45.51 97 ARG B N 1
ATOM 2642 C CA . ARG B 1 75 ? 71.498 8.822 59.333 1.00 58.71 97 ARG B CA 1
ATOM 2643 C C . ARG B 1 75 ? 72.231 10.114 59.015 1.00 58.71 97 ARG B C 1
ATOM 2644 O O . ARG B 1 75 ? 72.383 10.473 57.845 1.00 53.33 97 ARG B O 1
ATOM 2652 N N . VAL B 1 76 ? 72.676 10.809 60.056 1.00 61.28 98 VAL B N 1
ATOM 2653 C CA . VAL B 1 76 ? 73.475 12.020 59.925 1.00 56.71 98 VAL B CA 1
ATOM 2654 C C . VAL B 1 76 ? 74.924 11.672 60.237 1.00 63.50 98 VAL B C 1
ATOM 2655 O O . VAL B 1 76 ? 75.202 10.921 61.180 1.00 77.69 98 VAL B O 1
ATOM 2659 N N . TYR B 1 77 ? 75.848 12.217 59.443 1.00 65.28 99 TYR B N 1
ATOM 2660 C CA . TYR B 1 77 ? 77.250 11.828 59.518 1.00 70.40 99 TYR B CA 1
ATOM 2661 C C . TYR B 1 77 ? 78.089 12.711 60.431 1.00 73.93 99 TYR B C 1
ATOM 2662 O O . TYR B 1 77 ? 79.156 12.272 60.876 1.00 86.42 99 TYR B O 1
ATOM 2671 N N . GLU B 1 78 ? 77.645 13.932 60.726 1.00 73.20 100 GLU B N 1
ATOM 2672 C CA . GLU B 1 78 ? 78.302 14.750 61.732 1.00 86.99 100 GLU B CA 1
ATOM 2673 C C . GLU B 1 78 ? 77.455 14.737 62.992 1.00 95.32 100 GLU B C 1
ATOM 2674 O O . GLU B 1 78 ? 76.276 15.121 62.931 1.00 102.88 100 GLU B O 1
ATOM 2680 N N . PRO B 1 79 ? 77.987 14.306 64.139 1.00 97.91 101 PRO B N 1
ATOM 2681 C CA . PRO B 1 79 ? 77.149 14.233 65.348 1.00 98.79 101 PRO B CA 1
ATOM 2682 C C . PRO B 1 79 ? 76.579 15.578 65.757 1.00 101.43 101 PRO B C 1
ATOM 2683 O O . PRO B 1 79 ? 75.528 15.629 66.408 1.00 104.07 101 PRO B O 1
ATOM 2687 N N . ARG B 1 80 ? 77.246 16.671 65.384 1.00 88.34 102 ARG B N 1
ATOM 2688 C CA . ARG B 1 80 ? 76.717 18.005 65.642 1.00 93.36 102 ARG B CA 1
ATOM 2689 C C . ARG B 1 80 ? 75.401 18.242 64.909 1.00 96.53 102 ARG B C 1
ATOM 2690 O O . ARG B 1 80 ? 74.536 18.972 65.406 1.00 97.18 102 ARG B O 1
ATOM 2698 N N . ASP B 1 81 ? 75.220 17.622 63.744 1.00 84.92 103 ASP B N 1
ATOM 2699 C CA . ASP B 1 81 ? 74.049 17.856 62.908 1.00 77.27 103 ASP B CA 1
ATOM 2700 C C . ASP B 1 81 ? 72.872 16.944 63.243 1.00 64.92 103 ASP B C 1
ATOM 2701 O O . ASP B 1 81 ? 71.886 16.935 62.500 1.00 53.10 103 ASP B O 1
ATOM 2706 N N . ARG B 1 82 ? 72.944 16.184 64.333 1.00 69.20 104 ARG B N 1
ATOM 2707 C CA . ARG B 1 82 ? 71.799 15.382 64.743 1.00 79.56 104 ARG B CA 1
ATOM 2708 C C . ARG B 1 82 ? 70.691 16.288 65.268 1.00 88.80 104 ARG B C 1
ATOM 2709 O O . ARG B 1 82 ? 70.956 17.298 65.927 1.00 88.09 104 ARG B O 1
ATOM 2717 N N . ASP B 1 83 ? 69.443 15.932 64.944 1.00 89.17 105 ASP B N 1
ATOM 2718 C CA . ASP B 1 83 ? 68.259 16.717 65.289 1.00 97.21 105 ASP B CA 1
ATOM 2719 C C . ASP B 1 83 ? 68.283 18.090 64.627 1.00 78.31 105 ASP B C 1
ATOM 2720 O O . ASP B 1 83 ? 67.398 18.916 64.867 1.00 86.94 105 ASP B O 1
ATOM 2725 N N . ARG B 1 84 ? 69.287 18.337 63.788 1.00 61.42 106 ARG B N 1
ATOM 2726 C CA . ARG B 1 84 ? 69.477 19.616 63.117 1.00 63.00 106 ARG B CA 1
ATOM 2727 C C . ARG B 1 84 ? 69.133 19.557 61.636 1.00 61.14 106 ARG B C 1
ATOM 2728 O O . ARG B 1 84 ? 68.491 20.475 61.117 1.00 53.65 106 ARG B O 1
ATOM 2736 N N . LEU B 1 85 ? 69.549 18.501 60.946 1.00 52.14 107 LEU B N 1
ATOM 2737 C CA . LEU B 1 85 ? 69.096 18.214 59.593 1.00 47.50 107 LEU B CA 1
ATOM 2738 C C . LEU B 1 85 ? 68.011 17.150 59.673 1.00 62.07 107 LEU B C 1
ATOM 2739 O O . LEU B 1 85 ? 68.192 16.126 60.341 1.00 64.84 107 LEU B O 1
ATOM 2744 N N . LEU B 1 86 ? 66.885 17.395 59.009 1.00 52.13 108 LEU B N 1
ATOM 2745 C CA . LEU B 1 86 ? 65.735 16.506 59.099 1.00 52.60 108 LEU B CA 1
ATOM 2746 C C . LEU B 1 86 ? 65.227 16.149 57.713 1.00 49.40 108 LEU B C 1
ATOM 2747 O O . LEU B 1 86 ? 65.050 17.028 56.863 1.00 43.72 108 LEU B O 1
ATOM 2752 N N . LEU B 1 87 ? 65.000 14.860 57.497 1.00 48.46 109 LEU B N 1
ATOM 2753 C CA . LEU B 1 87 ? 64.235 14.358 56.370 1.00 48.96 109 LEU B CA 1
ATOM 2754 C C . LEU B 1 87 ? 62.853 13.934 56.851 1.00 41.24 109 LEU B C 1
ATOM 2755 O O . LEU B 1 87 ? 62.639 13.661 58.035 1.00 57.68 109 LEU B O 1
ATOM 2760 N N . SER B 1 88 ? 61.912 13.894 55.923 1.00 44.35 110 SER B N 1
ATOM 2761 C CA . SER B 1 88 ? 60.590 13.383 56.249 1.00 47.28 110 SER B CA 1
ATOM 2762 C C . SER B 1 88 ? 60.657 11.866 56.394 1.00 69.37 110 SER B C 1
ATOM 2763 O O . SER B 1 88 ? 61.131 11.183 55.480 1.00 60.16 110 SER B O 1
ATOM 2766 N N . PRO B 1 89 ? 60.218 11.304 57.523 1.00 67.80 111 PRO B N 1
ATOM 2767 C CA . PRO B 1 89 ? 60.178 9.836 57.637 1.00 64.21 111 PRO B CA 1
ATOM 2768 C C . PRO B 1 89 ? 59.261 9.181 56.619 1.00 68.23 111 PRO B C 1
ATOM 2769 O O . PRO B 1 89 ? 59.399 7.979 56.361 1.00 75.13 111 PRO B O 1
ATOM 2773 N N . SER B 1 90 ? 58.331 9.935 56.033 1.00 68.79 112 SER B N 1
ATOM 2774 C CA . SER B 1 90 ? 57.451 9.443 54.984 1.00 64.19 112 SER B CA 1
ATOM 2775 C C . SER B 1 90 ? 57.966 9.773 53.587 1.00 62.68 112 SER B C 1
ATOM 2776 O O . SER B 1 90 ? 57.181 9.755 52.631 1.00 52.55 112 SER B O 1
ATOM 2779 N N . ALA B 1 91 ? 59.262 10.072 53.454 1.00 51.98 113 ALA B N 1
ATOM 2780 C CA . ALA B 1 91 ? 59.798 10.547 52.182 1.00 50.96 113 ALA B CA 1
ATOM 2781 C C . ALA B 1 91 ? 59.538 9.550 51.062 1.00 50.13 113 ALA B C 1
ATOM 2782 O O . ALA B 1 91 ? 59.115 9.929 49.964 1.00 51.41 113 ALA B O 1
ATOM 2784 N N . PHE B 1 92 ? 59.776 8.266 51.324 1.00 49.60 114 PHE B N 1
ATOM 2785 C CA . PHE B 1 92 ? 59.608 7.245 50.298 1.00 54.21 114 PHE B CA 1
ATOM 2786 C C . PHE B 1 92 ? 58.165 6.794 50.133 1.00 66.54 114 PHE B C 1
ATOM 2787 O O . PHE B 1 92 ? 57.904 5.908 49.313 1.00 68.06 114 PHE B O 1
ATOM 2795 N N . HIS B 1 93 ? 57.230 7.371 50.883 1.00 75.74 115 HIS B N 1
ATOM 2796 C CA . HIS B 1 93 ? 55.815 7.106 50.657 1.00 73.68 115 HIS B CA 1
ATOM 2797 C C . HIS B 1 93 ? 55.177 8.155 49.756 1.00 68.51 115 HIS B C 1
ATOM 2798 O O . HIS B 1 93 ? 54.342 7.822 48.908 1.00 70.52 115 HIS B O 1
ATOM 2805 N N . ASP B 1 94 ? 55.564 9.421 49.921 1.00 61.07 116 ASP B N 1
ATOM 2806 C CA . ASP B 1 94 ? 54.992 10.523 49.162 1.00 69.82 116 ASP B CA 1
ATOM 2807 C C . ASP B 1 94 ? 55.925 11.086 48.100 1.00 65.68 116 ASP B C 1
ATOM 2808 O O . ASP B 1 94 ? 55.465 11.845 47.240 1.00 73.14 116 ASP B O 1
ATOM 2813 N N . GLY B 1 95 ? 57.210 10.745 48.134 1.00 52.08 117 GLY B N 1
ATOM 2814 C CA . GLY B 1 95 ? 58.146 11.310 47.184 1.00 43.62 117 GLY B CA 1
ATOM 2815 C C . GLY B 1 95 ? 58.614 12.704 47.524 1.00 52.90 117 GLY B C 1
ATOM 2816 O O . GLY B 1 95 ? 58.968 13.470 46.621 1.00 47.22 117 GLY B O 1
ATOM 2817 N N . ASN B 1 96 ? 58.617 13.064 48.805 1.00 44.69 118 ASN B N 1
ATOM 2818 C CA . ASN B 1 96 ? 59.098 14.363 49.269 1.00 56.15 118 ASN B CA 1
ATOM 2819 C C . ASN B 1 96 ? 60.415 14.118 49.996 1.00 52.49 118 ASN B C 1
ATOM 2820 O O . ASN B 1 96 ? 60.426 13.734 51.169 1.00 45.13 118 ASN B O 1
ATOM 2825 N N . PHE B 1 97 ? 61.525 14.339 49.292 1.00 39.90 119 PHE B N 1
ATOM 2826 C CA . PHE B 1 97 ? 62.857 14.127 49.835 1.00 43.17 119 PHE B CA 1
ATOM 2827 C C . PHE B 1 97 ? 63.513 15.433 50.256 1.00 50.45 119 PHE B C 1
ATOM 2828 O O . PHE B 1 97 ? 64.744 15.528 50.274 1.00 39.42 119 PHE B O 1
ATOM 2836 N N . SER B 1 98 ? 62.709 16.434 50.603 1.00 38.72 120 SER B N 1
ATOM 2837 C CA . SER B 1 98 ? 63.236 17.740 50.964 1.00 38.59 120 SER B CA 1
ATOM 2838 C C . SER B 1 98 ? 64.049 17.661 52.248 1.00 31.96 120 SER B C 1
ATOM 2839 O O . SER B 1 98 ? 63.785 16.841 53.131 1.00 41.70 120 SER B O 1
ATOM 2842 N N . LEU B 1 99 ? 65.043 18.536 52.350 1.00 34.38 121 LEU B N 1
ATOM 2843 C CA . LEU B 1 99 ? 65.896 18.615 53.526 1.00 41.13 121 LEU B CA 1
ATOM 2844 C C . LEU B 1 99 ? 65.545 19.859 54.333 1.00 55.17 121 LEU B C 1
ATOM 2845 O O . LEU B 1 99 ? 65.509 20.969 53.791 1.00 45.15 121 LEU B O 1
ATOM 2850 N N . LEU B 1 100 ? 65.279 19.668 55.621 1.00 45.14 122 LEU B N 1
ATOM 2851 C CA . LEU B 1 100 ? 65.008 20.768 56.536 1.00 49.01 122 LEU B CA 1
ATOM 2852 C C . LEU B 1 100 ? 66.228 20.983 57.421 1.00 42.95 122 LEU B C 1
ATOM 2853 O O . LEU B 1 100 ? 66.674 20.055 58.106 1.00 43.99 122 LEU B O 1
ATOM 2858 N N . ILE B 1 101 ? 66.771 22.194 57.393 1.00 43.81 123 ILE B N 1
ATOM 2859 C CA . ILE B 1 101 ? 67.822 22.607 58.313 1.00 45.29 123 ILE B CA 1
ATOM 2860 C C . ILE B 1 101 ? 67.159 23.436 59.402 1.00 48.98 123 ILE B C 1
ATOM 2861 O O . ILE B 1 101 ? 66.491 24.434 59.108 1.00 57.02 123 ILE B O 1
ATOM 2866 N N . ARG B 1 102 ? 67.327 23.021 60.658 1.00 65.10 124 ARG B N 1
ATOM 2867 C CA . ARG B 1 102 ? 66.586 23.654 61.746 1.00 65.62 124 ARG B CA 1
ATOM 2868 C C . ARG B 1 102 ? 67.043 25.091 61.975 1.00 60.52 124 ARG B C 1
ATOM 2869 O O . ARG B 1 102 ? 66.221 25.972 62.252 1.00 54.14 124 ARG B O 1
ATOM 2877 N N . ALA B 1 103 ? 68.344 25.350 61.864 1.00 63.83 125 ALA B N 1
ATOM 2878 C CA . ALA B 1 103 ? 68.872 26.703 62.026 1.00 55.53 125 ALA B CA 1
ATOM 2879 C C . ALA B 1 103 ? 70.131 26.819 61.179 1.00 61.06 125 ALA B C 1
ATOM 2880 O O . ALA B 1 103 ? 71.148 26.192 61.490 1.00 52.97 125 ALA B O 1
ATOM 2882 N N . VAL B 1 104 ? 70.064 27.622 60.124 1.00 52.67 126 VAL B N 1
ATOM 2883 C CA . VAL B 1 104 ? 71.164 27.728 59.174 1.00 47.52 126 VAL B CA 1
ATOM 2884 C C . VAL B 1 104 ? 72.222 28.681 59.712 1.00 63.86 126 VAL B C 1
ATOM 2885 O O . VAL B 1 104 ? 71.908 29.758 60.233 1.00 71.31 126 VAL B O 1
ATOM 2889 N N . ASP B 1 105 ? 73.483 28.281 59.588 1.00 51.05 127 ASP B N 1
ATOM 2890 C CA . ASP B 1 105 ? 74.627 29.126 59.901 1.00 65.66 127 ASP B CA 1
ATOM 2891 C C . ASP B 1 105 ? 75.499 29.262 58.653 1.00 66.53 127 ASP B C 1
ATOM 2892 O O . ASP B 1 105 ? 75.153 28.779 57.571 1.00 63.67 127 ASP B O 1
ATOM 2897 N N . ARG B 1 106 ? 76.642 29.934 58.813 1.00 73.52 128 ARG B N 1
ATOM 2898 C CA . ARG B 1 106 ? 77.528 30.160 57.675 1.00 69.43 128 ARG B CA 1
ATOM 2899 C C . ARG B 1 106 ? 78.135 28.861 57.159 1.00 63.33 128 ARG B C 1
ATOM 2900 O O . ARG B 1 106 ? 78.374 28.727 55.954 1.00 67.48 128 ARG B O 1
ATOM 2908 N N . GLY B 1 107 ? 78.383 27.898 58.045 1.00 61.57 129 GLY B N 1
ATOM 2909 C CA . GLY B 1 107 ? 78.885 26.602 57.635 1.00 55.89 129 GLY B CA 1
ATOM 2910 C C . GLY B 1 107 ? 77.935 25.788 56.784 1.00 65.08 129 GLY B C 1
ATOM 2911 O O . GLY B 1 107 ? 78.318 24.715 56.309 1.00 65.76 129 GLY B O 1
ATOM 2912 N N . ASP B 1 108 ? 76.707 26.265 56.578 1.00 55.90 130 ASP B N 1
ATOM 2913 C CA . ASP B 1 108 ? 75.737 25.580 55.739 1.00 55.54 130 ASP B CA 1
ATOM 2914 C C . ASP B 1 108 ? 75.678 26.128 54.320 1.00 47.73 130 ASP B C 1
ATOM 2915 O O . ASP B 1 108 ? 74.967 25.559 53.485 1.00 55.39 130 ASP B O 1
ATOM 2920 N N . GLU B 1 109 ? 76.389 27.215 54.032 1.00 49.36 131 GLU B N 1
ATOM 2921 C CA . GLU B 1 109 ? 76.423 27.750 52.679 1.00 50.24 131 GLU B CA 1
ATOM 2922 C C . GLU B 1 109 ? 77.111 26.773 51.732 1.00 51.10 131 GLU B C 1
ATOM 2923 O O . GLU B 1 109 ? 78.011 26.023 52.120 1.00 50.07 131 GLU B O 1
ATOM 2929 N N . GLY B 1 110 ? 76.680 26.791 50.478 1.00 43.95 132 GLY B N 1
ATOM 2930 C CA . GLY B 1 110 ? 77.251 25.952 49.450 1.00 44.23 132 GLY B CA 1
ATOM 2931 C C . GLY B 1 110 ? 76.174 25.395 48.548 1.00 43.23 132 GLY B C 1
ATOM 2932 O O . GLY B 1 110 ? 74.997 25.736 48.657 1.00 47.56 132 GLY B O 1
ATOM 2933 N N . VAL B 1 111 ? 76.593 24.525 47.637 1.00 43.96 133 VAL B N 1
ATOM 2934 C CA . VAL B 1 111 ? 75.699 23.871 46.691 1.00 45.79 133 VAL B CA 1
ATOM 2935 C C . VAL B 1 111 ? 75.313 22.518 47.265 1.00 42.90 133 VAL B C 1
ATOM 2936 O O . VAL B 1 111 ? 76.176 21.663 47.496 1.00 45.26 133 VAL B O 1
ATOM 2940 N N . TYR B 1 112 ? 74.019 22.316 47.486 1.00 37.69 134 TYR B N 1
ATOM 2941 C CA . TYR B 1 112 ? 73.503 21.036 47.946 1.00 32.94 134 TYR B CA 1
ATOM 2942 C C . TYR B 1 112 ? 73.049 20.205 46.758 1.00 31.09 134 TYR B C 1
ATOM 2943 O O . TYR B 1 112 ? 72.559 20.741 45.761 1.00 47.08 134 TYR B O 1
ATOM 2952 N N . THR B 1 113 ? 73.218 18.892 46.868 1.00 33.16 135 THR B N 1
ATOM 2953 C CA . THR B 1 113 ? 72.626 17.956 45.928 1.00 38.16 135 THR B CA 1
ATOM 2954 C C . THR B 1 113 ? 71.744 16.979 46.688 1.00 37.43 135 THR B C 1
ATOM 2955 O O . THR B 1 113 ? 72.140 16.442 47.728 1.00 40.39 135 THR B O 1
ATOM 2959 N N . CYS B 1 114 ? 70.531 16.797 46.180 1.00 39.78 136 CYS B N 1
ATOM 2960 C CA . CYS B 1 114 ? 69.622 15.750 46.619 1.00 45.90 136 CYS B CA 1
ATOM 2961 C C . CYS B 1 114 ? 69.754 14.584 45.649 1.00 40.37 136 CYS B C 1
ATOM 2962 O O . CYS B 1 114 ? 69.560 14.757 44.442 1.00 39.06 136 CYS B O 1
ATOM 2965 N N . ASN B 1 115 ? 70.096 13.405 46.166 1.00 35.13 137 ASN B N 1
ATOM 2966 C CA . ASN B 1 115 ? 70.474 12.276 45.322 1.00 32.90 137 ASN B CA 1
ATOM 2967 C C . ASN B 1 115 ? 69.599 11.072 45.633 1.00 40.75 137 ASN B C 1
ATOM 2968 O O . ASN B 1 115 ? 69.581 10.593 46.771 1.00 41.79 137 ASN B O 1
ATOM 2973 N N . LEU B 1 116 ? 68.890 10.581 44.622 1.00 36.58 138 LEU B N 1
ATOM 2974 C CA . LEU B 1 116 ? 68.073 9.382 44.734 1.00 37.50 138 LEU B CA 1
ATOM 2975 C C . LEU B 1 116 ? 68.761 8.248 43.987 1.00 40.06 138 LEU B C 1
ATOM 2976 O O . LEU B 1 116 ? 69.241 8.440 42.864 1.00 42.76 138 LEU B O 1
ATOM 2981 N N . HIS B 1 117 ? 68.827 7.079 44.618 1.00 40.00 139 HIS B N 1
ATOM 2982 C CA . HIS B 1 117 ? 69.378 5.885 43.992 1.00 34.83 139 HIS B CA 1
ATOM 2983 C C . HIS B 1 117 ? 68.416 4.729 44.200 1.00 38.01 139 HIS B C 1
ATOM 2984 O O . HIS B 1 117 ? 68.002 4.460 45.333 1.00 44.40 139 HIS B O 1
ATOM 2991 N N . HIS B 1 118 ? 68.050 4.063 43.108 1.00 37.18 140 HIS B N 1
ATOM 2992 C CA . HIS B 1 118 ? 67.294 2.819 43.162 1.00 37.93 140 HIS B CA 1
ATOM 2993 C C . HIS B 1 118 ? 68.269 1.686 42.863 1.00 38.18 140 HIS B C 1
ATOM 2994 O O . HIS B 1 118 ? 68.678 1.495 41.713 1.00 42.51 140 HIS B O 1
ATOM 3001 N N . HIS B 1 119 ? 68.652 0.945 43.905 1.00 40.83 141 HIS B N 1
ATOM 3002 C CA . HIS B 1 119 ? 69.650 -0.106 43.736 1.00 48.03 141 HIS B CA 1
ATOM 3003 C C . HIS B 1 119 ? 69.104 -1.283 42.937 1.00 46.40 141 HIS B C 1
ATOM 3004 O O . HIS B 1 119 ? 69.878 -2.018 42.313 1.00 50.42 141 HIS B O 1
ATOM 3011 N N . TYR B 1 120 ? 67.786 -1.479 42.938 1.00 42.08 142 TYR B N 1
ATOM 3012 C CA . TYR B 1 120 ? 67.202 -2.577 42.176 1.00 37.70 142 TYR B CA 1
ATOM 3013 C C . TYR B 1 120 ? 67.003 -2.203 40.711 1.00 58.27 142 TYR B C 1
ATOM 3014 O O . TYR B 1 120 ? 67.265 -3.017 39.819 1.00 47.81 142 TYR B O 1
ATOM 3023 N N . CYS B 1 121 ? 66.551 -0.979 40.443 1.00 46.01 143 CYS B N 1
ATOM 3024 C CA . CYS B 1 121 ? 66.252 -0.529 39.089 1.00 43.14 143 CYS B CA 1
ATOM 3025 C C . CYS B 1 121 ? 67.420 0.173 38.410 1.00 45.45 143 CYS B C 1
ATOM 3026 O O . CYS B 1 121 ? 67.284 0.577 37.250 1.00 47.87 143 CYS B O 1
ATOM 3029 N N . HIS B 1 122 ? 68.549 0.338 39.101 1.00 35.52 144 HIS B N 1
ATOM 3030 C CA . HIS B 1 122 ? 69.718 1.034 38.556 1.00 47.41 144 HIS B CA 1
ATOM 3031 C C . HIS B 1 122 ? 69.366 2.447 38.093 1.00 48.42 144 HIS B C 1
ATOM 3032 O O . HIS B 1 122 ? 69.748 2.878 37.002 1.00 51.31 144 HIS B O 1
ATOM 3039 N N . LEU B 1 123 ? 68.628 3.173 38.927 1.00 45.17 145 LEU B N 1
ATOM 3040 C CA . LEU B 1 123 ? 68.198 4.532 38.624 1.00 46.83 145 LEU B CA 1
ATOM 3041 C C . LEU B 1 123 ? 68.918 5.510 39.542 1.00 43.06 145 LEU B C 1
ATOM 3042 O O . LEU B 1 123 ? 69.006 5.282 40.752 1.00 44.32 145 LEU B O 1
ATOM 3047 N N . ASP B 1 124 ? 69.433 6.592 38.965 1.00 46.08 146 ASP B N 1
ATOM 3048 C CA . ASP B 1 124 ? 70.089 7.656 39.712 1.00 34.65 146 ASP B CA 1
ATOM 3049 C C . ASP B 1 124 ? 69.444 8.981 39.339 1.00 42.60 146 ASP B C 1
ATOM 3050 O O . ASP B 1 124 ? 69.283 9.285 38.152 1.00 49.85 146 ASP B O 1
ATOM 3055 N N . GLU B 1 125 ? 69.071 9.758 40.349 1.00 46.45 147 GLU B N 1
ATOM 3056 C CA . GLU B 1 125 ? 68.517 11.087 40.151 1.00 43.21 147 GLU B CA 1
ATOM 3057 C C . GLU B 1 125 ? 69.231 12.059 41.077 1.00 49.25 147 GLU B C 1
ATOM 3058 O O . GLU B 1 125 ? 69.573 11.709 42.211 1.00 44.83 147 GLU B O 1
ATOM 3064 N N . SER B 1 126 ? 69.459 13.278 40.590 1.00 38.21 148 SER B N 1
ATOM 3065 C CA . SER B 1 126 ? 70.182 14.278 41.361 1.00 43.51 148 SER B CA 1
ATOM 3066 C C . SER B 1 126 ? 69.609 15.657 41.071 1.00 48.16 148 SER B C 1
ATOM 3067 O O . SER B 1 126 ? 69.294 15.978 39.921 1.00 44.14 148 SER B O 1
ATOM 3070 N N . LEU B 1 127 ? 69.477 16.467 42.121 1.00 44.49 149 LEU B N 1
ATOM 3071 C CA . LEU B 1 127 ? 69.007 17.841 42.004 1.00 39.96 149 LEU B CA 1
ATOM 3072 C C . LEU B 1 127 ? 69.896 18.739 42.848 1.00 41.23 149 LEU B C 1
ATOM 3073 O O . LEU B 1 127 ? 70.185 18.413 44.003 1.00 39.41 149 LEU B O 1
ATOM 3078 N N . ALA B 1 128 ? 70.324 19.861 42.276 1.00 35.77 150 ALA B N 1
ATOM 3079 C CA . ALA B 1 128 ? 71.230 20.785 42.943 1.00 33.36 150 ALA B CA 1
ATOM 3080 C C . ALA B 1 128 ? 70.480 22.024 43.415 1.00 42.04 150 ALA B C 1
ATOM 3081 O O . ALA B 1 128 ? 69.636 22.568 42.698 1.00 40.43 150 ALA B O 1
ATOM 3083 N N . VAL B 1 129 ? 70.799 22.465 44.628 1.00 38.73 151 VAL B N 1
ATOM 3084 C CA . VAL B 1 129 ? 70.262 23.693 45.205 1.00 38.84 151 VAL B CA 1
ATOM 3085 C C . VAL B 1 129 ? 71.400 24.405 45.915 1.00 39.66 151 VAL B C 1
ATOM 3086 O O . VAL B 1 129 ? 72.106 23.793 46.726 1.00 42.69 151 VAL B O 1
ATOM 3090 N N . ARG B 1 130 ? 71.588 25.688 45.618 1.00 37.59 152 ARG B N 1
ATOM 3091 C CA . ARG B 1 130 ? 72.589 26.489 46.310 1.00 41.48 152 ARG B CA 1
ATOM 3092 C C . ARG B 1 130 ? 71.932 27.236 47.461 1.00 44.28 152 ARG B C 1
ATOM 3093 O O . ARG B 1 130 ? 70.870 27.843 47.290 1.00 41.44 152 ARG B O 1
ATOM 3101 N N . LEU B 1 131 ? 72.562 27.179 48.629 1.00 37.52 153 LEU B N 1
ATOM 3102 C CA . LEU B 1 131 ? 72.085 27.855 49.825 1.00 37.09 153 LEU B CA 1
ATOM 3103 C C . LEU B 1 131 ? 73.033 28.997 50.159 1.00 48.68 153 LEU B C 1
ATOM 3104 O O . LEU B 1 131 ? 74.244 28.788 50.288 1.00 44.09 153 LEU B O 1
ATOM 3109 N N . GLU B 1 132 ? 72.479 30.197 50.298 1.00 51.47 154 GLU B N 1
ATOM 3110 C CA . GLU B 1 132 ? 73.245 31.387 50.637 1.00 57.91 154 GLU B CA 1
ATOM 3111 C C . GLU B 1 132 ? 72.677 31.995 51.910 1.00 53.74 154 GLU B C 1
ATOM 3112 O O . GLU B 1 132 ? 71.459 32.155 52.034 1.00 50.30 154 GLU B O 1
ATOM 3118 N N . VAL B 1 133 ? 73.557 32.328 52.850 1.00 54.06 155 VAL B N 1
ATOM 3119 C CA . VAL B 1 133 ? 73.162 32.890 54.136 1.00 64.58 155 VAL B CA 1
ATOM 3120 C C . VAL B 1 133 ? 73.303 34.403 54.079 1.00 65.42 155 VAL B C 1
ATOM 3121 O O . VAL B 1 133 ? 74.353 34.924 53.683 1.00 69.09 155 VAL B O 1
ATOM 3125 N N . THR B 1 134 ? 72.247 35.108 54.474 1.00 62.11 156 THR B N 1
ATOM 3126 C CA . THR B 1 134 ? 72.271 36.555 54.602 1.00 62.47 156 THR B CA 1
ATOM 3127 C C . THR B 1 134 ? 72.026 36.938 56.056 1.00 72.84 156 THR B C 1
ATOM 3128 O O . THR B 1 134 ? 71.356 36.215 56.801 1.00 76.87 156 THR B O 1
ATOM 3132 N N . GLU B 1 135 ? 72.595 38.069 56.464 1.00 71.41 157 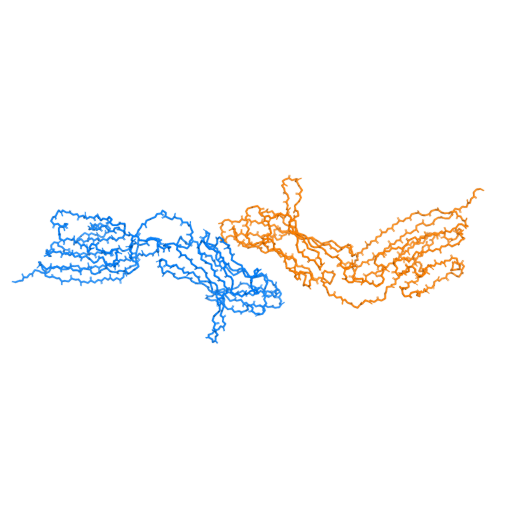GLU B N 1
ATOM 3133 C CA . GLU B 1 135 ? 72.366 38.609 57.797 1.00 67.67 157 GLU B CA 1
ATOM 3134 C C . GLU B 1 135 ? 71.286 39.680 57.813 1.00 69.80 157 GLU B C 1
ATOM 3135 O O . GLU B 1 135 ? 70.995 40.234 58.878 1.00 84.16 157 GLU B O 1
ATOM 3141 N N . ASP B 1 136 ? 70.686 39.978 56.662 1.00 64.43 158 ASP B N 1
ATOM 3142 C CA . ASP B 1 136 ? 69.554 40.893 56.566 1.00 64.56 158 ASP B CA 1
ATOM 3143 C C . ASP B 1 136 ? 68.315 40.085 56.205 1.00 60.39 158 ASP B C 1
ATOM 3144 O O . ASP B 1 136 ? 68.150 39.693 55.039 1.00 62.44 158 ASP B O 1
ATOM 3149 N N . PRO B 1 137 ? 67.422 39.805 57.159 1.00 60.79 159 PRO B N 1
ATOM 3150 C CA . PRO B 1 137 ? 66.262 38.949 56.858 1.00 56.34 159 PRO B CA 1
ATOM 3151 C C . PRO B 1 137 ? 65.383 39.469 55.736 1.00 56.01 159 PRO B C 1
ATOM 3152 O O . PRO B 1 137 ? 64.671 38.674 55.111 1.00 62.59 159 PRO B O 1
ATOM 3156 N N . LEU B 1 138 ? 65.407 40.774 55.458 1.00 57.24 160 LEU B N 1
ATOM 3157 C CA . LEU B 1 138 ? 64.634 41.311 54.346 1.00 61.38 160 LEU B CA 1
ATOM 3158 C C . LEU B 1 138 ? 65.117 40.787 52.999 1.00 59.22 160 LEU B C 1
ATOM 3159 O O . LEU B 1 138 ? 64.343 40.782 52.035 1.00 61.51 160 LEU B O 1
ATOM 3164 N N . LEU B 1 139 ? 66.372 40.346 52.911 1.00 57.04 161 LEU B N 1
ATOM 3165 C CA . LEU B 1 139 ? 66.938 39.861 51.659 1.00 70.43 161 LEU B CA 1
ATOM 3166 C C . LEU B 1 139 ? 66.688 38.378 51.419 1.00 66.69 161 LEU B C 1
ATOM 3167 O O . LEU B 1 139 ? 67.049 37.872 50.350 1.00 64.48 161 LEU B O 1
ATOM 3172 N N . SER B 1 140 ? 66.082 37.674 52.372 1.00 52.52 162 SER B N 1
ATOM 3173 C CA . SER B 1 140 ? 65.804 36.256 52.187 1.00 61.14 162 SER B CA 1
ATOM 3174 C C . SER B 1 140 ? 64.827 36.060 51.035 1.00 62.71 162 SER B C 1
ATOM 3175 O O . SER B 1 140 ? 63.786 36.720 50.969 1.00 64.32 162 SER B O 1
ATOM 3178 N N . ARG B 1 141 ? 65.164 35.148 50.129 1.00 57.27 163 ARG B N 1
ATOM 3179 C CA . ARG B 1 141 ? 64.360 34.919 48.936 1.00 61.10 163 ARG B CA 1
ATOM 3180 C C . ARG B 1 141 ? 64.827 33.628 48.278 1.00 64.55 163 ARG B C 1
ATOM 3181 O O . ARG B 1 141 ? 65.809 33.011 48.697 1.00 61.80 163 ARG B O 1
ATOM 3189 N N . ALA B 1 142 ? 64.106 33.234 47.233 1.00 56.45 164 ALA B N 1
ATOM 3190 C CA . ALA B 1 142 ? 64.468 32.096 46.402 1.00 68.50 164 ALA B CA 1
ATOM 3191 C C . ALA B 1 142 ? 64.311 32.494 44.944 1.00 73.98 164 ALA B C 1
ATOM 3192 O O . ALA B 1 142 ? 63.315 33.125 44.575 1.00 78.38 164 ALA B O 1
ATOM 3194 N N . TYR B 1 143 ? 65.292 32.136 44.118 1.00 70.62 165 TYR B N 1
ATOM 3195 C CA . TYR B 1 143 ? 65.245 32.488 42.707 1.00 65.63 165 TYR B CA 1
ATOM 3196 C C . TYR B 1 143 ? 65.976 31.432 41.889 1.00 74.19 165 TYR B C 1
ATOM 3197 O O . TYR B 1 143 ? 66.733 30.611 42.415 1.00 70.17 165 TYR B O 1
ATOM 3206 N N . TRP B 1 144 ? 65.732 31.474 40.583 1.00 71.05 166 TRP B N 1
ATOM 3207 C CA . TRP B 1 144 ? 66.386 30.603 39.617 1.00 57.60 166 TRP B CA 1
ATOM 3208 C C . TRP B 1 144 ? 67.581 31.338 39.025 1.00 65.28 166 TRP B C 1
ATOM 3209 O O . TRP B 1 144 ? 67.464 32.504 38.635 1.00 76.37 166 TRP B O 1
ATOM 3220 N N . ASP B 1 145 ? 68.733 30.671 38.976 1.00 65.57 167 ASP B N 1
ATOM 3221 C CA . ASP B 1 145 ? 69.957 31.308 38.508 1.00 61.24 167 ASP B CA 1
ATOM 3222 C C . ASP B 1 145 ? 70.341 30.894 37.094 1.00 64.20 167 ASP B C 1
ATOM 3223 O O . ASP B 1 145 ? 71.458 31.187 36.658 1.00 75.65 167 ASP B O 1
ATOM 3228 N N . GLY B 1 146 ? 69.450 30.225 36.369 1.00 64.58 168 GLY B N 1
ATOM 3229 C CA . GLY B 1 146 ? 69.729 29.734 35.037 1.00 65.34 168 GLY B CA 1
ATOM 3230 C C . GLY B 1 146 ? 69.928 28.234 34.956 1.00 82.78 168 GLY B C 1
ATOM 3231 O O . GLY B 1 146 ? 69.799 27.665 33.869 1.00 95.10 168 GLY B O 1
ATOM 3232 N N . GLU B 1 147 ? 70.248 27.583 36.067 1.00 75.54 169 GLU B N 1
ATOM 3233 C CA . GLU B 1 147 ? 70.409 26.130 36.113 1.00 72.87 169 GLU B CA 1
ATOM 3234 C C . GLU B 1 147 ? 69.858 25.483 37.379 1.00 62.02 169 GLU B C 1
ATOM 3235 O O . GLU B 1 147 ? 69.472 24.310 37.329 1.00 57.88 169 GLU B O 1
ATOM 3241 N N . LYS B 1 148 ? 69.777 26.193 38.502 1.00 55.30 170 LYS B N 1
ATOM 3242 C CA . LYS B 1 148 ? 69.352 25.597 39.759 1.00 54.20 170 LYS B CA 1
ATOM 3243 C C . LYS B 1 148 ? 68.663 26.644 40.618 1.00 56.55 170 LYS B C 1
ATOM 3244 O O . LYS B 1 148 ? 68.843 27.850 40.428 1.00 51.50 170 LYS B O 1
ATOM 3250 N N . GLU B 1 149 ? 67.867 26.168 41.570 1.00 57.54 171 GLU B N 1
ATOM 3251 C CA . GLU B 1 149 ? 67.268 27.068 42.544 1.00 52.10 171 GLU B CA 1
ATOM 3252 C C . GLU B 1 149 ? 68.340 27.619 43.478 1.00 45.48 171 GLU B C 1
ATOM 3253 O O . GLU B 1 149 ? 69.267 26.908 43.874 1.00 52.60 171 GLU B O 1
ATOM 3259 N N . VAL B 1 150 ? 68.226 28.900 43.817 1.00 49.40 172 VAL B N 1
ATOM 3260 C CA . VAL B 1 150 ? 69.096 29.539 44.797 1.00 42.61 172 VAL B CA 1
ATOM 3261 C C . VAL B 1 150 ? 68.231 29.991 45.963 1.00 56.93 172 VAL B C 1
ATOM 3262 O O . VAL B 1 150 ? 67.226 30.683 45.765 1.00 55.82 172 VAL B O 1
ATOM 3266 N N . LEU B 1 151 ? 68.621 29.602 47.175 1.00 47.07 173 LEU B N 1
ATOM 3267 C CA . LEU B 1 151 ? 67.861 29.903 48.383 1.00 40.54 173 LEU B CA 1
ATOM 3268 C C . LEU B 1 151 ? 68.697 30.813 49.273 1.00 45.79 173 LEU B C 1
ATOM 3269 O O . LEU B 1 151 ? 69.730 30.391 49.804 1.00 47.51 173 LEU B O 1
ATOM 3274 N N . VAL B 1 152 ? 68.253 32.057 49.428 1.00 44.81 174 VAL B N 1
ATOM 3275 C CA . VAL B 1 152 ? 68.882 33.015 50.329 1.00 39.39 174 VAL B CA 1
ATOM 3276 C C . VAL B 1 152 ? 68.119 32.978 51.646 1.00 47.02 174 VAL B C 1
ATOM 3277 O O . VAL B 1 152 ? 66.907 33.222 51.677 1.00 51.85 174 VAL B O 1
ATOM 3281 N N . VAL B 1 153 ? 68.818 32.653 52.730 1.00 48.67 175 VAL B N 1
ATOM 3282 C CA . VAL B 1 153 ? 68.196 32.399 54.025 1.00 51.62 175 VAL B CA 1
ATOM 3283 C C . VAL B 1 153 ? 68.851 33.281 55.076 1.00 54.22 175 VAL B C 1
ATOM 3284 O O . VAL B 1 153 ? 70.080 33.411 55.115 1.00 50.13 175 VAL B O 1
ATOM 3288 N N . ALA B 1 154 ? 68.027 33.883 55.929 1.00 50.25 176 ALA B N 1
ATOM 3289 C CA . ALA B 1 154 ? 68.539 34.679 57.034 1.00 55.11 176 ALA B CA 1
ATOM 3290 C C . ALA B 1 154 ? 69.287 33.796 58.026 1.00 52.15 176 ALA B C 1
ATOM 3291 O O . ALA B 1 154 ? 68.864 32.676 58.326 1.00 48.69 176 ALA B O 1
ATOM 3293 N N . HIS B 1 155 ? 70.407 34.311 58.535 1.00 48.51 177 HIS B N 1
ATOM 3294 C CA . HIS B 1 155 ? 71.229 33.565 59.480 1.00 51.55 177 HIS B CA 1
ATOM 3295 C C . HIS B 1 155 ? 70.412 33.178 60.705 1.00 61.18 177 HIS B C 1
ATOM 3296 O O . HIS B 1 155 ? 69.709 34.007 61.289 1.00 63.91 177 HIS B O 1
ATOM 3303 N N . GLY B 1 156 ? 70.497 31.904 61.080 1.00 51.30 178 GLY B N 1
ATOM 3304 C CA . GLY B 1 156 ? 69.748 31.373 62.193 1.00 45.32 178 GLY B CA 1
ATOM 3305 C C . GLY B 1 156 ? 68.361 30.869 61.851 1.00 50.87 178 GLY B C 1
ATOM 3306 O O . GLY B 1 156 ? 67.767 30.139 62.652 1.00 53.84 178 GLY B O 1
ATOM 3307 N N . ALA B 1 157 ? 67.829 31.233 60.690 1.00 43.95 179 ALA B N 1
ATOM 3308 C CA . ALA B 1 157 ? 66.491 30.804 60.324 1.00 39.25 179 ALA B CA 1
ATOM 3309 C C . ALA B 1 157 ? 66.499 29.354 59.843 1.00 61.34 179 ALA B C 1
ATOM 3310 O O . ALA B 1 157 ? 67.508 28.870 59.323 1.00 49.80 179 ALA B O 1
ATOM 3312 N N . PRO B 1 158 ? 65.391 28.636 60.012 1.00 59.72 180 PRO B N 1
ATOM 3313 C CA . PRO B 1 158 ? 65.277 27.319 59.380 1.00 51.69 180 PRO B CA 1
ATOM 3314 C C . PRO B 1 158 ? 65.109 27.455 57.876 1.00 54.58 180 PRO B C 1
ATOM 3315 O O . PRO B 1 158 ? 64.538 28.426 57.375 1.00 59.91 180 PRO B O 1
ATOM 3319 N N . ALA B 1 159 ? 65.622 26.463 57.152 1.00 50.58 181 ALA B N 1
ATOM 3320 C CA . ALA B 1 159 ? 65.537 26.441 55.699 1.00 55.33 181 ALA B CA 1
ATOM 3321 C C . ALA B 1 159 ? 65.086 25.067 55.231 1.00 54.48 181 ALA B C 1
ATOM 3322 O O . ALA B 1 159 ? 65.558 24.044 55.733 1.00 52.23 181 ALA B O 1
ATOM 3324 N N . LEU B 1 160 ? 64.165 25.053 54.272 1.00 49.78 182 LEU B N 1
ATOM 3325 C CA . LEU B 1 160 ? 63.706 23.823 53.639 1.00 44.09 182 LEU B CA 1
ATOM 3326 C C . LEU B 1 160 ? 64.121 23.861 52.175 1.00 53.53 182 LEU B C 1
ATOM 3327 O O . LEU B 1 160 ? 63.653 24.714 51.413 1.00 51.35 182 LEU B O 1
ATOM 3332 N N . MET B 1 161 ? 65.001 22.945 51.786 1.00 51.84 183 MET B N 1
ATOM 3333 C CA . MET B 1 161 ? 65.390 22.791 50.391 1.00 53.50 183 MET B CA 1
ATOM 3334 C C . MET B 1 161 ? 64.528 21.702 49.763 1.00 44.24 183 MET B C 1
ATOM 3335 O O . MET B 1 161 ? 64.565 20.546 50.196 1.00 48.63 183 MET B O 1
ATOM 3340 N N . THR B 1 162 ? 63.761 22.075 48.740 1.00 37.17 184 THR B N 1
ATOM 3341 C CA . THR B 1 162 ? 62.732 21.202 48.192 1.00 46.96 184 THR B CA 1
ATOM 3342 C C . THR B 1 162 ? 63.319 20.202 47.203 1.00 44.26 184 THR B C 1
ATOM 3343 O O . THR B 1 162 ? 64.050 20.575 46.280 1.00 57.00 184 THR B O 1
ATOM 3347 N N . CYS B 1 163 ? 62.984 18.927 47.399 1.00 45.24 185 CYS B N 1
ATOM 3348 C CA . CYS B 1 163 ? 63.380 17.843 46.498 1.00 45.06 185 CYS B CA 1
ATOM 3349 C C . CYS B 1 163 ? 62.203 16.876 46.423 1.00 46.69 185 CYS B C 1
ATOM 3350 O O . CYS B 1 163 ? 61.982 16.087 47.347 1.00 45.78 185 CYS B O 1
ATOM 3353 N N . ILE B 1 164 ? 61.450 16.937 45.328 1.00 43.73 186 ILE B N 1
ATOM 3354 C CA . ILE B 1 164 ? 60.234 16.150 45.165 1.00 45.12 186 ILE B CA 1
ATOM 3355 C C . ILE B 1 164 ? 60.351 15.316 43.896 1.00 55.14 186 ILE B C 1
ATOM 3356 O O . ILE B 1 164 ? 60.686 15.842 42.828 1.00 53.77 186 ILE B O 1
ATOM 3361 N N . ASN B 1 165 ? 60.078 14.018 44.021 1.00 46.24 187 ASN B N 1
ATOM 3362 C CA . ASN B 1 165 ? 59.972 13.123 42.870 1.00 45.13 187 ASN B CA 1
ATOM 3363 C C . ASN B 1 165 ? 58.912 12.087 43.216 1.00 55.10 187 ASN B C 1
ATOM 3364 O O . ASN B 1 165 ? 59.143 11.223 44.068 1.00 54.85 187 ASN B O 1
ATOM 3369 N N . ARG B 1 166 ? 57.753 12.176 42.566 1.00 51.52 188 ARG B N 1
ATOM 3370 C CA . ARG B 1 166 ? 56.608 11.334 42.886 1.00 61.16 188 ARG B CA 1
ATOM 3371 C C . ARG B 1 166 ? 56.409 10.195 41.896 1.00 56.33 188 ARG B C 1
ATOM 3372 O O . ARG B 1 166 ? 55.349 9.561 41.905 1.00 63.17 188 ARG B O 1
ATOM 3380 N N . ALA B 1 167 ? 57.397 9.926 41.043 1.00 49.06 189 ALA B N 1
ATOM 3381 C CA . ALA B 1 167 ? 57.333 8.765 40.167 1.00 50.58 189 ALA B CA 1
ATOM 3382 C C . ALA B 1 167 ? 57.155 7.496 40.992 1.00 44.44 189 ALA B C 1
ATOM 3383 O O . ALA B 1 167 ? 57.678 7.374 42.104 1.00 49.81 189 ALA B O 1
ATOM 3385 N N . HIS B 1 168 ? 56.395 6.546 40.436 1.00 44.54 190 HIS B N 1
ATOM 3386 C CA . HIS B 1 168 ? 56.032 5.343 41.183 1.00 57.93 190 HIS B CA 1
ATOM 3387 C C . HIS B 1 168 ? 57.258 4.567 41.649 1.00 50.61 190 HIS B C 1
ATOM 3388 O O . HIS B 1 168 ? 57.205 3.884 42.678 1.00 62.36 190 HIS B O 1
ATOM 3395 N N . VAL B 1 169 ? 58.369 4.662 40.915 1.00 47.64 191 VAL B N 1
ATOM 3396 C CA . VAL B 1 169 ? 59.555 3.887 41.258 1.00 50.90 191 VAL B CA 1
ATOM 3397 C C . VAL B 1 169 ? 60.188 4.358 42.561 1.00 61.47 191 VAL B C 1
ATOM 3398 O O . VAL B 1 169 ? 60.901 3.585 43.211 1.00 57.33 191 VAL B O 1
ATOM 3402 N N . TRP B 1 170 ? 59.938 5.604 42.969 1.00 50.67 192 TRP B N 1
ATOM 3403 C CA . TRP B 1 170 ? 60.497 6.135 44.207 1.00 44.77 192 TRP B CA 1
ATOM 3404 C C . TRP B 1 170 ? 59.547 5.997 45.383 1.00 54.24 192 TRP B C 1
ATOM 3405 O O . TRP B 1 170 ? 59.999 5.925 46.532 1.00 58.31 192 TRP B O 1
ATOM 3416 N N . THR B 1 171 ? 58.248 5.960 45.125 1.00 63.65 193 THR B N 1
ATOM 3417 C CA . THR B 1 171 ? 57.252 5.824 46.173 1.00 67.19 193 THR B CA 1
ATOM 3418 C C . THR B 1 171 ? 56.883 4.356 46.356 1.00 71.19 193 THR B C 1
ATOM 3419 O O . THR B 1 171 ? 57.226 3.492 45.546 1.00 72.83 193 THR B O 1
ATOM 3423 N N . ASP B 1 172 ? 56.175 4.080 47.450 1.00 81.31 194 ASP B N 1
ATOM 3424 C CA . ASP B 1 172 ? 55.746 2.730 47.782 1.00 106.09 194 ASP B CA 1
ATOM 3425 C C . ASP B 1 172 ? 54.430 2.352 47.113 1.00 110.86 194 ASP B C 1
ATOM 3426 O O . ASP B 1 172 ? 53.725 1.464 47.606 1.00 117.11 194 ASP B O 1
ATOM 3431 N N . ARG B 1 173 ? 54.084 3.010 46.010 1.00 109.38 195 ARG B N 1
ATOM 3432 C CA . ARG B 1 173 ? 52.918 2.646 45.219 1.00 110.03 195 ARG B CA 1
ATOM 3433 C C . ARG B 1 173 ? 53.327 1.583 44.209 1.00 129.43 195 ARG B C 1
ATOM 3434 O O . ARG B 1 173 ? 54.325 1.745 43.500 1.00 134.75 195 ARG B O 1
ATOM 3442 N N . HIS B 1 174 ? 52.561 0.497 44.148 1.00 143.05 196 HIS B N 1
ATOM 3443 C CA . HIS B 1 174 ? 52.904 -0.644 43.308 1.00 155.10 196 HIS B CA 1
ATOM 3444 C C . HIS B 1 174 ? 51.742 -0.974 42.386 1.00 157.85 196 HIS B C 1
ATOM 3445 O O . HIS B 1 174 ? 50.615 -1.182 42.850 1.00 154.85 196 HIS B O 1
ATOM 3452 N N . LEU B 1 175 ? 52.021 -1.027 41.088 1.00 161.72 197 LEU B N 1
ATOM 3453 C CA . LEU B 1 175 ? 51.044 -1.465 40.103 1.00 159.68 197 LEU B CA 1
ATOM 3454 C C . LEU B 1 175 ? 50.891 -2.983 40.199 1.00 161.15 197 LEU B C 1
ATOM 3455 O O . LEU B 1 175 ? 51.457 -3.642 41.076 1.00 165.91 197 LEU B O 1
ATOM 3460 N N . GLU B 1 176 ? 50.121 -3.559 39.281 1.00 155.40 198 GLU B N 1
ATOM 3461 C CA . GLU B 1 176 ? 49.933 -5.003 39.272 1.00 152.93 198 GLU B CA 1
ATOM 3462 C C . GLU B 1 176 ? 51.191 -5.698 38.764 1.00 156.65 198 GLU B C 1
ATOM 3463 O O . GLU B 1 176 ? 51.737 -5.334 37.717 1.00 154.78 198 GLU B O 1
ATOM 3469 N N . GLU B 1 177 ? 51.653 -6.698 39.512 1.00 162.36 199 GLU B N 1
ATOM 3470 C CA . GLU B 1 177 ? 52.851 -7.454 39.153 1.00 158.12 199 GLU B CA 1
ATOM 3471 C C . GLU B 1 177 ? 52.490 -8.436 38.045 1.00 139.45 199 GLU B C 1
ATOM 3472 O O . GLU B 1 177 ? 52.006 -9.541 38.305 1.00 133.76 199 GLU B O 1
ATOM 3478 N N . ALA B 1 178 ? 52.730 -8.034 36.800 1.00 123.37 200 ALA B N 1
ATOM 3479 C CA . ALA B 1 178 ? 52.375 -8.847 35.648 1.00 115.19 200 ALA B CA 1
ATOM 3480 C C . ALA B 1 178 ? 53.380 -9.982 35.460 1.00 107.22 200 ALA B C 1
ATOM 3481 O O . ALA B 1 178 ? 54.363 -10.114 36.195 1.00 99.95 200 ALA B O 1
ATOM 3483 N N . GLN B 1 179 ? 53.124 -10.815 34.454 1.00 102.33 201 GLN B N 1
ATOM 3484 C CA . GLN B 1 179 ? 54.012 -11.926 34.144 1.00 95.82 201 GLN B CA 1
ATOM 3485 C C . GLN B 1 179 ? 55.317 -11.416 33.547 1.00 76.17 201 GLN B C 1
ATOM 3486 O O . GLN B 1 179 ? 55.315 -10.575 32.642 1.00 76.40 201 GLN B O 1
ATOM 3492 N N . GLN B 1 180 ? 56.433 -11.930 34.053 1.00 67.33 202 GLN B N 1
ATOM 3493 C CA . GLN B 1 180 ? 57.737 -11.618 33.489 1.00 54.64 202 GLN B CA 1
ATOM 3494 C C . GLN B 1 180 ? 58.026 -12.565 32.333 1.00 57.38 202 GLN B C 1
ATOM 3495 O O . GLN B 1 180 ? 57.901 -13.787 32.472 1.00 52.31 202 GLN B O 1
ATOM 3501 N N . VAL B 1 181 ? 58.402 -12.005 31.188 1.00 39.27 203 VAL B N 1
ATOM 3502 C CA . VAL B 1 181 ? 58.755 -12.790 30.014 1.00 35.70 203 VAL B CA 1
ATOM 3503 C C . VAL B 1 181 ? 60.166 -12.415 29.592 1.00 40.20 203 VAL B C 1
ATOM 3504 O O . VAL B 1 181 ? 60.523 -11.232 29.565 1.00 39.77 203 VAL B O 1
ATOM 3508 N N . VAL B 1 182 ? 60.965 -13.425 29.265 1.00 33.55 204 VAL B N 1
ATOM 3509 C CA . VAL B 1 182 ? 62.325 -13.237 28.775 1.00 32.57 204 VAL B CA 1
ATOM 3510 C C . VAL B 1 182 ? 62.392 -13.767 27.352 1.00 40.91 204 VAL B C 1
ATOM 3511 O O . VAL B 1 182 ? 61.962 -14.894 27.084 1.00 38.09 204 VAL B O 1
ATOM 3515 N N . HIS B 1 183 ? 62.922 -12.954 26.443 1.00 30.33 205 HIS B N 1
ATOM 3516 C CA . HIS B 1 183 ? 62.978 -13.286 25.026 1.00 34.58 205 HIS B CA 1
ATOM 3517 C C . HIS B 1 183 ? 64.413 -13.582 24.618 1.00 38.22 205 HIS B C 1
ATOM 3518 O O . HIS B 1 183 ? 65.334 -12.848 24.992 1.00 39.86 205 HIS B O 1
ATOM 3525 N N . TRP B 1 184 ? 64.597 -14.649 23.848 1.00 35.29 206 TRP B N 1
ATOM 3526 C CA . TRP B 1 184 ? 65.862 -14.939 23.188 1.00 35.64 206 TRP B CA 1
ATOM 3527 C C . TRP B 1 184 ? 65.694 -14.713 21.692 1.00 37.81 206 TRP B C 1
ATOM 3528 O O . TRP B 1 184 ? 64.755 -15.238 21.083 1.00 40.36 206 TRP B O 1
ATOM 3539 N N . ASP B 1 185 ? 66.582 -13.911 21.112 1.00 32.74 207 ASP B N 1
ATOM 3540 C CA . ASP B 1 185 ? 66.582 -13.624 19.686 1.00 40.52 207 ASP B CA 1
ATOM 3541 C C . ASP B 1 185 ? 67.883 -14.117 19.070 1.00 42.15 207 ASP B C 1
ATOM 3542 O O . ASP B 1 185 ? 68.867 -14.374 19.768 1.00 43.52 207 ASP B O 1
ATOM 3547 N N . ARG B 1 186 ? 67.879 -14.249 17.746 1.00 49.65 208 ARG B N 1
ATOM 3548 C CA . ARG B 1 186 ? 69.080 -14.635 17.022 1.00 38.65 208 ARG B CA 1
ATOM 3549 C C . ARG B 1 186 ? 69.145 -13.892 15.696 1.00 57.01 208 ARG B C 1
ATOM 3550 O O . ARG B 1 186 ? 68.136 -13.756 14.997 1.00 55.89 208 ARG B O 1
ATOM 3558 N N . GLN B 1 187 ? 70.337 -13.400 15.368 1.00 60.31 209 GLN B N 1
ATOM 3559 C CA . GLN B 1 187 ? 70.633 -12.811 14.069 1.00 52.20 209 GLN B CA 1
ATOM 3560 C C . GLN B 1 187 ? 71.655 -13.700 13.380 1.00 62.19 209 GLN B C 1
ATOM 3561 O O . GLN B 1 187 ? 72.774 -13.862 13.878 1.00 61.80 209 GLN B O 1
ATOM 3567 N N . LEU B 1 188 ? 71.272 -14.277 12.253 1.00 85.80 210 LEU B N 1
ATOM 3568 C CA . LEU B 1 188 ? 72.193 -15.130 11.522 1.00 86.74 210 LEU B CA 1
ATOM 3569 C C . LEU B 1 188 ? 73.242 -14.282 10.803 1.00 95.32 210 LEU B C 1
ATOM 3570 O O . LEU B 1 188 ? 72.998 -13.111 10.501 1.00 85.72 210 LEU B O 1
ATOM 3575 N N . PRO B 1 189 ? 74.436 -14.851 10.537 1.00 115.67 211 PRO B N 1
ATOM 3576 C CA . PRO B 1 189 ? 75.527 -14.055 9.950 1.00 125.23 211 PRO B CA 1
ATOM 3577 C C . PRO B 1 189 ? 75.136 -13.338 8.667 1.00 131.27 211 PRO B C 1
ATOM 3578 O O . PRO B 1 189 ? 74.798 -13.974 7.663 1.00 131.60 211 PRO B O 1
ATOM 3582 N N . GLY B 1 190 ? 75.184 -12.012 8.695 1.00 133.17 212 GLY B N 1
ATOM 3583 C CA . GLY B 1 190 ? 74.769 -11.206 7.570 1.00 135.51 212 GLY B CA 1
ATOM 3584 C C . GLY B 1 190 ? 73.363 -10.655 7.653 1.00 136.62 212 GLY B C 1
ATOM 3585 O O . GLY B 1 190 ? 72.832 -10.214 6.628 1.00 135.62 212 GLY B O 1
ATOM 3586 N N . VAL B 1 191 ? 72.745 -10.670 8.831 1.00 137.76 213 VAL B N 1
ATOM 3587 C CA . VAL B 1 191 ? 71.399 -10.146 9.036 1.00 133.06 213 VAL B CA 1
ATOM 3588 C C . VAL B 1 191 ? 71.501 -8.960 9.983 1.00 138.11 213 VAL B C 1
ATOM 3589 O O . VAL B 1 191 ? 71.922 -9.115 11.137 1.00 141.83 213 VAL B O 1
ATOM 3593 N N . SER B 1 192 ? 71.116 -7.783 9.497 1.00 136.05 214 SER B N 1
ATOM 3594 C CA . SER B 1 192 ? 71.221 -6.566 10.287 1.00 128.75 214 SER B CA 1
ATOM 3595 C C . SER B 1 192 ? 70.307 -6.627 11.507 1.00 132.73 214 SER B C 1
ATOM 3596 O O . SER B 1 192 ? 69.407 -7.467 11.607 1.00 134.12 214 SER B O 1
ATOM 3599 N N . HIS B 1 193 ? 70.550 -5.716 12.446 1.00 137.79 215 HIS B N 1
ATOM 3600 C CA . HIS B 1 193 ? 69.688 -5.596 13.610 1.00 146.76 215 HIS B CA 1
ATOM 3601 C C . HIS B 1 193 ? 68.305 -5.098 13.187 1.00 156.58 215 HIS B C 1
ATOM 3602 O O . HIS B 1 193 ? 68.076 -4.727 12.031 1.00 161.44 215 HIS B O 1
ATOM 3609 N N . ASP B 1 194 ? 67.369 -5.124 14.142 1.00 156.36 216 ASP B N 1
ATOM 3610 C CA . ASP B 1 194 ? 65.955 -4.825 13.925 1.00 153.63 216 ASP B CA 1
ATOM 3611 C C . ASP B 1 194 ? 65.299 -5.894 13.058 1.00 135.90 216 ASP B C 1
ATOM 3612 O O . ASP B 1 194 ? 64.074 -5.910 12.900 1.00 134.44 216 ASP B O 1
ATOM 3617 N N . ARG B 1 195 ? 66.109 -6.791 12.494 1.00 120.16 217 ARG B N 1
ATOM 3618 C CA . ARG B 1 195 ? 65.623 -7.922 11.718 1.00 112.66 217 ARG B CA 1
ATOM 3619 C C . ARG B 1 195 ? 66.022 -9.247 12.358 1.00 89.47 217 ARG B C 1
ATOM 3620 O O . ARG B 1 195 ? 66.096 -10.272 11.673 1.00 80.75 217 ARG B O 1
ATOM 3628 N N . ALA B 1 196 ? 66.289 -9.239 13.660 1.00 65.69 218 ALA B N 1
ATOM 3629 C CA . ALA B 1 196 ? 66.540 -10.473 14.382 1.00 66.07 218 ALA B CA 1
ATOM 3630 C C . ALA B 1 196 ? 65.269 -11.312 14.444 1.00 55.67 218 ALA B C 1
ATOM 3631 O O . ALA B 1 196 ? 64.150 -10.792 14.441 1.00 58.50 218 ALA B O 1
ATOM 3633 N N . ASP B 1 197 ? 65.452 -12.626 14.497 1.00 47.02 219 ASP B N 1
ATOM 3634 C CA . ASP B 1 197 ? 64.348 -13.569 14.597 1.00 57.28 219 ASP B CA 1
ATOM 3635 C C . ASP B 1 197 ? 64.259 -14.093 16.022 1.00 59.61 219 ASP B C 1
ATOM 3636 O O . ASP B 1 197 ? 65.263 -14.533 16.591 1.00 40.29 219 ASP B O 1
ATOM 3641 N N . ARG B 1 198 ? 63.061 -14.026 16.596 1.00 52.01 220 ARG B N 1
ATOM 3642 C CA . ARG B 1 198 ? 62.828 -14.594 17.914 1.00 35.72 220 ARG B CA 1
ATOM 3643 C C . ARG B 1 198 ? 63.186 -16.073 17.918 1.00 35.65 220 ARG B C 1
ATOM 3644 O O . ARG B 1 198 ? 62.961 -16.786 16.938 1.00 48.76 220 ARG B O 1
ATOM 3652 N N . LEU B 1 199 ? 63.773 -16.522 19.021 1.00 42.60 221 LEU B N 1
ATOM 3653 C CA . LEU B 1 199 ? 64.113 -17.924 19.224 1.00 36.23 221 LEU B CA 1
ATOM 3654 C C . LEU B 1 199 ? 63.284 -18.578 20.314 1.00 43.68 221 LEU B C 1
ATOM 3655 O O . LEU B 1 199 ? 62.820 -19.704 20.141 1.00 39.83 221 LEU B O 1
ATOM 3660 N N . LEU B 1 200 ? 63.070 -17.887 21.431 1.00 36.04 222 LEU B N 1
ATOM 3661 C CA . LEU B 1 200 ? 62.317 -18.433 22.548 1.00 36.23 222 LEU B CA 1
ATOM 3662 C C . LEU B 1 200 ? 61.633 -17.304 23.297 1.00 31.91 222 LEU B C 1
ATOM 3663 O O . LEU B 1 200 ? 62.194 -16.214 23.440 1.00 36.69 222 LEU B O 1
ATOM 3668 N N . ASP B 1 201 ? 60.419 -17.574 23.764 1.00 36.04 223 ASP B N 1
ATOM 3669 C CA . ASP B 1 201 ? 59.793 -16.807 24.831 1.00 26.67 223 ASP B CA 1
ATOM 3670 C C . ASP B 1 201 ? 59.821 -17.664 26.088 1.00 48.30 223 ASP B C 1
ATOM 3671 O O . ASP B 1 201 ? 59.346 -18.804 26.073 1.00 38.24 223 ASP B O 1
ATOM 3676 N N . LEU B 1 202 ? 60.396 -17.131 27.164 1.00 37.88 224 LEU B N 1
ATOM 3677 C CA . LEU B 1 202 ? 60.556 -17.863 28.417 1.00 36.17 224 LEU B CA 1
ATOM 3678 C C . LEU B 1 202 ? 59.781 -17.134 29.504 1.00 37.08 224 LEU B C 1
ATOM 3679 O O . LEU B 1 202 ? 60.121 -16.002 29.864 1.00 40.07 224 LEU B O 1
ATOM 3684 N N . TYR B 1 203 ? 58.743 -17.777 30.021 1.00 34.60 225 TYR B N 1
ATOM 3685 C CA . TYR B 1 203 ? 57.931 -17.204 31.080 1.00 34.67 225 TYR B CA 1
ATOM 3686 C C . TYR B 1 203 ? 58.452 -17.654 32.439 1.00 39.98 225 TYR B C 1
ATOM 3687 O O . TYR B 1 203 ? 58.947 -18.773 32.598 1.00 38.88 225 TYR B O 1
ATOM 3696 N N . ALA B 1 204 ? 58.351 -16.753 33.420 1.00 36.96 226 ALA B N 1
ATOM 3697 C CA . ALA B 1 204 ? 58.848 -17.055 34.759 1.00 46.67 226 ALA B CA 1
ATOM 3698 C C . ALA B 1 204 ? 58.171 -18.291 35.337 1.00 45.69 226 ALA B C 1
ATOM 3699 O O . ALA B 1 204 ? 58.800 -19.079 36.053 1.00 50.69 226 ALA B O 1
ATOM 3701 N N . SER B 1 205 ? 56.890 -18.484 35.023 1.00 44.29 227 SER B N 1
ATOM 3702 C CA . SER B 1 205 ? 56.154 -19.640 35.518 1.00 43.45 227 SER B CA 1
ATOM 3703 C C . SER B 1 205 ? 56.607 -20.952 34.888 1.00 46.32 227 SER B C 1
ATOM 3704 O O . SER B 1 205 ? 56.139 -22.012 35.315 1.00 70.18 227 SER B O 1
ATOM 3707 N N . GLY B 1 206 ? 57.489 -20.917 33.893 1.00 44.39 228 GLY B N 1
ATOM 3708 C CA . GLY B 1 206 ? 58.078 -22.124 33.336 1.00 42.59 228 GLY B CA 1
ATOM 3709 C C . GLY B 1 206 ? 57.746 -22.409 31.885 1.00 42.44 228 GLY B C 1
ATOM 3710 O O . GLY B 1 206 ? 58.429 -23.240 31.268 1.00 36.01 228 GLY B O 1
ATOM 3711 N N . GLU B 1 207 ? 56.734 -21.771 31.302 1.00 37.88 229 GLU B N 1
ATOM 3712 C CA . GLU B 1 207 ? 56.382 -22.058 29.919 1.00 39.24 229 GLU B CA 1
ATOM 3713 C C . GLU B 1 207 ? 57.459 -21.546 28.973 1.00 38.42 229 GLU B C 1
ATOM 3714 O O . GLU B 1 207 ? 58.044 -20.481 29.187 1.00 41.77 229 GLU B O 1
ATOM 3720 N N . ARG B 1 208 ? 57.717 -22.314 27.918 1.00 35.93 230 ARG B N 1
ATOM 3721 C CA . ARG B 1 208 ? 58.629 -21.914 26.857 1.00 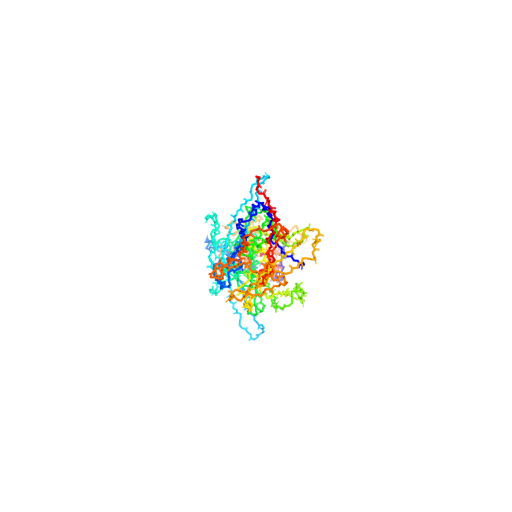41.96 230 ARG B CA 1
ATOM 3722 C C . ARG B 1 208 ? 57.892 -21.977 25.528 1.00 51.76 230 ARG B C 1
ATOM 3723 O O . ARG B 1 208 ? 57.244 -22.984 25.223 1.00 47.19 230 ARG B O 1
ATOM 3731 N N . ARG B 1 209 ? 57.987 -20.905 24.746 1.00 40.66 231 ARG B N 1
ATOM 3732 C CA . ARG B 1 209 ? 57.443 -20.865 23.394 1.00 38.44 231 ARG B CA 1
ATOM 3733 C C . ARG B 1 209 ? 58.603 -20.855 22.408 1.00 34.33 231 ARG B C 1
ATOM 3734 O O . ARG B 1 209 ? 59.430 -19.938 22.429 1.00 39.94 231 ARG B O 1
ATOM 3742 N N . ALA B 1 210 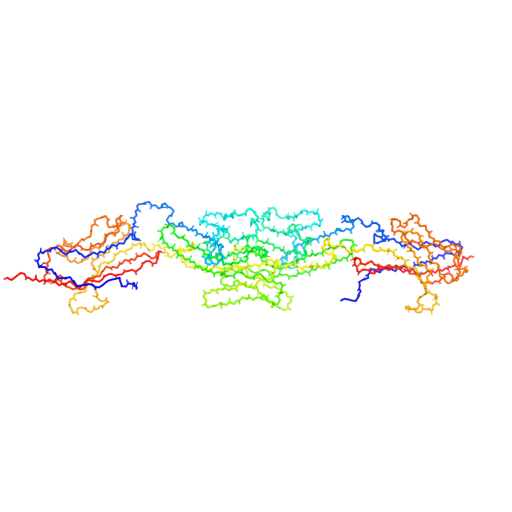? 58.663 -21.872 21.555 1.00 35.05 232 ALA B N 1
ATOM 3743 C CA . ALA B 1 210 ? 59.740 -22.026 20.590 1.00 35.62 232 ALA B CA 1
ATOM 3744 C C . ALA B 1 210 ? 59.355 -21.410 19.250 1.00 47.68 232 ALA B C 1
ATOM 3745 O O . ALA B 1 210 ? 58.176 -21.323 18.898 1.00 51.05 232 ALA B O 1
ATOM 3747 N N . TYR B 1 211 ? 60.370 -20.983 18.502 1.00 53.63 233 TYR B N 1
ATOM 3748 C CA . TYR B 1 211 ? 60.183 -20.308 17.228 1.00 49.96 233 TYR B CA 1
ATOM 3749 C C . TYR B 1 211 ? 61.051 -20.957 16.160 1.00 57.71 233 TYR B C 1
ATOM 3750 O O . TYR B 1 211 ? 62.156 -21.432 16.436 1.00 66.06 233 TYR B O 1
ATOM 3759 N N . GLY B 1 212 ? 60.531 -20.975 14.935 1.00 87.29 234 GLY B N 1
ATOM 3760 C CA . GLY B 1 212 ? 61.331 -21.211 13.756 1.00 110.67 234 GLY B CA 1
ATOM 3761 C C . GLY B 1 212 ? 61.851 -22.622 13.556 1.00 118.88 234 GLY B C 1
ATOM 3762 O O . GLY B 1 212 ? 61.088 -23.587 13.441 1.00 120.45 234 GLY B O 1
ATOM 3763 N N . PRO B 1 213 ? 63.174 -22.761 13.517 1.00 124.04 235 PRO B N 1
ATOM 3764 C CA . PRO B 1 213 ? 63.791 -23.945 12.906 1.00 124.95 235 PRO B CA 1
ATOM 3765 C C . PRO B 1 213 ? 63.688 -25.170 13.799 1.00 127.03 235 PRO B C 1
ATOM 3766 O O . PRO B 1 213 ? 64.182 -25.170 14.936 1.00 128.33 235 PRO B O 1
ATOM 3770 N N . PRO B 1 214 ? 63.065 -26.245 13.307 1.00 133.05 236 PRO B N 1
ATOM 3771 C CA . PRO B 1 214 ? 63.076 -27.511 14.057 1.00 139.81 236 PRO B CA 1
ATOM 3772 C C . PRO B 1 214 ? 64.419 -28.224 14.035 1.00 143.61 236 PRO B C 1
ATOM 3773 O O . PRO B 1 214 ? 64.584 -29.205 14.772 1.00 138.99 236 PRO B O 1
ATOM 3777 N N . PHE B 1 215 ? 65.376 -27.779 13.220 1.00 152.32 237 PHE B N 1
ATOM 3778 C CA . PHE B 1 215 ? 66.701 -28.386 13.202 1.00 160.04 237 PHE B CA 1
ATOM 3779 C C . PHE B 1 215 ? 67.633 -27.789 14.248 1.00 154.56 237 PHE B C 1
ATOM 3780 O O . PHE B 1 215 ? 68.704 -28.353 14.496 1.00 156.63 237 PHE B O 1
ATOM 3788 N N . LEU B 1 216 ? 67.252 -26.668 14.859 1.00 136.38 238 LEU B N 1
ATOM 3789 C CA . LEU B 1 216 ? 67.985 -26.076 15.968 1.00 110.52 238 LEU B CA 1
ATOM 3790 C C . LEU B 1 216 ? 67.300 -26.271 17.311 1.00 100.30 238 LEU B C 1
ATOM 3791 O O . LEU B 1 216 ? 67.985 -26.372 18.331 1.00 104.40 238 LEU B O 1
ATOM 3796 N N . ARG B 1 217 ? 65.966 -26.350 17.329 1.00 101.63 239 ARG B N 1
ATOM 3797 C CA . ARG B 1 217 ? 65.231 -26.452 18.586 1.00 116.28 239 ARG B CA 1
ATOM 3798 C C . ARG B 1 217 ? 65.596 -27.708 19.367 1.00 115.40 239 ARG B C 1
ATOM 3799 O O . ARG B 1 217 ? 65.528 -27.708 20.601 1.00 121.46 239 ARG B O 1
ATOM 3807 N N . ASP B 1 218 ? 65.982 -28.783 18.677 1.00 107.12 240 ASP B N 1
ATOM 3808 C CA . ASP B 1 218 ? 66.253 -30.043 19.360 1.00 106.36 240 ASP B CA 1
ATOM 3809 C C . ASP B 1 218 ? 67.543 -30.009 20.171 1.00 93.99 240 ASP B C 1
ATOM 3810 O O . ASP B 1 218 ? 67.726 -30.856 21.052 1.00 87.74 240 ASP B O 1
ATOM 3815 N N . ARG B 1 219 ? 68.436 -29.058 19.901 1.00 85.92 241 ARG B N 1
ATOM 3816 C CA . ARG B 1 219 ? 69.678 -28.926 20.650 1.00 74.16 241 ARG B CA 1
ATOM 3817 C C . ARG B 1 219 ? 69.688 -27.714 21.572 1.00 63.79 241 ARG B C 1
ATOM 3818 O O . ARG B 1 219 ? 70.655 -27.526 22.318 1.00 60.76 241 ARG B O 1
ATOM 3826 N N . VAL B 1 220 ? 68.643 -26.897 21.545 1.00 57.06 242 VAL B N 1
ATOM 3827 C CA . VAL B 1 220 ? 68.517 -25.740 22.424 1.00 61.09 242 VAL B CA 1
ATOM 3828 C C . VAL B 1 220 ? 67.717 -26.143 23.655 1.00 61.52 242 VAL B C 1
ATOM 3829 O O . VAL B 1 220 ? 66.710 -26.853 23.549 1.00 67.06 242 VAL B O 1
ATOM 3833 N N . SER B 1 221 ? 68.160 -25.698 24.829 1.00 55.86 243 SER B N 1
ATOM 3834 C CA . SER B 1 221 ? 67.481 -26.056 26.066 1.00 60.94 243 SER B CA 1
ATOM 3835 C C . SER B 1 221 ? 67.698 -24.973 27.112 1.00 51.71 243 SER B C 1
ATOM 3836 O O . SER B 1 221 ? 68.637 -24.176 27.031 1.00 44.02 243 SER B O 1
ATOM 3839 N N . VAL B 1 222 ? 66.802 -24.956 28.102 1.00 53.82 244 VAL B N 1
ATOM 3840 C CA . VAL B 1 222 ? 66.929 -24.114 29.284 1.00 46.39 244 VAL B CA 1
ATOM 3841 C C . VAL B 1 222 ? 66.583 -24.955 30.505 1.00 52.05 244 VAL B C 1
ATOM 3842 O O . VAL B 1 222 ? 65.855 -25.947 30.420 1.00 49.45 244 VAL B O 1
ATOM 3846 N N . ASN B 1 223 ? 67.121 -24.550 31.654 1.00 46.98 245 ASN B N 1
ATOM 3847 C CA . ASN B 1 223 ? 66.798 -25.173 32.937 1.00 50.64 245 ASN B CA 1
ATOM 3848 C C . ASN B 1 223 ? 65.735 -24.307 33.603 1.00 46.32 245 ASN B C 1
ATOM 3849 O O . ASN B 1 223 ? 66.046 -23.278 34.208 1.00 47.11 245 ASN B O 1
ATOM 3854 N N . THR B 1 224 ? 64.473 -24.726 33.490 1.00 38.29 246 THR B N 1
ATOM 3855 C CA . THR B 1 224 ? 63.376 -23.913 34.003 1.00 48.68 246 THR B CA 1
ATOM 3856 C C . THR B 1 224 ? 63.343 -23.863 35.524 1.00 49.24 246 THR B C 1
ATOM 3857 O O . THR B 1 224 ? 62.735 -22.944 36.082 1.00 54.87 246 THR B O 1
ATOM 3861 N N . ASN B 1 225 ? 63.978 -24.819 36.209 1.00 42.22 247 ASN B N 1
ATOM 3862 C CA . ASN B 1 225 ? 64.019 -24.764 37.667 1.00 50.83 247 ASN B CA 1
ATOM 3863 C C . ASN B 1 225 ? 64.872 -23.608 38.172 1.00 43.63 247 ASN B C 1
ATOM 3864 O O . ASN B 1 225 ? 64.774 -23.250 39.351 1.00 65.99 247 ASN B O 1
ATOM 3869 N N . ALA B 1 226 ? 65.703 -23.023 37.311 1.00 40.24 248 ALA B N 1
ATOM 3870 C CA . ALA B 1 226 ? 66.529 -21.878 37.664 1.00 38.59 248 ALA B CA 1
ATOM 3871 C C . ALA B 1 226 ? 65.868 -20.545 37.330 1.00 42.33 248 ALA B C 1
ATOM 3872 O O . ALA B 1 226 ? 66.448 -19.494 37.623 1.00 44.31 248 ALA B O 1
ATOM 3874 N N . PHE B 1 227 ? 64.677 -20.561 36.724 1.00 39.04 249 PHE B N 1
ATOM 3875 C CA . PHE B 1 227 ? 63.950 -19.316 36.491 1.00 39.92 249 PHE B CA 1
ATOM 3876 C C . PHE B 1 227 ? 63.642 -18.601 37.800 1.00 35.48 249 PHE B C 1
ATOM 3877 O O . PHE B 1 227 ? 63.626 -17.366 37.846 1.00 40.38 249 PHE B O 1
ATOM 3885 N N . ALA B 1 228 ? 63.404 -19.362 38.871 1.00 37.65 250 ALA B N 1
ATOM 3886 C CA . ALA B 1 228 ? 63.007 -18.767 40.143 1.00 44.96 250 ALA B CA 1
ATOM 3887 C C . ALA B 1 228 ? 64.098 -17.874 40.712 1.00 39.42 250 ALA B C 1
ATOM 3888 O O . ALA B 1 228 ? 63.801 -16.910 41.426 1.00 48.44 250 ALA B O 1
ATOM 3890 N N . ARG B 1 229 ? 65.362 -18.177 40.417 1.00 38.12 251 ARG B N 1
ATOM 3891 C CA . ARG B 1 229 ? 66.474 -17.329 40.819 1.00 52.72 251 ARG B CA 1
ATOM 3892 C C . ARG B 1 229 ? 66.933 -16.411 39.691 1.00 42.72 251 ARG B C 1
ATOM 3893 O O . ARG B 1 229 ? 68.073 -15.935 39.708 1.00 42.60 251 ARG B O 1
ATOM 3901 N N . GLY B 1 230 ? 66.068 -16.157 38.712 1.00 43.05 252 GLY B N 1
ATOM 3902 C CA . GLY B 1 230 ? 66.374 -15.200 37.669 1.00 39.47 252 GLY B CA 1
ATOM 3903 C C . GLY B 1 230 ? 67.380 -15.653 36.639 1.00 37.67 252 GLY B C 1
ATOM 3904 O O . GLY B 1 230 ? 67.974 -14.808 35.965 1.00 42.13 252 GLY B O 1
ATOM 3905 N N . ASP B 1 231 ? 67.587 -16.959 36.483 1.00 39.46 253 ASP B N 1
ATOM 3906 C CA . ASP B 1 231 ? 68.535 -17.499 35.514 1.00 45.43 253 ASP B CA 1
ATOM 3907 C C . ASP B 1 231 ? 67.762 -18.019 34.309 1.00 39.14 253 ASP B C 1
ATOM 3908 O O . ASP B 1 231 ? 67.025 -19.006 34.418 1.00 36.81 253 ASP B O 1
ATOM 3913 N N . PHE B 1 232 ? 67.943 -17.366 33.163 1.00 41.25 254 PHE B N 1
ATOM 3914 C CA . PHE B 1 232 ? 67.287 -17.766 31.924 1.00 36.77 254 PHE B CA 1
ATOM 3915 C C . PHE B 1 232 ? 68.308 -18.098 30.842 1.00 40.50 254 PHE B C 1
ATOM 3916 O O . PHE B 1 232 ? 68.096 -17.802 29.665 1.00 39.00 254 PHE B O 1
ATOM 3924 N N . SER B 1 233 ? 69.416 -18.721 31.236 1.00 39.18 255 SER B N 1
ATOM 3925 C CA . SER B 1 233 ? 70.521 -18.953 30.319 1.00 41.99 255 SER B CA 1
ATOM 3926 C C . SER B 1 233 ? 70.121 -19.918 29.209 1.00 41.61 255 SER B C 1
ATOM 3927 O O . SER B 1 233 ? 69.305 -20.823 29.401 1.00 44.37 255 SER B O 1
ATOM 3930 N N . LEU B 1 234 ? 70.723 -19.724 28.041 1.00 45.07 256 LEU B N 1
ATOM 3931 C CA . LEU B 1 234 ? 70.488 -20.574 26.884 1.00 42.06 256 LEU B CA 1
ATOM 3932 C C . LEU B 1 234 ? 71.602 -21.607 26.763 1.00 43.26 256 LEU B C 1
ATOM 3933 O O . LEU B 1 234 ? 72.780 -21.293 26.961 1.00 45.47 256 LEU B O 1
ATOM 3938 N N . ARG B 1 235 ? 71.224 -22.840 26.439 1.00 50.76 257 ARG B N 1
ATOM 3939 C CA . ARG B 1 235 ? 72.175 -23.926 26.252 1.00 55.67 257 ARG B CA 1
ATOM 3940 C C . ARG B 1 235 ? 71.986 -24.526 24.868 1.00 43.80 257 ARG B C 1
ATOM 3941 O O . ARG B 1 235 ? 70.873 -24.913 24.498 1.00 57.92 257 ARG B O 1
ATOM 3949 N N . ILE B 1 236 ? 73.075 -24.584 24.107 1.00 44.88 258 ILE B N 1
ATOM 3950 C CA . ILE B 1 236 ? 73.099 -25.180 22.778 1.00 54.24 258 ILE B CA 1
ATOM 3951 C C . ILE B 1 236 ? 74.042 -26.374 22.829 1.00 60.17 258 ILE B C 1
ATOM 3952 O O . ILE B 1 236 ? 75.239 -26.213 23.096 1.00 55.83 258 ILE B O 1
ATOM 3957 N N . ASP B 1 237 ? 73.506 -27.566 22.586 1.00 62.45 259 ASP B N 1
ATOM 3958 C CA . ASP B 1 237 ? 74.303 -28.783 22.585 1.00 73.62 259 ASP B CA 1
ATOM 3959 C C . ASP B 1 237 ? 74.767 -29.123 21.174 1.00 71.49 259 ASP B C 1
ATOM 3960 O O . ASP B 1 237 ? 74.109 -28.786 20.186 1.00 68.09 259 ASP B O 1
ATOM 3965 N N . GLU B 1 238 ? 75.911 -29.804 21.097 1.00 77.87 260 GLU B N 1
ATOM 3966 C CA . GLU B 1 238 ? 76.493 -30.268 19.838 1.00 85.05 260 GLU B CA 1
ATOM 3967 C C . GLU B 1 238 ? 76.559 -29.127 18.818 1.00 77.96 260 GLU B C 1
ATOM 3968 O O . GLU B 1 238 ? 75.813 -29.071 17.840 1.00 70.85 260 GLU B O 1
ATOM 3974 N N . LEU B 1 239 ? 77.486 -28.212 19.090 1.00 76.49 261 LEU B N 1
ATOM 3975 C CA . LEU B 1 239 ? 77.581 -26.983 18.314 1.00 76.30 261 LEU B CA 1
ATOM 3976 C C . LEU B 1 239 ? 77.918 -27.276 16.859 1.00 81.81 261 LEU B C 1
ATOM 3977 O O . LEU B 1 239 ? 78.901 -27.959 16.557 1.00 72.29 261 LEU B O 1
ATOM 3982 N N . GLU B 1 240 ? 77.087 -26.760 15.959 1.00 82.39 262 GLU B N 1
ATOM 3983 C CA . GLU B 1 240 ? 77.301 -26.847 14.525 1.00 81.66 262 GLU B CA 1
ATOM 3984 C C . GLU B 1 240 ? 77.697 -25.481 13.982 1.00 80.25 262 GLU B C 1
ATOM 3985 O O . GLU B 1 240 ? 77.511 -24.450 14.634 1.00 69.21 262 GLU B O 1
ATOM 3991 N N . ARG B 1 241 ? 78.258 -25.487 12.771 1.00 79.72 263 ARG B N 1
ATOM 3992 C CA . ARG B 1 241 ? 78.648 -24.234 12.134 1.00 78.62 263 ARG B CA 1
ATOM 3993 C C . ARG B 1 241 ? 77.444 -23.337 11.884 1.00 72.98 263 ARG B C 1
ATOM 3994 O O . ARG B 1 241 ? 77.562 -22.108 11.943 1.00 76.11 263 ARG B O 1
ATOM 4002 N N . ALA B 1 242 ? 76.279 -23.930 11.611 1.00 69.63 264 ALA B N 1
ATOM 4003 C CA . ALA B 1 242 ? 75.064 -23.157 11.388 1.00 79.25 264 ALA B CA 1
ATOM 4004 C C . ALA B 1 242 ? 74.562 -22.469 12.650 1.00 70.95 264 ALA B C 1
ATOM 4005 O O . ALA B 1 242 ? 73.664 -21.625 12.556 1.00 67.67 264 ALA B O 1
ATOM 4007 N N . ASP B 1 243 ? 75.107 -22.807 13.819 1.00 62.54 265 ASP B N 1
ATOM 4008 C CA . ASP B 1 243 ? 74.735 -22.136 15.057 1.00 68.54 265 ASP B CA 1
ATOM 4009 C C . ASP B 1 243 ? 75.391 -20.771 15.213 1.00 64.66 265 ASP B C 1
ATOM 4010 O O . ASP B 1 243 ? 74.990 -20.015 16.105 1.00 62.80 265 ASP B O 1
ATOM 4015 N N . GLU B 1 244 ? 76.382 -20.443 14.382 1.00 59.48 266 GLU B N 1
ATOM 4016 C CA . GLU B 1 244 ? 77.039 -19.146 14.471 1.00 54.93 266 GLU B CA 1
ATOM 4017 C C . GLU B 1 244 ? 76.034 -18.019 14.272 1.00 63.48 266 GLU B C 1
ATOM 4018 O O . GLU B 1 244 ? 75.111 -18.122 13.460 1.00 66.07 266 GLU B O 1
ATOM 4024 N N . GLY B 1 245 ? 76.221 -16.940 15.016 1.00 56.10 267 GLY B N 1
ATOM 4025 C CA . GLY B 1 245 ? 75.335 -15.802 14.908 1.00 46.26 267 GLY B CA 1
ATOM 4026 C C . GLY B 1 245 ? 75.347 -14.991 16.190 1.00 54.49 267 GLY B C 1
ATOM 4027 O O . GLY B 1 245 ? 76.094 -15.277 17.124 1.00 45.41 267 GLY B O 1
ATOM 4028 N N . ILE B 1 246 ? 74.495 -13.974 16.201 1.00 46.94 268 ILE B N 1
ATOM 4029 C CA . ILE B 1 246 ? 74.359 -13.064 17.331 1.00 47.26 268 ILE B CA 1
ATOM 4030 C C . ILE B 1 246 ? 73.108 -13.468 18.102 1.00 50.74 268 ILE B C 1
ATOM 4031 O O . ILE B 1 246 ? 71.987 -13.340 17.599 1.00 54.54 268 ILE B O 1
ATOM 4036 N N . TYR B 1 247 ? 73.294 -13.957 19.324 1.00 46.79 269 TYR B N 1
ATOM 4037 C CA . TYR B 1 247 ? 72.191 -14.310 20.206 1.00 34.63 269 TYR B CA 1
ATOM 4038 C C . TYR B 1 247 ? 71.972 -13.196 21.218 1.00 45.02 269 TYR B C 1
ATOM 4039 O O . TYR B 1 247 ? 72.930 -12.599 21.720 1.00 52.16 269 TYR B O 1
ATOM 4048 N N . SER B 1 248 ? 70.708 -12.913 21.512 1.00 37.58 270 SER B N 1
ATOM 4049 C CA . SER B 1 248 ? 70.354 -11.829 22.414 1.00 38.70 270 SER B CA 1
ATOM 4050 C C . SER B 1 248 ? 69.296 -12.305 23.392 1.00 40.72 270 SER B C 1
ATOM 4051 O O . SER B 1 248 ? 68.270 -12.859 22.988 1.00 41.71 270 SER B O 1
ATOM 4054 N N . CYS B 1 249 ? 69.567 -12.100 24.674 1.00 36.98 271 CYS B N 1
ATOM 4055 C CA . CYS B 1 249 ? 68.607 -12.290 25.748 1.00 37.60 271 CYS B CA 1
ATOM 4056 C C . CYS B 1 249 ? 68.109 -10.914 26.168 1.00 48.88 271 CYS B C 1
ATOM 4057 O O . CYS B 1 249 ? 68.915 -10.045 26.512 1.00 46.77 271 CYS B O 1
ATOM 4060 N N . HIS B 1 250 ? 66.798 -10.697 26.117 1.00 29.51 272 HIS B N 1
ATOM 4061 C CA . HIS B 1 250 ? 66.313 -9.385 26.520 1.00 40.00 272 HIS B CA 1
ATOM 4062 C C . HIS B 1 250 ? 64.999 -9.486 27.281 1.00 40.90 272 HIS B C 1
ATOM 4063 O O . HIS B 1 250 ? 64.197 -10.399 27.069 1.00 38.02 272 HIS B O 1
ATOM 4070 N N . LEU B 1 251 ? 64.809 -8.522 28.180 1.00 27.74 273 LEU B N 1
ATOM 4071 C CA . LEU B 1 251 ? 63.681 -8.440 29.093 1.00 32.04 273 LEU B CA 1
ATOM 4072 C C . LEU B 1 251 ? 63.339 -6.973 29.293 1.00 32.36 273 LEU B C 1
ATOM 4073 O O . LEU B 1 251 ? 64.235 -6.127 29.355 1.00 42.23 273 LEU B O 1
ATOM 4078 N N . HIS B 1 252 ? 62.049 -6.668 29.377 1.00 33.66 274 HIS B N 1
ATOM 4079 C CA . HIS B 1 252 ? 61.593 -5.354 29.806 1.00 36.82 274 HIS B CA 1
ATOM 4080 C C . HIS B 1 252 ? 60.944 -5.484 31.175 1.00 38.87 274 HIS B C 1
ATOM 4081 O O . HIS B 1 252 ? 60.048 -6.311 31.365 1.00 52.20 274 HIS B O 1
ATOM 4088 N N . HIS B 1 253 ? 61.396 -4.669 32.122 1.00 36.55 275 HIS B N 1
ATOM 4089 C CA . HIS B 1 253 ? 60.878 -4.684 33.484 1.00 34.82 275 HIS B CA 1
ATOM 4090 C C . HIS B 1 253 ? 59.955 -3.482 33.648 1.00 35.40 275 HIS B C 1
ATOM 4091 O O . HIS B 1 253 ? 60.409 -2.333 33.604 1.00 41.63 275 HIS B O 1
ATOM 4098 N N . HIS B 1 254 ? 58.664 -3.750 33.851 1.00 44.71 276 HIS B N 1
ATOM 4099 C CA . HIS B 1 254 ? 57.669 -2.680 33.841 1.00 50.44 276 HIS B CA 1
ATOM 4100 C C . HIS B 1 254 ? 57.874 -1.713 35.003 1.00 39.71 276 HIS B C 1
ATOM 4101 O O . HIS B 1 254 ? 57.929 -0.494 34.810 1.00 46.82 276 HIS B O 1
ATOM 4108 N N . TYR B 1 255 ? 57.970 -2.243 36.224 1.00 45.91 277 TYR B N 1
ATOM 4109 C CA . TYR B 1 255 ? 58.131 -1.392 37.401 1.00 46.74 277 TYR B CA 1
ATOM 4110 C C . TYR B 1 255 ? 59.357 -0.493 37.274 1.00 48.81 277 TYR B C 1
ATOM 4111 O O . TYR B 1 255 ? 59.287 0.714 37.526 1.00 58.97 277 TYR B O 1
ATOM 4120 N N . CYS B 1 256 ? 60.492 -1.068 36.875 1.00 45.43 278 CYS B N 1
ATOM 4121 C CA . CYS B 1 256 ? 61.715 -0.286 36.745 1.00 44.47 278 CYS B CA 1
ATOM 4122 C C . CYS B 1 256 ? 61.715 0.608 35.512 1.00 51.23 278 CYS B C 1
ATOM 4123 O O . CYS B 1 256 ? 62.483 1.574 35.468 1.00 50.03 278 CYS B O 1
ATOM 4126 N N . GLY B 1 257 ? 60.878 0.319 34.522 1.00 48.88 279 GLY B N 1
ATOM 4127 C CA . GLY B 1 257 ? 60.960 1.022 33.252 1.00 43.08 279 GLY B CA 1
ATOM 4128 C C . GLY B 1 257 ? 62.280 0.784 32.552 1.00 51.33 279 GLY B C 1
ATOM 4129 O O . GLY B 1 257 ? 62.846 1.714 31.962 1.00 69.12 279 GLY B O 1
ATOM 4130 N N . LEU B 1 258 ? 62.782 -0.447 32.599 1.00 39.26 280 LEU B N 1
ATOM 4131 C CA . LEU B 1 258 ? 64.150 -0.756 32.215 1.00 43.75 280 LEU B CA 1
ATOM 4132 C C . LEU B 1 258 ? 64.169 -1.918 31.237 1.00 44.34 280 LEU B C 1
ATOM 4133 O O . LEU B 1 258 ? 63.547 -2.956 31.486 1.00 38.55 280 LEU B O 1
ATOM 4138 N N . HIS B 1 259 ? 64.876 -1.735 30.129 1.00 32.47 281 HIS B N 1
ATOM 4139 C CA . HIS B 1 259 ? 65.194 -2.827 29.224 1.00 30.43 281 HIS B CA 1
ATOM 4140 C C . HIS B 1 259 ? 66.538 -3.418 29.625 1.00 36.72 281 HIS B C 1
ATOM 4141 O O . HIS B 1 259 ? 67.510 -2.684 29.818 1.00 41.70 281 HIS B O 1
ATOM 4148 N N . GLU B 1 260 ? 66.590 -4.738 29.759 1.00 38.64 282 GLU B N 1
ATOM 4149 C CA . GLU B 1 260 ? 67.841 -5.448 29.981 1.00 36.03 282 GLU B CA 1
ATOM 4150 C C . GLU B 1 260 ? 68.139 -6.307 28.764 1.00 40.30 282 GLU B C 1
ATOM 4151 O O . GLU B 1 260 ? 67.257 -7.017 28.271 1.00 35.97 282 GLU B O 1
ATOM 4157 N N . ARG B 1 261 ? 69.380 -6.247 28.287 1.00 31.50 283 ARG B N 1
ATOM 4158 C CA . ARG B 1 261 ? 69.762 -6.925 27.059 1.00 29.27 283 ARG B CA 1
ATOM 4159 C C . ARG B 1 261 ? 71.165 -7.490 27.205 1.00 38.73 283 ARG B C 1
ATOM 4160 O O . ARG B 1 261 ? 72.100 -6.762 27.550 1.00 37.28 283 ARG B O 1
ATOM 4168 N N . ARG B 1 262 ? 71.309 -8.785 26.943 1.00 32.52 284 ARG B N 1
ATOM 4169 C CA . ARG B 1 262 ? 72.609 -9.438 26.901 1.00 38.72 284 ARG B CA 1
ATOM 4170 C C . ARG B 1 262 ? 72.814 -10.025 25.514 1.00 47.07 284 ARG B C 1
ATOM 4171 O O . ARG B 1 262 ? 71.957 -10.761 25.015 1.00 43.12 284 ARG B O 1
ATOM 4179 N N . VAL B 1 263 ? 73.942 -9.687 24.894 1.00 39.65 285 VAL B N 1
ATOM 4180 C CA . VAL B 1 263 ? 74.218 -10.016 23.501 1.00 37.66 285 VAL B CA 1
ATOM 4181 C C . VAL B 1 263 ? 75.436 -10.925 23.438 1.00 46.43 285 VAL B C 1
ATOM 4182 O O . VAL B 1 263 ? 76.446 -10.672 24.103 1.00 43.04 285 VAL B O 1
ATOM 4186 N N . PHE B 1 264 ? 75.339 -11.982 22.633 1.00 41.47 286 PHE B N 1
ATOM 4187 C CA . PHE B 1 264 ? 76.403 -12.971 22.500 1.00 31.44 286 PHE B CA 1
ATOM 4188 C C . PHE B 1 264 ? 76.738 -13.130 21.025 1.00 42.39 286 PHE B C 1
ATOM 4189 O O . PHE B 1 264 ? 75.914 -13.621 20.247 1.00 40.65 286 PHE B O 1
ATOM 4197 N N . HIS B 1 265 ? 77.941 -12.714 20.639 1.00 39.14 287 HIS B N 1
ATOM 4198 C CA . HIS B 1 265 ? 78.452 -12.959 19.294 1.00 45.80 287 HIS B CA 1
ATOM 4199 C C . HIS B 1 265 ? 79.128 -14.322 19.318 1.00 47.24 287 HIS B C 1
ATOM 4200 O O . HIS B 1 265 ? 80.276 -14.454 19.748 1.00 56.58 287 HIS B O 1
ATOM 4207 N N . LEU B 1 266 ? 78.404 -15.340 18.867 1.00 46.90 288 LEU B N 1
ATOM 4208 C CA . LEU B 1 266 ? 78.828 -16.727 18.996 1.00 48.28 288 LEU B CA 1
ATOM 4209 C C . LEU B 1 266 ? 79.513 -17.193 17.720 1.00 61.19 288 LEU B C 1
ATOM 4210 O O . LEU B 1 266 ? 78.945 -17.083 16.628 1.00 60.37 288 LEU B O 1
ATOM 4215 N N . GLN B 1 267 ? 80.726 -17.722 17.863 1.00 65.59 289 GLN B N 1
ATOM 4216 C CA . GLN B 1 267 ? 81.491 -18.268 16.750 1.00 67.91 289 GLN B CA 1
ATOM 4217 C C . GLN B 1 267 ? 81.801 -19.731 17.032 1.00 63.81 289 GLN B C 1
ATOM 4218 O O . GLN B 1 267 ? 82.235 -20.076 18.136 1.00 56.46 289 GLN B O 1
ATOM 4224 N N . VAL B 1 268 ? 81.579 -20.582 16.035 1.00 63.09 290 VAL B N 1
ATOM 4225 C CA . VAL B 1 268 ? 81.795 -22.020 16.147 1.00 71.56 290 VAL B CA 1
ATOM 4226 C C . VAL B 1 268 ? 82.984 -22.385 15.268 1.00 73.81 290 VAL B C 1
ATOM 4227 O O . VAL B 1 268 ? 82.927 -22.238 14.040 1.00 72.07 290 VAL B O 1
ATOM 4231 N N . THR B 1 269 ? 84.058 -22.858 15.893 1.00 82.24 291 THR B N 1
ATOM 4232 C CA . THR B 1 269 ? 85.245 -23.273 15.164 1.00 86.25 291 THR B CA 1
ATOM 4233 C C . THR B 1 269 ? 85.200 -24.778 14.906 1.00 104.96 291 THR B C 1
ATOM 4234 O O . THR B 1 269 ? 84.297 -25.488 15.354 1.00 111.81 291 THR B O 1
ATOM 4238 N N . GLU B 1 270 ? 86.191 -25.275 14.167 1.00 122.53 292 GLU B N 1
ATOM 4239 C CA . GLU B 1 270 ? 86.312 -26.697 13.887 1.00 131.41 292 GLU B CA 1
ATOM 4240 C C . GLU B 1 270 ? 87.732 -27.140 14.235 1.00 147.42 292 GLU B C 1
ATOM 4241 O O . GLU B 1 270 ? 88.702 -26.478 13.829 1.00 154.58 292 GLU B O 1
ATOM 4247 N N . PRO B 1 271 ? 87.891 -28.231 14.981 1.00 150.65 293 PRO B N 1
ATOM 4248 C CA . PRO B 1 271 ? 89.228 -28.613 15.452 1.00 152.71 293 PRO B CA 1
ATOM 4249 C C . PRO B 1 271 ? 90.158 -28.989 14.309 1.00 152.77 293 PRO B C 1
ATOM 4250 O O . PRO B 1 271 ? 89.729 -29.415 13.234 1.00 150.03 293 PRO B O 1
ATOM 4254 N N . ALA B 1 272 ? 91.453 -28.825 14.561 1.00 150.12 294 ALA B N 1
ATOM 4255 C CA . ALA B 1 272 ? 92.479 -29.146 13.577 1.00 140.90 294 ALA B CA 1
ATOM 4256 C C . ALA B 1 272 ? 92.904 -30.605 13.693 1.00 139.72 294 ALA B C 1
ATOM 4257 O O . ALA B 1 272 ? 92.478 -31.450 12.905 1.00 138.80 294 ALA B O 1
#

Nearest PDB structures (foldseek):
  6nk6-assembly1_O  TM=9.150E-01  e=4.734E-51  Mus musculus
  6ort-assembly1_A  TM=8.711E-01  e=5.561E-44  Bos taurus
  8sqn-assembly1_A  TM=8.712E-01  e=3.764E-44  Anas platyrhynchos
  6jo8-assembly3_M  TM=8.507E-01  e=1.200E-39  Homo sapiens
  8dan-assembly1_C  TM=8.544E-01  e=2.142E-37  Asarcornis scutulata

Radius of gyration: 40.65 Å; Cα contacts (8 Å, |Δi|>4): 1203; chains: 2; bounding box: 60×124×88 Å